Protein AF-A0AB36J1W7-F1 (afdb_monomer)

Structure (mmCIF, N/CA/C/O backbone):
data_AF-A0AB36J1W7-F1
#
_entry.id   AF-A0AB36J1W7-F1
#
loop_
_atom_site.group_PDB
_atom_site.id
_atom_site.type_symbol
_atom_site.label_atom_id
_atom_site.label_alt_id
_atom_site.label_comp_id
_atom_site.label_asym_id
_atom_site.label_entity_id
_atom_site.label_seq_id
_atom_site.pdbx_PDB_ins_code
_atom_site.Cartn_x
_atom_site.Cartn_y
_atom_site.Cartn_z
_atom_site.occupancy
_atom_site.B_iso_or_equiv
_atom_site.auth_seq_id
_atom_site.auth_comp_id
_atom_site.auth_asym_id
_atom_site.auth_atom_id
_atom_site.pdbx_PDB_model_num
ATOM 1 N N . MET A 1 1 ? 70.257 19.550 -0.490 1.00 36.38 1 MET A N 1
ATOM 2 C CA . MET A 1 1 ? 69.356 19.155 -1.595 1.00 36.38 1 MET A CA 1
ATOM 3 C C . MET A 1 1 ? 68.550 17.971 -1.079 1.00 36.38 1 MET A C 1
ATOM 5 O O . MET A 1 1 ? 69.078 16.876 -1.052 1.00 36.38 1 MET A O 1
ATOM 9 N N . ALA A 1 2 ? 67.547 18.233 -0.241 1.00 32.31 2 ALA A N 1
ATOM 10 C CA . ALA A 1 2 ? 66.142 18.465 -0.606 1.00 32.31 2 ALA A CA 1
ATOM 11 C C . ALA A 1 2 ? 65.453 17.147 -1.013 1.00 32.31 2 ALA A C 1
ATOM 13 O O . ALA A 1 2 ? 65.615 16.681 -2.138 1.00 32.31 2 ALA A O 1
ATOM 14 N N . SER A 1 3 ? 64.760 16.549 -0.038 1.00 28.91 3 SER A N 1
ATOM 15 C CA . SER A 1 3 ? 63.856 15.402 -0.187 1.00 28.91 3 SER A CA 1
ATOM 16 C C . SER A 1 3 ? 62.659 15.765 -1.073 1.00 28.91 3 SER A C 1
ATOM 18 O O . SER A 1 3 ? 62.251 16.926 -1.059 1.00 28.91 3 SER A O 1
ATOM 20 N N . PRO A 1 4 ? 62.078 14.812 -1.821 1.00 37.72 4 PRO A N 1
ATOM 21 C CA . PRO A 1 4 ? 60.901 15.078 -2.628 1.00 37.72 4 PRO A CA 1
ATOM 22 C C . PRO A 1 4 ? 59.656 15.097 -1.737 1.00 37.72 4 PRO A C 1
ATOM 24 O O . PRO A 1 4 ? 59.373 14.135 -1.022 1.00 37.72 4 PRO A O 1
ATOM 27 N N . ASP A 1 5 ? 58.944 16.218 -1.794 1.00 31.81 5 ASP A N 1
ATOM 28 C CA . ASP A 1 5 ? 57.650 16.443 -1.168 1.00 31.81 5 ASP A CA 1
ATOM 29 C C . ASP A 1 5 ? 56.631 15.379 -1.589 1.00 31.81 5 ASP A C 1
ATOM 31 O O . ASP A 1 5 ? 56.315 15.195 -2.768 1.00 31.81 5 ASP A O 1
ATOM 35 N N . SER A 1 6 ? 56.072 14.706 -0.589 1.00 32.47 6 SER A N 1
ATOM 36 C CA . SER A 1 6 ? 54.798 14.014 -0.694 1.00 32.47 6 SER A CA 1
ATOM 37 C C . SER A 1 6 ? 53.694 15.056 -0.883 1.00 32.47 6 SER A C 1
ATOM 39 O O . SER A 1 6 ? 53.359 15.785 0.052 1.00 32.47 6 SER A O 1
ATOM 41 N N . LEU A 1 7 ? 53.110 15.108 -2.079 1.00 32.75 7 LEU A N 1
ATOM 42 C CA . LEU A 1 7 ? 51.819 15.749 -2.330 1.00 32.75 7 LEU A CA 1
ATOM 43 C C . LEU A 1 7 ? 50.734 14.993 -1.549 1.00 32.75 7 LEU A C 1
ATOM 45 O O . LEU A 1 7 ? 50.071 14.098 -2.068 1.00 32.75 7 LEU A O 1
ATOM 49 N N . ALA A 1 8 ? 50.581 15.340 -0.273 1.00 31.64 8 ALA A N 1
ATOM 50 C CA . ALA A 1 8 ? 49.389 15.027 0.488 1.00 31.64 8 ALA A CA 1
ATOM 51 C C . ALA A 1 8 ? 48.248 15.877 -0.085 1.00 31.64 8 ALA A C 1
ATOM 53 O O . ALA A 1 8 ? 48.198 17.091 0.111 1.00 31.64 8 ALA A O 1
ATOM 54 N N . VAL A 1 9 ? 47.349 15.236 -0.831 1.00 30.62 9 VAL A N 1
ATOM 55 C CA . VAL A 1 9 ? 46.024 15.793 -1.109 1.00 30.62 9 VAL A CA 1
ATOM 56 C C . VAL A 1 9 ? 45.358 16.008 0.255 1.00 30.62 9 VAL A C 1
ATOM 58 O O . VAL A 1 9 ? 45.304 15.052 1.035 1.00 30.62 9 VAL A O 1
ATOM 61 N N . PRO A 1 10 ? 44.900 17.222 0.606 1.00 33.28 10 PRO A N 1
ATOM 62 C CA . PRO A 1 10 ? 44.183 17.409 1.853 1.00 33.28 10 PRO A CA 1
ATOM 63 C C . PRO A 1 10 ? 42.898 16.585 1.768 1.00 33.28 10 PRO A C 1
ATOM 65 O O . PRO A 1 10 ? 42.080 16.785 0.872 1.00 33.28 10 PRO A O 1
ATOM 68 N N . ALA A 1 11 ? 42.741 15.627 2.679 1.00 37.41 11 ALA A N 1
ATOM 69 C CA . ALA A 1 11 ? 41.438 15.055 2.955 1.00 37.41 11 ALA A CA 1
ATOM 70 C C . ALA A 1 11 ? 40.584 16.202 3.502 1.00 37.41 11 ALA A C 1
ATOM 72 O O . ALA A 1 11 ? 40.760 16.603 4.654 1.00 37.41 11 ALA A O 1
ATOM 73 N N . ASP A 1 12 ? 39.728 16.775 2.654 1.00 38.09 12 ASP A N 1
ATOM 74 C CA . ASP A 1 12 ? 38.607 17.595 3.101 1.00 38.09 12 ASP A CA 1
ATOM 75 C C . ASP A 1 12 ? 37.864 16.754 4.143 1.00 38.09 12 ASP A C 1
ATOM 77 O O . ASP A 1 12 ? 37.175 15.786 3.816 1.00 38.09 12 ASP A O 1
ATOM 81 N N . ARG A 1 13 ? 38.072 17.066 5.427 1.00 42.62 13 ARG A N 1
ATOM 82 C CA . ARG A 1 13 ? 37.196 16.592 6.492 1.00 42.62 13 ARG A CA 1
ATOM 83 C C . ARG A 1 13 ? 35.834 17.180 6.161 1.00 42.62 13 ARG A C 1
ATOM 85 O O . ARG A 1 13 ? 35.630 18.379 6.326 1.00 42.62 13 ARG A O 1
ATOM 92 N N . TYR A 1 14 ? 34.955 16.344 5.619 1.00 52.25 14 TYR A N 1
ATOM 93 C CA . TYR A 1 14 ? 33.563 16.685 5.383 1.00 52.25 14 TYR A CA 1
ATOM 94 C C . TYR A 1 14 ? 32.984 17.290 6.665 1.00 52.25 14 TYR A C 1
ATOM 96 O O . TYR A 1 14 ? 33.029 16.682 7.732 1.00 52.25 14 TYR A O 1
ATOM 104 N N . ASP A 1 15 ? 32.517 18.530 6.556 1.00 59.38 15 ASP A N 1
ATOM 105 C CA . ASP A 1 15 ? 31.996 19.307 7.675 1.00 59.38 15 ASP A CA 1
ATOM 106 C C . ASP A 1 15 ? 30.582 18.812 8.020 1.00 59.38 15 ASP A C 1
ATOM 108 O O . ASP A 1 15 ? 29.580 19.282 7.470 1.00 59.38 15 ASP A O 1
ATOM 112 N N . ALA A 1 16 ? 30.519 17.789 8.876 1.00 58.38 16 ALA A N 1
ATOM 113 C CA . ALA A 1 16 ? 29.287 17.214 9.413 1.00 58.38 16 ALA A CA 1
ATOM 114 C C . ALA A 1 16 ? 28.374 18.289 10.027 1.00 58.38 16 ALA A C 1
ATOM 116 O O . ALA A 1 16 ? 27.155 18.254 9.829 1.00 58.38 16 ALA A O 1
ATOM 117 N N . ASP A 1 17 ? 28.975 19.293 10.675 1.00 63.50 17 ASP A N 1
ATOM 118 C CA . ASP A 1 17 ? 28.267 20.401 11.315 1.00 63.50 17 ASP A CA 1
ATOM 119 C C . ASP A 1 17 ? 27.517 21.244 10.278 1.00 63.50 17 ASP A C 1
ATOM 121 O O . ASP A 1 17 ? 26.412 21.721 10.534 1.00 63.50 17 ASP A O 1
ATOM 125 N N . ARG A 1 18 ? 28.045 21.366 9.055 1.00 68.94 18 ARG A N 1
ATOM 126 C CA . ARG A 1 18 ? 27.378 22.091 7.966 1.00 68.94 18 ARG A CA 1
ATOM 127 C C . ARG A 1 18 ? 26.159 21.354 7.405 1.00 68.94 18 ARG A C 1
ATOM 129 O O . ARG A 1 18 ? 25.179 22.006 7.036 1.00 68.94 18 ARG A O 1
ATOM 136 N N . LEU A 1 19 ? 26.199 20.021 7.316 1.00 69.56 19 LEU A N 1
ATOM 137 C CA . LEU A 1 19 ? 25.040 19.219 6.892 1.00 69.56 19 LEU A CA 1
ATOM 138 C C . LEU A 1 19 ? 23.938 19.243 7.957 1.00 69.56 19 LEU A C 1
ATOM 140 O O . LEU A 1 19 ? 22.770 19.443 7.620 1.00 69.56 19 LEU A O 1
ATOM 144 N N . LEU A 1 20 ? 24.322 19.133 9.230 1.00 71.94 20 LEU A N 1
ATOM 145 C CA . LEU A 1 20 ? 23.423 19.273 10.376 1.00 71.94 20 LEU A CA 1
ATOM 146 C C . LEU A 1 20 ? 22.812 20.678 10.460 1.00 71.94 20 LEU A C 1
ATOM 148 O O . LEU A 1 20 ? 21.603 20.809 10.643 1.00 71.94 20 LEU A O 1
ATOM 152 N N . ALA A 1 21 ? 23.597 21.732 10.231 1.00 74.19 21 ALA A N 1
ATOM 153 C CA . ALA A 1 21 ? 23.090 23.103 10.182 1.00 74.19 21 ALA A CA 1
ATOM 154 C C . ALA A 1 21 ? 22.079 23.308 9.038 1.00 74.19 21 ALA A C 1
ATOM 156 O O . ALA A 1 21 ? 21.064 23.988 9.211 1.00 74.19 21 ALA A O 1
ATOM 157 N N . GLY A 1 22 ? 22.320 22.694 7.873 1.00 75.19 22 GLY A N 1
ATOM 158 C CA . GLY A 1 22 ? 21.370 22.687 6.756 1.00 75.19 22 GLY A CA 1
ATOM 159 C C . GLY A 1 22 ? 20.049 22.003 7.119 1.00 75.19 22 GLY A C 1
ATOM 160 O O . GLY A 1 22 ? 18.981 22.558 6.861 1.00 75.19 22 GLY A O 1
ATOM 161 N N . TYR A 1 23 ? 20.125 20.851 7.792 1.00 82.75 23 TYR A N 1
ATOM 162 C CA . TYR A 1 23 ? 18.963 20.131 8.314 1.00 82.75 23 TYR A CA 1
ATOM 163 C C . TYR A 1 23 ? 18.161 20.968 9.323 1.00 82.75 23 TYR A C 1
ATOM 165 O O . TYR A 1 23 ? 16.955 21.151 9.160 1.00 82.75 23 TYR A O 1
ATOM 173 N N . GLN A 1 24 ? 18.835 21.541 10.324 1.00 78.88 24 GLN A N 1
ATOM 174 C CA . GLN A 1 24 ? 18.211 22.389 11.344 1.00 78.88 24 GLN A CA 1
ATOM 175 C C . GLN A 1 24 ? 17.538 23.626 10.728 1.00 78.88 24 GLN A C 1
ATOM 177 O O . GLN A 1 24 ? 16.441 24.007 11.138 1.00 78.88 24 GLN A O 1
ATOM 182 N N . THR A 1 25 ? 18.154 24.221 9.701 1.00 78.75 25 THR A N 1
ATOM 183 C CA . THR A 1 25 ? 17.571 25.352 8.964 1.00 78.75 25 THR A CA 1
ATOM 184 C C . THR A 1 25 ? 16.303 24.939 8.213 1.00 78.75 25 THR A C 1
ATOM 186 O O . THR A 1 25 ? 15.304 25.655 8.271 1.00 78.75 25 THR A O 1
ATOM 189 N N . ALA A 1 26 ? 16.317 23.786 7.534 1.00 75.81 26 ALA A N 1
ATOM 190 C CA . ALA A 1 26 ? 15.146 23.266 6.827 1.00 75.81 26 ALA A CA 1
ATOM 191 C C . ALA A 1 26 ? 13.980 22.986 7.791 1.00 75.81 26 ALA A C 1
ATOM 193 O O . ALA A 1 26 ? 12.853 23.403 7.530 1.00 75.81 26 ALA A O 1
ATOM 194 N N . ARG A 1 27 ? 14.266 22.383 8.952 1.00 76.88 27 ARG A N 1
ATOM 195 C CA . ARG A 1 27 ? 13.277 22.135 10.014 1.00 76.88 27 ARG A CA 1
ATOM 196 C C . ARG A 1 27 ? 12.637 23.431 10.521 1.00 76.88 27 ARG A C 1
ATOM 198 O O . ARG A 1 27 ? 11.420 23.509 10.672 1.00 76.88 27 ARG A O 1
ATOM 205 N N . ALA A 1 28 ? 13.442 24.469 10.757 1.00 73.44 28 ALA A N 1
ATOM 206 C CA . ALA A 1 28 ? 12.931 25.766 11.198 1.00 73.44 28 ALA A CA 1
ATOM 207 C C . ALA A 1 28 ? 12.001 26.419 10.157 1.00 73.44 28 ALA A C 1
ATOM 209 O O . ALA A 1 28 ? 11.064 27.122 10.530 1.00 73.44 28 ALA A O 1
ATOM 210 N N . GLN A 1 29 ? 12.238 26.181 8.862 1.00 70.88 29 GLN A N 1
ATOM 211 C CA . GLN A 1 29 ? 11.373 26.670 7.786 1.00 70.88 29 GLN A CA 1
ATOM 212 C C . GLN A 1 29 ? 10.057 25.894 7.694 1.00 70.88 29 GLN A C 1
ATOM 214 O O . GLN A 1 29 ? 9.020 26.512 7.476 1.00 70.88 29 GLN A O 1
ATOM 219 N N . GLU A 1 30 ? 10.073 24.572 7.880 1.00 67.62 30 GLU A N 1
ATOM 220 C CA . GLU A 1 30 ? 8.866 23.735 7.817 1.00 67.62 30 GLU A CA 1
ATOM 221 C C . GLU A 1 30 ? 7.828 24.151 8.875 1.00 67.62 30 GLU A C 1
ATOM 223 O O . GLU A 1 30 ? 6.643 24.282 8.566 1.00 67.62 30 GLU A O 1
ATOM 228 N N . ALA A 1 31 ? 8.282 24.502 10.084 1.00 64.56 31 ALA A N 1
ATOM 229 C CA . ALA A 1 31 ? 7.428 25.004 11.164 1.00 64.56 31 ALA A CA 1
ATOM 230 C C . ALA A 1 31 ? 6.684 26.318 10.830 1.00 64.56 31 ALA A C 1
ATOM 232 O O . ALA A 1 31 ? 5.692 26.640 11.480 1.00 64.56 31 ALA A O 1
ATOM 233 N N . LEU A 1 32 ? 7.131 27.085 9.825 1.00 58.25 32 LEU A N 1
ATOM 234 C CA . LEU A 1 32 ? 6.464 28.324 9.395 1.00 58.25 32 LEU A CA 1
ATOM 235 C C . LEU A 1 32 ? 5.222 28.072 8.527 1.00 58.25 32 LEU A C 1
ATOM 237 O O . LEU A 1 32 ? 4.407 28.979 8.364 1.00 58.25 32 LEU A O 1
ATOM 241 N N . PHE A 1 33 ? 5.092 26.874 7.952 1.00 61.25 33 PHE A N 1
ATOM 242 C CA . PHE A 1 33 ? 4.000 26.506 7.045 1.00 61.25 33 PHE A CA 1
ATOM 243 C C . PHE A 1 33 ? 2.950 25.599 7.698 1.00 61.25 33 PHE A C 1
ATOM 245 O O . PHE A 1 33 ? 2.018 25.158 7.021 1.00 61.25 33 PHE A O 1
ATOM 252 N N . ASP A 1 34 ? 3.084 25.321 8.997 1.00 65.38 34 ASP A N 1
ATOM 253 C CA . ASP A 1 34 ? 2.084 24.584 9.759 1.00 65.38 34 ASP A CA 1
ATOM 254 C C . ASP A 1 34 ? 0.825 25.442 9.942 1.00 65.38 34 ASP A C 1
ATOM 256 O O . ASP A 1 34 ? 0.883 26.586 10.394 1.00 65.38 34 ASP A O 1
ATOM 260 N N . LEU A 1 35 ? -0.326 24.887 9.564 1.00 65.50 35 LEU A N 1
ATOM 261 C CA . LEU A 1 35 ? -1.618 25.569 9.651 1.00 65.50 35 LEU A CA 1
ATOM 262 C C . LEU A 1 35 ? -2.227 25.501 11.059 1.00 65.50 35 LEU A C 1
ATOM 264 O O . LEU A 1 35 ? -3.278 26.096 11.303 1.00 65.50 35 LEU A O 1
ATOM 268 N N . ARG A 1 36 ? -1.590 24.781 11.989 1.00 68.88 36 ARG A N 1
ATOM 269 C CA . ARG A 1 36 ? -1.968 24.759 13.405 1.00 68.88 36 ARG A CA 1
ATOM 270 C C . ARG A 1 36 ? -1.560 26.075 14.083 1.00 68.88 36 ARG A C 1
ATOM 272 O O . ARG A 1 36 ? -0.632 26.756 13.664 1.00 68.88 36 ARG A O 1
ATOM 279 N N . HIS A 1 37 ? -2.286 26.462 15.130 1.00 45.62 37 HIS A N 1
ATOM 280 C CA . HIS A 1 37 ? -2.135 27.757 15.800 1.00 45.62 37 HIS A CA 1
ATOM 281 C C . HIS A 1 37 ? -0.723 27.978 16.397 1.00 45.62 37 HIS A C 1
ATOM 283 O O . HIS A 1 37 ? -0.468 27.622 17.545 1.00 45.62 37 HIS A O 1
ATOM 289 N N . GLY A 1 38 ? 0.154 28.649 15.640 1.00 43.50 38 GLY A N 1
ATOM 290 C CA . GLY A 1 38 ? 1.441 29.201 16.086 1.00 43.50 38 GLY A CA 1
ATOM 291 C C . GLY A 1 38 ? 2.675 28.347 15.736 1.00 43.50 38 GLY A C 1
ATOM 292 O O . GLY A 1 38 ? 2.556 27.135 15.580 1.00 43.50 38 GLY A O 1
ATOM 293 N N . PRO A 1 39 ? 3.875 28.957 15.627 1.00 36.91 39 PRO A N 1
ATOM 294 C CA . PRO A 1 39 ? 5.115 28.255 15.293 1.00 36.91 39 PRO A CA 1
ATOM 295 C C . PRO A 1 39 ? 5.602 27.420 16.489 1.00 36.91 39 PRO A C 1
ATOM 297 O O . PRO A 1 39 ? 6.422 27.866 17.289 1.00 36.91 39 PRO A O 1
ATOM 300 N N . GLY A 1 40 ? 5.064 26.212 16.642 1.00 50.44 40 GLY A N 1
ATOM 301 C CA . GLY A 1 40 ? 5.606 25.186 17.528 1.00 50.44 40 GLY A CA 1
ATOM 302 C C . GLY A 1 40 ? 6.510 24.250 16.734 1.00 50.44 40 GLY A C 1
ATOM 303 O O . GLY A 1 40 ? 6.076 23.675 15.740 1.00 50.44 40 GLY A O 1
ATOM 304 N N . ILE A 1 41 ? 7.763 24.079 17.158 1.00 59.56 41 ILE A N 1
ATOM 305 C CA . ILE A 1 41 ? 8.640 23.074 16.551 1.00 59.56 41 ILE A CA 1
ATOM 306 C C . ILE A 1 41 ? 8.165 21.702 17.053 1.00 59.56 41 ILE A C 1
ATOM 308 O O . ILE A 1 41 ? 8.252 21.419 18.247 1.00 59.56 41 ILE A O 1
ATOM 312 N N . GLY A 1 42 ? 7.616 20.879 16.156 1.00 77.88 42 GLY A N 1
ATOM 313 C CA . GLY A 1 42 ? 7.183 19.514 16.467 1.00 77.88 42 GLY A CA 1
ATOM 314 C C . GLY A 1 42 ? 8.334 18.595 16.899 1.00 77.88 42 GLY A C 1
ATOM 315 O O . GLY A 1 42 ? 9.513 18.972 16.851 1.00 77.88 42 GLY A O 1
ATOM 316 N N . TYR A 1 43 ? 7.989 17.372 17.318 1.00 89.56 43 TYR A N 1
ATOM 317 C CA . TYR A 1 43 ? 8.983 16.354 17.664 1.00 89.56 43 TYR A CA 1
ATOM 318 C C . TYR A 1 43 ? 9.847 16.031 16.447 1.00 89.56 43 TYR A C 1
ATOM 320 O O . TYR A 1 43 ? 9.329 15.824 15.355 1.00 89.56 43 TYR A O 1
ATOM 328 N N . ASP A 1 44 ? 11.156 15.949 16.651 1.00 91.94 44 ASP A N 1
ATOM 329 C CA . ASP A 1 44 ? 12.096 15.520 15.624 1.00 91.94 44 ASP A CA 1
ATOM 330 C C . ASP A 1 44 ? 12.725 14.193 16.022 1.00 91.94 44 ASP A C 1
ATOM 332 O O . ASP A 1 44 ? 13.219 14.044 17.145 1.00 91.94 44 ASP A O 1
ATOM 336 N N . GLU A 1 45 ? 12.665 13.228 15.108 1.00 94.12 45 GLU A N 1
ATOM 337 C CA . GLU A 1 45 ? 13.189 11.881 15.323 1.00 94.12 45 GLU A CA 1
ATOM 338 C C . GLU A 1 45 ? 14.718 11.884 15.419 1.00 94.12 45 GLU A C 1
ATOM 340 O O . GLU A 1 45 ? 15.282 11.029 16.092 1.00 94.12 45 GLU A O 1
ATOM 345 N N . PHE A 1 46 ? 15.399 12.848 14.796 1.00 92.31 46 PHE A N 1
ATOM 346 C CA . PHE A 1 46 ? 16.849 12.839 14.634 1.00 92.31 46 PHE A CA 1
ATOM 347 C C . PHE A 1 46 ? 17.587 13.687 15.668 1.00 92.31 46 PHE A C 1
ATOM 349 O O . PHE A 1 46 ? 18.588 13.229 16.222 1.00 92.31 46 PHE A O 1
ATOM 356 N N . VAL A 1 47 ? 17.093 14.890 15.965 1.00 89.88 47 VAL A N 1
ATOM 357 C CA . VAL A 1 47 ? 17.680 15.816 16.942 1.00 89.88 47 VAL A CA 1
ATOM 358 C C . VAL A 1 47 ? 16.747 16.079 18.123 1.00 89.88 47 VAL A C 1
ATOM 360 O O . VAL A 1 47 ? 15.521 16.082 17.999 1.00 89.88 47 VAL A O 1
ATOM 363 N N . ASP A 1 48 ? 17.327 16.302 19.297 1.00 88.38 48 ASP A N 1
ATOM 364 C CA . ASP A 1 48 ? 16.592 16.728 20.485 1.00 88.38 48 ASP A CA 1
ATOM 365 C C . ASP A 1 48 ? 16.309 18.245 20.491 1.00 88.38 48 ASP A C 1
ATOM 367 O O . ASP A 1 48 ? 16.568 18.968 19.523 1.00 88.38 48 ASP A O 1
ATOM 371 N N . ASN A 1 49 ? 15.712 18.732 21.583 1.00 83.81 49 ASN A N 1
ATOM 372 C CA . ASN A 1 49 ? 15.370 20.148 21.745 1.00 83.81 49 ASN A CA 1
ATOM 373 C C . ASN A 1 49 ? 16.607 21.042 21.931 1.00 83.81 49 ASN A C 1
ATOM 375 O O . ASN A 1 49 ? 16.520 22.241 21.674 1.00 83.81 49 ASN A O 1
ATOM 379 N N . ASP A 1 50 ? 17.738 20.462 22.339 1.00 83.50 50 ASP A N 1
ATOM 380 C CA . ASP A 1 50 ? 19.020 21.152 22.492 1.00 83.50 50 ASP A CA 1
ATOM 381 C C . ASP A 1 50 ? 19.822 21.157 21.174 1.00 83.50 50 ASP A C 1
ATOM 383 O O . ASP A 1 50 ? 20.880 21.780 21.083 1.00 83.50 50 ASP A O 1
ATOM 387 N N . GLY A 1 51 ? 19.305 20.494 20.130 1.00 82.00 51 GLY A N 1
ATOM 388 C CA . GLY A 1 51 ? 19.917 20.395 18.807 1.00 82.00 51 GLY A CA 1
ATOM 389 C C . GLY A 1 51 ? 20.940 19.267 18.671 1.00 82.00 51 GLY A C 1
ATOM 390 O O . GLY A 1 51 ? 21.582 19.173 17.622 1.00 82.00 51 GLY A O 1
ATOM 391 N N . ASN A 1 52 ? 21.082 18.404 19.681 1.00 87.19 52 ASN A N 1
ATOM 392 C CA . ASN A 1 52 ? 21.987 17.259 19.638 1.00 87.19 52 ASN A CA 1
ATOM 393 C C . ASN A 1 52 ? 21.332 16.077 18.921 1.00 87.19 52 ASN A C 1
ATOM 395 O O . ASN A 1 52 ? 20.123 15.865 19.019 1.00 87.19 52 ASN A O 1
ATOM 399 N N . VAL A 1 53 ? 22.137 15.264 18.233 1.00 90.38 53 VAL A N 1
ATOM 400 C CA . VAL A 1 53 ? 21.664 14.009 17.635 1.00 90.38 53 VAL A CA 1
ATOM 401 C C . VAL A 1 53 ? 21.201 13.061 18.740 1.00 90.38 53 VAL A C 1
ATOM 403 O O . VAL A 1 53 ? 21.923 12.805 19.707 1.00 90.38 53 VAL A O 1
ATOM 406 N N . ARG A 1 54 ? 20.000 12.503 18.588 1.00 91.88 54 ARG A N 1
ATOM 407 C CA . ARG A 1 54 ? 19.452 11.544 19.548 1.00 91.88 54 ARG A CA 1
ATOM 408 C C . ARG A 1 54 ? 20.278 10.252 19.559 1.00 91.88 54 ARG A C 1
ATOM 410 O O . ARG A 1 54 ? 20.653 9.767 18.492 1.00 91.88 54 ARG A O 1
ATOM 417 N N . PRO A 1 55 ? 20.467 9.597 20.721 1.00 90.94 55 PRO A N 1
ATOM 418 C CA . PRO A 1 55 ? 21.291 8.387 20.821 1.00 90.94 55 PRO A CA 1
ATOM 419 C C . PRO A 1 55 ? 20.882 7.253 19.872 1.00 90.94 55 PRO A C 1
ATOM 421 O O . PRO A 1 55 ? 21.734 6.541 19.355 1.00 90.94 55 PRO A O 1
ATOM 424 N N . ALA A 1 56 ? 19.580 7.096 19.605 1.00 90.69 56 ALA A N 1
ATOM 425 C CA . ALA A 1 56 ? 19.076 6.074 18.688 1.00 90.69 56 ALA A CA 1
ATOM 426 C C . ALA A 1 56 ? 19.486 6.304 17.221 1.00 90.69 56 ALA A C 1
ATOM 428 O O . ALA A 1 56 ? 19.407 5.365 16.432 1.00 90.69 56 ALA A O 1
ATOM 429 N N . TRP A 1 57 ? 19.932 7.509 16.867 1.00 93.25 57 TRP A N 1
ATOM 430 C CA . TRP A 1 57 ? 20.284 7.916 15.508 1.00 93.25 57 TRP A CA 1
ATOM 431 C C . TRP A 1 57 ? 21.784 8.170 15.311 1.00 93.25 57 TRP A C 1
ATOM 433 O O . TRP A 1 57 ? 22.191 8.483 14.194 1.00 93.25 57 TRP A O 1
ATOM 443 N N . ALA A 1 58 ? 22.604 8.018 16.356 1.00 91.81 58 ALA A N 1
ATOM 444 C CA . ALA A 1 58 ? 24.027 8.359 16.333 1.00 91.81 58 ALA A CA 1
ATOM 445 C C . ALA A 1 58 ? 24.784 7.670 15.185 1.00 91.81 58 ALA A C 1
ATOM 447 O O . ALA A 1 58 ? 25.424 8.340 14.383 1.00 91.81 58 ALA A O 1
ATOM 448 N N . GLU A 1 59 ? 24.624 6.354 15.017 1.00 92.94 59 GLU A N 1
ATOM 449 C CA . GLU A 1 59 ? 25.338 5.611 13.972 1.00 92.94 59 GLU A CA 1
ATOM 450 C C . GLU A 1 59 ? 24.918 6.031 12.551 1.00 92.94 59 GLU A C 1
ATOM 452 O O . GLU A 1 59 ? 25.729 6.007 11.620 1.00 92.94 59 GLU A O 1
ATOM 457 N N . LEU A 1 60 ? 23.653 6.427 12.367 1.00 91.00 60 LEU A N 1
ATOM 458 C CA . LEU A 1 60 ? 23.169 6.958 11.093 1.00 91.00 60 LEU A CA 1
ATOM 459 C C . LEU A 1 60 ? 23.702 8.380 10.861 1.00 91.00 60 LEU A C 1
ATOM 461 O O . LEU A 1 60 ? 24.107 8.685 9.742 1.00 91.00 60 LEU A O 1
ATOM 465 N N . ALA A 1 61 ? 23.772 9.221 11.898 1.00 90.00 61 ALA A N 1
ATOM 466 C CA . ALA A 1 61 ? 24.376 10.550 11.810 1.00 90.00 61 ALA A CA 1
ATOM 467 C C . ALA A 1 61 ? 25.851 10.482 11.404 1.00 90.00 61 ALA A C 1
ATOM 469 O O . ALA A 1 61 ? 26.251 11.181 10.474 1.00 90.00 61 ALA A O 1
ATOM 470 N N . ASP A 1 62 ? 26.623 9.593 12.034 1.00 89.25 62 ASP A N 1
ATOM 471 C CA . ASP A 1 62 ? 28.031 9.356 11.702 1.00 89.25 62 ASP A CA 1
ATOM 472 C C . ASP A 1 62 ? 28.174 8.923 10.238 1.00 89.25 62 ASP A C 1
ATOM 474 O O . ASP A 1 62 ? 28.981 9.470 9.492 1.00 89.25 62 ASP A O 1
ATOM 478 N N . THR A 1 63 ? 27.308 8.016 9.778 1.00 88.62 63 THR A N 1
ATOM 479 C CA . THR A 1 63 ? 27.313 7.546 8.382 1.00 88.62 63 THR A CA 1
ATOM 480 C C . THR A 1 63 ? 26.995 8.672 7.398 1.00 88.62 63 THR A C 1
ATOM 482 O O . THR A 1 63 ? 27.646 8.800 6.362 1.00 88.62 63 THR A O 1
ATOM 485 N N . VAL A 1 64 ? 26.000 9.507 7.705 1.00 86.88 64 VAL A N 1
ATOM 486 C CA . VAL A 1 64 ? 25.625 10.663 6.877 1.00 86.88 64 VAL A CA 1
ATOM 487 C C . VAL A 1 64 ? 26.764 11.688 6.826 1.00 86.88 64 VAL A C 1
ATOM 489 O O . VAL A 1 64 ? 27.055 12.229 5.755 1.00 86.88 64 VAL A O 1
ATOM 492 N N . ALA A 1 65 ? 27.431 11.922 7.957 1.00 85.75 65 ALA A N 1
ATOM 493 C CA . ALA A 1 65 ? 28.591 12.796 8.068 1.00 85.75 65 ALA A CA 1
ATOM 494 C C . ALA A 1 65 ? 29.785 12.284 7.245 1.00 85.75 65 ALA A C 1
ATOM 496 O O . ALA A 1 65 ? 30.367 13.048 6.474 1.00 85.75 65 ALA A O 1
ATOM 497 N N . GLU A 1 66 ? 30.106 10.993 7.354 1.00 86.25 66 GLU A N 1
ATOM 498 C CA . GLU A 1 66 ? 31.179 10.330 6.603 1.00 86.25 66 GLU A CA 1
ATOM 499 C C . GLU A 1 66 ? 30.915 10.315 5.091 1.00 86.25 66 GLU A C 1
ATOM 501 O O . GLU A 1 66 ? 31.817 10.593 4.299 1.00 86.25 66 GLU A O 1
ATOM 506 N N . CYS A 1 67 ? 29.679 10.022 4.671 1.00 84.38 67 CYS A N 1
ATOM 507 C CA . CYS A 1 67 ? 29.300 9.999 3.256 1.00 84.38 67 CYS A CA 1
ATOM 508 C C . CYS A 1 67 ? 29.379 11.389 2.614 1.00 84.38 67 CYS A C 1
ATOM 510 O O . CYS A 1 67 ? 29.725 11.534 1.433 1.00 84.38 67 CYS A O 1
ATOM 512 N N . GLY A 1 68 ? 28.984 12.415 3.368 1.00 84.88 68 GLY A N 1
ATOM 513 C CA . GLY A 1 68 ? 28.819 13.759 2.849 1.00 84.88 68 GLY A CA 1
ATOM 514 C C . GLY A 1 68 ? 27.802 13.845 1.701 1.00 84.88 68 GLY A C 1
ATOM 515 O O . GLY A 1 68 ? 27.097 12.897 1.352 1.00 84.88 68 GLY A O 1
ATOM 516 N N . ARG A 1 69 ? 27.727 15.008 1.042 1.00 85.25 69 ARG A N 1
ATOM 517 C C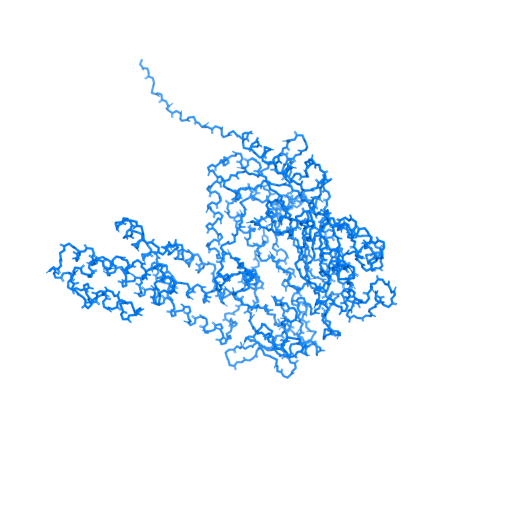A . ARG A 1 69 ? 26.749 15.235 -0.043 1.00 85.25 69 ARG A CA 1
ATOM 518 C C . ARG A 1 69 ? 26.970 14.326 -1.258 1.00 85.25 69 ARG A C 1
ATOM 520 O O . ARG A 1 69 ? 26.004 13.862 -1.858 1.00 85.25 69 ARG A O 1
ATOM 527 N N . ALA A 1 70 ? 28.226 14.100 -1.645 1.00 87.31 70 ALA A N 1
ATOM 528 C CA . ALA A 1 70 ? 28.549 13.251 -2.789 1.00 87.31 70 ALA A CA 1
ATOM 529 C C . ALA A 1 70 ? 28.190 11.781 -2.513 1.00 87.31 70 ALA A C 1
ATOM 531 O O . ALA A 1 70 ? 27.573 11.145 -3.368 1.00 87.31 70 ALA A O 1
ATOM 532 N N . GLY A 1 71 ? 28.491 11.281 -1.308 1.00 88.94 71 GLY A N 1
ATOM 533 C CA . GLY A 1 71 ? 28.115 9.934 -0.884 1.00 88.94 71 GLY A CA 1
ATOM 534 C C . GLY A 1 71 ? 26.602 9.746 -0.815 1.00 88.94 71 GLY A C 1
ATOM 535 O O . GLY A 1 71 ? 26.101 8.767 -1.356 1.00 88.94 71 GLY A O 1
ATOM 536 N N . LEU A 1 72 ? 25.847 10.715 -0.282 1.00 89.31 72 LEU A N 1
ATOM 537 C CA . LEU A 1 72 ? 24.375 10.663 -0.289 1.00 89.31 72 LEU A CA 1
ATOM 538 C C . LEU A 1 72 ? 23.789 10.621 -1.711 1.00 89.31 72 LEU A C 1
ATOM 540 O O . LEU A 1 72 ? 22.839 9.890 -1.977 1.00 89.31 72 LEU A O 1
ATOM 544 N N . ASN A 1 73 ? 24.368 11.361 -2.661 1.00 91.12 73 ASN A N 1
ATOM 545 C CA . ASN A 1 73 ? 23.940 11.290 -4.062 1.00 91.12 73 ASN A CA 1
ATOM 546 C C . ASN A 1 73 ? 24.222 9.916 -4.686 1.00 91.12 73 ASN A C 1
ATOM 548 O O . ASN A 1 73 ? 23.399 9.399 -5.449 1.00 91.12 73 ASN A O 1
ATOM 552 N N . GLN A 1 74 ? 25.374 9.321 -4.369 1.00 92.06 74 GLN A N 1
ATOM 553 C CA . GLN A 1 74 ? 25.729 7.980 -4.823 1.00 92.06 74 GLN A CA 1
ATOM 554 C C . GLN A 1 74 ? 24.809 6.921 -4.209 1.00 92.06 74 GLN A C 1
ATOM 556 O O . GLN A 1 74 ? 24.340 6.043 -4.934 1.00 92.06 74 GLN A O 1
ATOM 561 N N . LEU A 1 75 ? 24.517 7.040 -2.914 1.00 93.06 75 LEU A N 1
ATOM 562 C CA . LEU A 1 75 ? 23.606 6.177 -2.175 1.00 93.06 75 LEU A CA 1
ATOM 563 C C . LEU A 1 75 ? 22.196 6.220 -2.771 1.00 93.06 75 LEU A C 1
ATOM 565 O O . LEU A 1 75 ? 21.670 5.184 -3.162 1.00 93.06 75 LEU A O 1
ATOM 569 N N . ARG A 1 76 ? 21.628 7.410 -2.964 1.00 93.38 76 ARG A N 1
ATOM 570 C CA . ARG A 1 76 ? 20.328 7.579 -3.625 1.00 93.38 76 ARG A CA 1
ATOM 571 C C . ARG A 1 76 ? 20.298 6.959 -5.018 1.00 93.38 76 ARG A C 1
ATOM 573 O O . ARG A 1 76 ? 19.347 6.279 -5.389 1.00 93.38 76 ARG A O 1
ATOM 580 N N . SER A 1 77 ? 21.361 7.165 -5.798 1.00 93.38 77 SER A N 1
ATOM 581 C CA . SER A 1 77 ? 21.475 6.567 -7.133 1.00 93.38 77 SER A CA 1
ATOM 582 C C . SER A 1 77 ? 21.551 5.039 -7.071 1.00 93.38 77 SER A C 1
ATOM 584 O O . SER A 1 77 ? 21.092 4.366 -7.989 1.00 93.38 77 SER A O 1
ATOM 586 N N . LEU A 1 78 ? 22.153 4.478 -6.017 1.00 94.81 78 LEU A N 1
ATOM 587 C CA . LEU A 1 78 ? 22.190 3.039 -5.775 1.00 94.81 78 LEU A CA 1
ATOM 588 C C . LEU A 1 78 ? 20.810 2.507 -5.377 1.00 94.81 78 LEU A C 1
ATOM 590 O O . LEU A 1 78 ? 20.364 1.547 -5.995 1.00 94.81 78 LEU A O 1
ATOM 594 N N . VAL A 1 79 ? 20.122 3.155 -4.433 1.00 95.69 79 VAL A N 1
ATOM 595 C CA . VAL A 1 79 ? 18.751 2.804 -4.026 1.00 95.69 79 VAL A CA 1
ATOM 596 C C . VAL A 1 79 ? 17.817 2.816 -5.233 1.00 95.69 79 VAL A C 1
ATOM 598 O O . VAL A 1 79 ? 17.168 1.809 -5.493 1.00 95.69 79 VAL A O 1
ATOM 601 N N . GLN A 1 80 ? 17.832 3.880 -6.044 1.00 93.00 80 GLN A N 1
ATOM 602 C CA . GLN A 1 80 ? 17.013 3.950 -7.259 1.00 93.00 80 GLN A CA 1
ATOM 603 C C . GLN A 1 80 ? 17.311 2.794 -8.222 1.00 93.00 80 GLN A C 1
ATOM 605 O O . GLN A 1 80 ? 16.394 2.164 -8.738 1.00 93.00 80 GLN A O 1
ATOM 610 N N . ARG A 1 81 ? 18.592 2.463 -8.441 1.00 91.31 81 ARG A N 1
ATOM 611 C CA . ARG A 1 81 ? 18.954 1.323 -9.296 1.00 91.31 81 ARG A CA 1
ATOM 612 C C . ARG A 1 81 ? 18.454 -0.006 -8.738 1.00 91.31 81 ARG A C 1
ATOM 614 O O . ARG A 1 81 ? 18.063 -0.852 -9.532 1.00 91.31 81 ARG A O 1
ATOM 621 N N . LEU A 1 82 ? 18.491 -0.208 -7.421 1.00 92.94 82 LEU A N 1
ATOM 622 C CA . LEU A 1 82 ? 18.000 -1.432 -6.781 1.00 92.94 82 LEU A CA 1
ATOM 623 C C . LEU A 1 82 ? 16.478 -1.549 -6.883 1.00 92.94 82 LEU A C 1
ATOM 625 O O . LEU A 1 82 ? 15.997 -2.613 -7.254 1.00 92.94 82 LEU A O 1
ATOM 629 N N . ILE A 1 83 ? 15.744 -0.458 -6.635 1.00 93.81 83 ILE A N 1
ATOM 630 C CA . ILE A 1 83 ? 14.292 -0.368 -6.859 1.00 93.81 83 ILE A CA 1
ATOM 631 C C . ILE A 1 83 ? 13.948 -0.787 -8.288 1.00 93.81 83 ILE A C 1
ATOM 633 O O . ILE A 1 83 ? 13.113 -1.669 -8.493 1.00 93.81 83 ILE A O 1
ATOM 637 N N . ASP A 1 84 ? 14.622 -0.183 -9.268 1.00 89.25 84 ASP A N 1
ATOM 638 C CA . ASP A 1 84 ? 14.392 -0.479 -10.677 1.00 89.25 84 ASP A CA 1
ATOM 639 C C . ASP A 1 84 ? 14.725 -1.944 -10.995 1.00 89.25 84 ASP A C 1
ATOM 641 O O . ASP A 1 84 ? 13.939 -2.630 -11.638 1.00 89.25 84 ASP A O 1
ATOM 645 N N . ASN A 1 85 ? 15.884 -2.440 -10.543 1.00 87.94 85 ASN A N 1
ATOM 646 C CA . ASN A 1 85 ? 16.341 -3.804 -10.825 1.00 87.94 85 ASN A CA 1
ATOM 647 C C . ASN A 1 85 ? 15.417 -4.863 -10.212 1.00 87.94 85 ASN A C 1
ATOM 649 O O . ASN A 1 85 ? 15.210 -5.914 -10.811 1.00 87.94 85 ASN A O 1
ATOM 653 N N . ASP A 1 86 ? 14.839 -4.581 -9.046 1.00 87.38 86 ASP A N 1
ATOM 654 C CA . ASP A 1 86 ? 13.848 -5.447 -8.414 1.00 87.38 86 ASP A CA 1
ATOM 655 C C . ASP A 1 86 ? 12.441 -5.252 -9.018 1.00 87.38 86 ASP A C 1
ATOM 657 O O . ASP A 1 86 ? 11.524 -6.017 -8.704 1.00 87.38 86 ASP A O 1
ATOM 661 N N . GLY A 1 87 ? 12.242 -4.261 -9.896 1.00 87.69 87 GLY A N 1
ATOM 662 C CA . GLY A 1 87 ? 10.948 -3.915 -10.487 1.00 87.69 87 GLY A CA 1
ATOM 663 C C . GLY A 1 87 ? 9.911 -3.532 -9.430 1.00 87.69 87 GLY A C 1
ATOM 664 O O . GLY A 1 87 ? 8.780 -4.026 -9.475 1.00 87.69 87 GLY A O 1
ATOM 665 N N . ILE A 1 88 ? 10.324 -2.743 -8.432 1.00 91.69 88 ILE A N 1
ATOM 666 C CA . ILE A 1 88 ? 9.458 -2.260 -7.352 1.00 91.69 88 ILE A CA 1
ATOM 667 C C . ILE A 1 88 ? 8.717 -1.020 -7.846 1.00 91.69 88 ILE A C 1
ATOM 669 O O . ILE A 1 88 ? 9.315 0.036 -8.052 1.00 91.69 88 ILE A O 1
ATOM 673 N N . ASN A 1 89 ? 7.404 -1.156 -8.036 1.00 89.94 89 ASN A N 1
ATOM 674 C CA . ASN A 1 89 ? 6.591 -0.164 -8.736 1.00 89.94 89 ASN A CA 1
ATOM 675 C C . ASN A 1 89 ? 5.352 0.219 -7.920 1.00 89.94 89 ASN A C 1
ATOM 677 O O . ASN A 1 89 ? 4.881 -0.564 -7.094 1.00 89.94 89 ASN A O 1
ATOM 681 N N . TYR A 1 90 ? 4.778 1.379 -8.223 1.00 87.50 90 TYR A N 1
ATOM 682 C CA . TYR A 1 90 ? 3.467 1.824 -7.755 1.00 87.50 90 TYR A CA 1
ATOM 683 C C . TYR A 1 90 ? 2.711 2.499 -8.905 1.00 87.50 90 TYR A C 1
ATOM 685 O O . TYR A 1 90 ? 3.293 3.276 -9.664 1.00 87.50 90 TYR A O 1
ATOM 693 N N . THR A 1 91 ? 1.427 2.183 -9.054 1.00 82.38 91 THR A N 1
ATOM 694 C CA . THR A 1 91 ? 0.580 2.753 -10.112 1.00 82.38 91 THR A CA 1
ATOM 695 C C . THR A 1 91 ? -0.302 3.829 -9.491 1.00 82.38 91 THR A C 1
ATOM 697 O O . THR A 1 91 ? -1.164 3.515 -8.683 1.00 82.38 91 THR A O 1
ATOM 700 N N . GLU A 1 92 ? -0.099 5.100 -9.836 1.00 72.25 92 GLU A N 1
ATOM 701 C CA . GLU A 1 92 ? -0.996 6.172 -9.383 1.00 72.25 92 GLU A CA 1
ATOM 702 C C . GLU A 1 92 ? -2.315 6.089 -10.156 1.00 72.25 92 GLU A C 1
ATOM 704 O O . GLU A 1 92 ? -2.318 6.334 -11.357 1.00 72.25 92 GLU A O 1
ATOM 709 N N . VAL A 1 93 ? -3.438 5.797 -9.496 1.00 60.09 93 VAL A N 1
ATOM 710 C CA . VAL A 1 93 ? -4.756 5.863 -10.143 1.00 60.09 93 VAL A CA 1
ATOM 711 C C . VAL A 1 93 ? -5.259 7.306 -10.060 1.00 60.09 93 VAL A C 1
ATOM 713 O O . VAL A 1 93 ? -5.951 7.705 -9.123 1.00 60.09 93 VAL A O 1
ATOM 716 N N . ASP A 1 94 ? -4.885 8.139 -11.036 1.00 51.22 94 ASP A N 1
ATOM 717 C CA . ASP A 1 94 ? -5.430 9.497 -11.125 1.00 51.22 94 ASP A CA 1
ATOM 718 C C . ASP A 1 94 ? -6.868 9.453 -11.666 1.00 51.22 94 ASP A C 1
ATOM 720 O O . ASP A 1 94 ? -7.118 9.171 -12.837 1.00 51.22 94 ASP A O 1
ATOM 724 N N . SER A 1 95 ? -7.834 9.777 -10.807 1.00 41.72 95 SER A N 1
ATOM 725 C CA . SER A 1 95 ? -9.259 9.901 -11.156 1.00 41.72 95 SER A CA 1
ATOM 726 C C . SER A 1 95 ? -9.594 11.045 -12.141 1.00 41.72 95 SER A C 1
ATOM 728 O O . SER A 1 95 ? -10.768 11.240 -12.457 1.00 41.72 95 SER A O 1
ATOM 730 N N . GLY A 1 96 ? -8.603 11.818 -12.614 1.00 38.56 96 GLY A N 1
ATOM 731 C CA . GLY A 1 96 ? -8.821 13.096 -13.300 1.00 38.56 96 GLY A CA 1
ATOM 732 C C . GLY A 1 96 ? -8.199 13.318 -14.686 1.00 38.56 96 GLY A C 1
ATOM 733 O O . GLY A 1 96 ? -8.328 14.439 -15.181 1.00 38.56 96 GLY A O 1
ATOM 734 N N . ARG A 1 97 ? -7.537 12.350 -15.342 1.00 33.91 97 ARG A N 1
ATOM 735 C CA . ARG A 1 97 ? -6.962 12.575 -16.690 1.00 33.91 97 ARG A CA 1
ATOM 736 C C . ARG A 1 97 ? -7.196 11.435 -17.675 1.00 33.91 97 ARG A C 1
ATOM 738 O O . ARG A 1 97 ? -7.084 10.263 -17.335 1.00 33.91 97 ARG A O 1
ATOM 745 N N . ASP A 1 98 ? -7.485 11.838 -18.911 1.00 35.06 98 ASP A N 1
ATOM 746 C CA . ASP A 1 98 ? -7.685 11.015 -20.103 1.00 35.06 98 ASP A CA 1
ATOM 747 C C . ASP A 1 98 ? -6.666 9.870 -20.200 1.00 35.06 98 ASP A C 1
ATOM 749 O O . ASP A 1 98 ? -5.510 10.115 -20.525 1.00 35.06 98 ASP A O 1
ATOM 753 N N . GLY A 1 99 ? -7.089 8.633 -19.910 1.00 36.06 99 GLY A N 1
ATOM 754 C CA . GLY A 1 99 ? -6.530 7.360 -20.405 1.00 36.06 99 GLY A CA 1
ATOM 755 C C . GLY A 1 99 ? -5.055 6.997 -20.145 1.00 36.06 99 GLY A C 1
ATOM 756 O O . GLY A 1 99 ? -4.704 5.837 -20.331 1.00 36.06 99 GLY A O 1
ATOM 757 N N . HIS A 1 100 ? -4.206 7.926 -19.705 1.00 36.78 100 HIS A N 1
ATOM 758 C CA . HIS A 1 100 ? -2.750 7.775 -19.564 1.00 36.78 100 HIS A CA 1
ATOM 759 C C . HIS A 1 100 ? -2.296 7.612 -18.097 1.00 36.78 100 HIS A C 1
ATOM 761 O O . HIS A 1 100 ? -1.108 7.508 -17.815 1.00 36.78 100 HIS A O 1
ATOM 767 N N . GLY A 1 101 ? -3.233 7.599 -17.144 1.00 41.88 101 GLY A N 1
ATOM 768 C CA . GLY A 1 101 ? -2.975 7.540 -15.698 1.00 41.88 101 GLY A CA 1
ATOM 769 C C . GLY A 1 101 ? -2.896 6.131 -15.101 1.00 41.88 101 GLY A C 1
ATOM 770 O O . GLY A 1 101 ? -3.301 5.955 -13.964 1.00 41.88 101 GLY A O 1
ATOM 771 N N . LEU A 1 102 ? -2.460 5.118 -15.856 1.00 57.06 102 LEU A N 1
ATOM 772 C CA . LEU A 1 102 ? -2.321 3.731 -15.366 1.00 57.06 102 LEU A CA 1
ATOM 773 C C . LEU A 1 102 ? -0.893 3.183 -15.525 1.00 57.06 102 LEU A C 1
ATOM 775 O O . LEU A 1 102 ? -0.673 1.978 -15.402 1.00 57.06 102 LEU A O 1
ATOM 779 N N . GLU A 1 103 ? 0.077 4.048 -15.823 1.00 66.19 103 GLU A N 1
ATOM 780 C CA . GLU A 1 103 ? 1.470 3.640 -15.997 1.00 66.19 103 GLU A CA 1
ATOM 781 C C . GLU A 1 103 ? 2.145 3.384 -14.637 1.00 66.19 103 GLU A C 1
ATOM 783 O O . GLU A 1 103 ? 2.173 4.281 -13.785 1.00 66.19 103 GLU A O 1
ATOM 788 N N . PRO A 1 104 ? 2.719 2.185 -14.416 1.00 73.75 104 PRO A N 1
ATOM 789 C CA . PRO A 1 104 ? 3.499 1.903 -13.220 1.00 73.75 104 PRO A CA 1
ATOM 790 C C . PRO A 1 104 ? 4.721 2.821 -13.147 1.00 73.75 104 PRO A C 1
ATOM 792 O O . PRO A 1 104 ? 5.524 2.870 -14.079 1.00 73.75 104 PRO A O 1
ATOM 795 N N . ARG A 1 105 ? 4.907 3.507 -12.019 1.00 82.88 105 ARG A N 1
ATOM 796 C CA . ARG A 1 105 ? 6.115 4.292 -11.736 1.00 82.88 105 ARG A CA 1
ATOM 797 C C . ARG A 1 105 ? 7.039 3.537 -10.786 1.00 82.88 105 ARG A C 1
ATOM 799 O O . ARG A 1 105 ? 6.540 2.781 -9.950 1.00 82.88 105 ARG A O 1
ATOM 806 N N . PRO A 1 106 ? 8.366 3.743 -10.868 1.00 87.69 106 PRO A N 1
ATOM 807 C CA . PRO A 1 106 ? 9.285 3.230 -9.860 1.00 87.69 106 PRO A CA 1
ATOM 808 C C . PRO A 1 106 ? 8.887 3.710 -8.464 1.00 87.69 106 PRO A C 1
ATOM 810 O O . PRO A 1 106 ? 8.521 4.873 -8.274 1.00 87.69 106 PRO A O 1
ATOM 813 N N . TRP A 1 107 ? 8.964 2.812 -7.490 1.00 93.50 107 TRP A N 1
ATOM 814 C CA . TRP A 1 107 ? 8.697 3.125 -6.094 1.00 93.50 107 TRP A CA 1
ATOM 815 C C . TRP A 1 107 ? 9.696 4.160 -5.576 1.00 93.50 107 TRP A C 1
ATOM 817 O O . TRP A 1 107 ? 10.908 3.983 -5.691 1.00 93.50 107 TRP A O 1
ATOM 827 N N . SER A 1 108 ? 9.202 5.261 -5.011 1.00 94.06 108 SER A N 1
ATOM 828 C CA . SER A 1 108 ? 10.090 6.269 -4.437 1.00 94.06 108 SER A CA 1
ATOM 829 C C . SER A 1 108 ? 10.448 5.881 -3.010 1.00 94.06 108 SER A C 1
ATOM 831 O O . SER A 1 108 ? 9.626 6.017 -2.108 1.00 94.06 108 SER A O 1
ATOM 833 N N . LEU A 1 109 ? 11.675 5.405 -2.814 1.00 96.19 109 LEU A N 1
ATOM 834 C CA . LEU A 1 109 ? 12.225 5.045 -1.511 1.00 96.19 109 LEU A CA 1
ATOM 835 C C . LEU A 1 109 ? 13.333 6.031 -1.133 1.00 96.19 109 LEU A C 1
ATOM 837 O O . LEU A 1 109 ? 14.289 6.226 -1.883 1.00 96.19 109 LEU A O 1
ATOM 841 N N . ASP A 1 110 ? 13.194 6.664 0.026 1.00 96.00 110 ASP A N 1
ATOM 842 C CA . ASP A 1 110 ? 14.231 7.501 0.615 1.00 96.00 110 ASP A CA 1
ATOM 843 C C . ASP A 1 110 ? 15.368 6.634 1.161 1.00 96.00 110 ASP A C 1
ATOM 845 O O . ASP A 1 110 ? 15.140 5.567 1.738 1.00 96.00 110 ASP A O 1
ATOM 849 N N . SER A 1 111 ? 16.604 7.097 0.986 1.00 94.94 111 SER A N 1
ATOM 850 C CA . SER A 1 111 ? 17.777 6.295 1.332 1.00 94.94 111 SER A CA 1
ATOM 851 C C . SER A 1 111 ? 18.016 6.187 2.841 1.00 94.94 111 SER A C 1
ATOM 853 O O . SER A 1 111 ? 18.800 5.345 3.277 1.00 94.94 111 SER A O 1
ATOM 855 N N . LEU A 1 112 ? 17.401 7.066 3.638 1.00 94.94 112 LEU A N 1
ATOM 856 C CA . LEU A 1 112 ? 17.609 7.161 5.079 1.00 94.94 112 LEU A CA 1
ATOM 857 C C . LEU A 1 112 ? 16.432 6.507 5.826 1.00 94.94 112 LEU A C 1
ATOM 859 O O . LEU A 1 112 ? 15.295 6.984 5.710 1.00 94.94 112 LEU A O 1
ATOM 863 N N . PRO A 1 113 ? 16.664 5.448 6.623 1.00 96.00 113 PRO A N 1
ATOM 864 C CA . PRO A 1 113 ? 15.597 4.794 7.372 1.00 96.00 113 PRO A CA 1
ATOM 865 C C . PRO A 1 113 ? 15.112 5.663 8.541 1.00 96.00 113 PRO A C 1
ATOM 867 O O . PRO A 1 113 ? 15.831 6.531 9.038 1.00 96.00 113 PRO A O 1
ATOM 870 N N . ILE A 1 114 ? 13.901 5.390 9.025 1.00 96.38 114 ILE A N 1
ATOM 871 C CA . ILE A 1 114 ? 13.431 5.849 10.336 1.00 96.38 114 ILE A CA 1
ATOM 872 C C . ILE A 1 114 ? 13.966 4.885 11.390 1.00 96.38 114 ILE A C 1
ATOM 874 O O . ILE A 1 114 ? 13.732 3.684 11.283 1.00 96.38 114 ILE A O 1
ATOM 878 N N . VAL A 1 115 ? 14.646 5.384 12.424 1.00 96.44 115 VAL A N 1
ATOM 879 C CA . VAL A 1 115 ? 15.149 4.546 13.521 1.00 96.44 115 VAL A CA 1
ATOM 880 C C . VAL A 1 115 ? 14.269 4.689 14.762 1.00 96.44 115 VAL A C 1
ATOM 882 O O . VAL A 1 115 ? 14.134 5.773 15.322 1.00 96.44 115 VAL A O 1
ATOM 885 N N . ILE A 1 116 ? 13.699 3.572 15.214 1.00 96.44 116 ILE A N 1
ATOM 886 C CA . ILE A 1 116 ? 12.832 3.471 16.391 1.00 96.44 116 ILE A CA 1
ATOM 887 C C . ILE A 1 116 ? 13.586 2.764 17.516 1.00 96.44 116 ILE A C 1
ATOM 889 O O . ILE A 1 116 ? 14.207 1.713 17.316 1.00 96.44 116 ILE A O 1
ATOM 893 N N . SER A 1 117 ? 13.552 3.345 18.716 1.00 95.25 117 SER A N 1
ATOM 894 C CA . SER A 1 117 ? 14.161 2.736 19.898 1.00 95.25 117 SER A CA 1
ATOM 895 C C . SER A 1 117 ? 13.415 1.460 20.313 1.00 95.25 117 SER A C 1
ATOM 897 O O . SER A 1 117 ? 12.240 1.287 19.999 1.00 95.25 117 SER A O 1
ATOM 899 N N . ALA A 1 118 ? 14.077 0.560 21.045 1.00 94.44 118 ALA A N 1
ATOM 900 C CA . ALA A 1 118 ? 13.412 -0.646 21.542 1.00 94.44 118 ALA A CA 1
ATOM 901 C C . ALA A 1 118 ? 12.226 -0.309 22.470 1.00 94.44 118 ALA A C 1
ATOM 903 O O . ALA A 1 118 ? 11.170 -0.910 22.341 1.00 94.44 118 ALA A O 1
ATOM 904 N N . ALA A 1 119 ? 12.371 0.702 23.335 1.00 94.50 119 ALA A N 1
ATOM 905 C CA . ALA A 1 119 ? 11.317 1.120 24.261 1.00 94.50 119 ALA A CA 1
ATOM 906 C C . ALA A 1 119 ? 10.105 1.745 23.547 1.00 94.50 119 ALA A C 1
ATOM 908 O O . ALA A 1 119 ? 8.966 1.435 23.888 1.00 94.50 119 ALA A O 1
ATOM 909 N N . ASP A 1 120 ? 10.341 2.591 22.536 1.00 96.44 120 ASP A N 1
ATOM 910 C CA . ASP A 1 120 ? 9.258 3.123 21.698 1.00 96.44 120 ASP A CA 1
ATOM 911 C C . ASP A 1 120 ? 8.529 1.998 20.964 1.00 96.44 120 ASP A C 1
ATOM 913 O O . ASP A 1 120 ? 7.303 1.999 20.865 1.00 96.44 120 ASP A O 1
ATOM 917 N N . TRP A 1 121 ? 9.290 1.026 20.453 1.00 97.00 121 TRP A N 1
ATOM 918 C CA . TRP A 1 121 ? 8.716 -0.121 19.773 1.00 97.00 121 TRP A CA 1
ATOM 919 C C . TRP A 1 121 ? 7.875 -0.987 20.707 1.00 97.00 121 TRP A C 1
ATOM 921 O O . TRP A 1 121 ? 6.794 -1.389 20.306 1.00 97.00 121 TRP A O 1
ATOM 931 N N . ASP A 1 122 ? 8.313 -1.240 21.941 1.00 96.25 122 ASP A N 1
ATOM 932 C CA . ASP A 1 122 ? 7.537 -2.029 22.904 1.00 96.25 122 ASP A CA 1
ATOM 933 C C . ASP A 1 122 ? 6.171 -1.374 23.199 1.00 96.25 122 ASP A C 1
ATOM 935 O O . ASP A 1 122 ? 5.153 -2.064 23.296 1.00 96.25 122 ASP A O 1
ATOM 939 N N . ALA A 1 123 ? 6.121 -0.036 23.265 1.00 96.81 123 ALA A N 1
ATOM 940 C CA . ALA A 1 123 ? 4.872 0.714 23.404 1.00 96.81 123 ALA A CA 1
ATOM 941 C C . ALA A 1 123 ? 3.980 0.607 22.151 1.00 96.81 123 ALA A C 1
ATOM 943 O O . ALA A 1 123 ? 2.777 0.354 22.267 1.00 96.81 123 ALA A O 1
ATOM 944 N N . LEU A 1 124 ? 4.564 0.758 20.955 1.00 97.88 124 LEU A N 1
ATOM 945 C CA . LEU A 1 124 ? 3.857 0.577 19.683 1.00 97.88 124 LEU A CA 1
ATOM 946 C C . LEU A 1 124 ? 3.309 -0.848 19.543 1.00 97.88 124 LEU A C 1
ATOM 948 O O . LEU A 1 124 ? 2.140 -1.024 19.222 1.00 97.88 124 LEU A O 1
ATOM 952 N N . GLU A 1 125 ? 4.124 -1.861 19.819 1.00 97.25 125 GLU A N 1
ATOM 953 C CA . GLU A 1 125 ? 3.780 -3.281 19.745 1.00 97.25 125 GLU A CA 1
ATOM 954 C C . GLU A 1 125 ? 2.601 -3.616 20.667 1.00 97.25 125 GLU A C 1
ATOM 956 O O . GLU A 1 125 ? 1.592 -4.148 20.194 1.00 97.25 125 GLU A O 1
ATOM 961 N N . ALA A 1 126 ? 2.666 -3.233 21.947 1.00 97.44 126 ALA A N 1
ATOM 962 C CA . ALA A 1 126 ? 1.565 -3.447 22.889 1.00 97.44 126 ALA A CA 1
ATOM 963 C C . ALA A 1 126 ? 0.267 -2.767 22.420 1.00 97.44 126 ALA A C 1
ATOM 965 O O . ALA A 1 126 ? -0.815 -3.365 22.445 1.00 97.44 126 ALA A O 1
ATOM 966 N N . GLY A 1 127 ? 0.386 -1.531 21.935 1.00 97.56 127 GLY A N 1
ATOM 967 C CA . GLY A 1 127 ? -0.729 -0.750 21.427 1.00 97.56 127 GLY A CA 1
ATOM 968 C C . GLY A 1 127 ? -1.377 -1.320 20.168 1.00 97.56 127 GLY A C 1
ATOM 969 O O . GLY A 1 127 ? -2.602 -1.408 20.089 1.00 97.56 127 GLY A O 1
ATOM 970 N N . LEU A 1 128 ? -0.575 -1.756 19.197 1.00 97.38 128 LEU A N 1
ATOM 971 C CA . LEU A 1 128 ? -1.050 -2.377 17.960 1.00 97.38 128 LEU A CA 1
ATOM 972 C C . LEU A 1 128 ? -1.772 -3.694 18.231 1.00 97.38 128 LEU A C 1
ATOM 974 O O . LEU A 1 128 ? -2.830 -3.950 17.651 1.00 97.38 128 LEU A O 1
ATOM 978 N N . VAL A 1 129 ? -1.228 -4.524 19.124 1.00 97.62 129 VAL A N 1
ATOM 979 C CA . VAL A 1 129 ? -1.852 -5.796 19.506 1.00 97.62 129 VAL A CA 1
ATOM 980 C C . VAL A 1 129 ? -3.185 -5.545 20.205 1.00 97.62 129 VAL A C 1
ATOM 982 O O . VAL A 1 129 ? -4.179 -6.192 19.877 1.00 97.62 129 VAL A O 1
ATOM 985 N N . GLN A 1 130 ? -3.259 -4.583 21.130 1.00 97.88 130 GLN A N 1
ATOM 986 C CA . GLN A 1 130 ? -4.531 -4.206 21.746 1.00 97.88 130 GLN A CA 1
ATOM 987 C C . GLN A 1 130 ? -5.535 -3.682 20.721 1.00 97.88 130 GLN A C 1
ATOM 989 O O . GLN A 1 130 ? -6.667 -4.159 20.684 1.00 97.88 130 GLN A O 1
ATOM 994 N N . ARG A 1 131 ? -5.127 -2.740 19.871 1.00 97.81 131 ARG A N 1
ATOM 995 C CA . ARG A 1 131 ? -6.016 -2.136 18.878 1.00 97.81 131 ARG A CA 1
ATOM 996 C C . ARG A 1 131 ? -6.578 -3.172 17.908 1.00 97.81 131 ARG A C 1
ATOM 998 O O . ARG A 1 131 ? -7.756 -3.119 17.578 1.00 97.81 131 ARG A O 1
ATOM 1005 N N . SER A 1 132 ? -5.770 -4.155 17.520 1.00 98.12 132 SER A N 1
ATOM 1006 C CA . SER A 1 132 ? -6.214 -5.256 16.657 1.00 98.12 132 SER A CA 1
ATOM 1007 C C . SER A 1 132 ? -7.241 -6.147 17.359 1.00 98.12 132 SER A C 1
ATOM 1009 O O . SER A 1 132 ? -8.276 -6.432 16.770 1.00 98.12 132 SER A O 1
ATOM 1011 N N . ARG A 1 133 ? -7.029 -6.491 18.642 1.00 97.75 133 ARG A N 1
ATOM 1012 C CA . ARG A 1 133 ? -8.024 -7.210 19.467 1.00 97.75 133 ARG A CA 1
ATOM 1013 C C . ARG A 1 133 ? -9.333 -6.429 19.616 1.00 97.75 133 ARG A C 1
ATOM 1015 O O . ARG A 1 133 ? -10.404 -7.023 19.578 1.00 97.75 133 ARG A O 1
ATOM 1022 N N . LEU A 1 134 ? -9.253 -5.107 19.780 1.00 97.94 134 LEU A N 1
ATOM 1023 C CA . LEU A 1 134 ? -10.431 -4.245 19.877 1.00 97.94 134 LEU A CA 1
ATOM 1024 C C . LEU A 1 134 ? -11.241 -4.270 18.578 1.00 97.94 134 LEU A C 1
ATOM 1026 O O . LEU A 1 134 ? -12.438 -4.541 18.604 1.00 97.94 134 LEU A O 1
ATOM 1030 N N . LEU A 1 135 ? -10.591 -4.010 17.443 1.00 98.06 135 LEU A N 1
ATOM 1031 C CA . LEU A 1 135 ? -11.253 -3.990 16.140 1.00 98.06 135 LEU A CA 1
ATOM 1032 C C . LEU A 1 135 ? -11.801 -5.371 15.746 1.00 98.06 135 LEU A C 1
ATOM 1034 O O . LEU A 1 135 ? -12.878 -5.454 15.161 1.00 98.06 135 LEU A O 1
ATOM 1038 N N . ASP A 1 136 ? -11.106 -6.444 16.119 1.00 97.94 136 ASP A N 1
ATOM 1039 C CA . ASP A 1 136 ? -11.580 -7.823 15.984 1.00 97.94 136 ASP A CA 1
ATOM 1040 C C . ASP A 1 136 ? -12.873 -8.070 16.772 1.00 97.94 136 ASP A C 1
ATOM 1042 O O . ASP A 1 136 ? -13.859 -8.547 16.212 1.00 97.94 136 ASP A O 1
ATOM 1046 N N . ALA A 1 137 ? -12.912 -7.663 18.045 1.00 97.50 137 ALA A N 1
ATOM 1047 C CA . ALA A 1 137 ? -14.101 -7.790 18.885 1.00 97.50 137 ALA A CA 1
ATOM 1048 C C . ALA A 1 137 ? -15.286 -6.969 18.346 1.00 97.50 137 ALA A C 1
ATOM 1050 O O . ALA A 1 137 ? -16.420 -7.447 18.350 1.00 97.50 137 ALA A O 1
ATOM 1051 N N . VAL A 1 138 ? -15.028 -5.760 17.832 1.00 98.00 138 VAL A N 1
ATOM 1052 C CA . VAL A 1 138 ? -16.053 -4.939 17.168 1.00 98.00 138 VAL A CA 1
ATOM 1053 C C . VAL A 1 138 ? -16.583 -5.647 15.920 1.00 98.00 138 VAL A C 1
ATOM 1055 O O . VAL A 1 138 ? -17.794 -5.719 15.727 1.00 98.00 138 VAL A O 1
ATOM 1058 N N . LEU A 1 139 ? -15.708 -6.209 15.083 1.00 97.62 139 LEU A N 1
ATOM 1059 C CA . LEU A 1 139 ? -16.118 -6.931 13.876 1.00 97.62 139 LEU A CA 1
ATOM 1060 C C . LEU A 1 139 ? -16.971 -8.158 14.201 1.00 97.62 139 LEU A C 1
ATOM 1062 O O . LEU A 1 139 ? -18.023 -8.354 13.589 1.00 97.62 139 LEU A O 1
ATOM 1066 N N . ALA A 1 140 ? -16.525 -8.952 15.175 1.00 96.69 140 ALA A N 1
ATOM 1067 C CA . ALA A 1 140 ? -17.231 -10.134 15.644 1.00 96.69 140 ALA A CA 1
ATOM 1068 C C . ALA A 1 140 ? -18.619 -9.781 16.204 1.00 96.69 140 ALA A C 1
ATOM 1070 O O . ALA A 1 140 ? -19.589 -10.484 15.924 1.00 96.69 140 ALA A O 1
ATOM 1071 N N . ASP A 1 141 ? -18.750 -8.666 16.932 1.00 97.25 141 ASP A N 1
ATOM 1072 C CA . ASP A 1 141 ? -20.052 -8.198 17.407 1.00 97.25 141 ASP A CA 1
ATOM 1073 C C . ASP A 1 141 ? -20.966 -7.776 16.247 1.00 97.25 141 ASP A C 1
ATOM 1075 O O . ASP A 1 141 ? -22.089 -8.272 16.142 1.00 97.25 141 ASP A O 1
ATOM 1079 N N . LEU A 1 142 ? -20.484 -6.921 15.335 1.00 96.69 142 LEU A N 1
ATOM 1080 C CA . LEU A 1 142 ? -21.294 -6.343 14.254 1.00 96.69 142 LEU A CA 1
ATOM 1081 C C . LEU A 1 142 ? -21.855 -7.383 13.267 1.00 96.69 142 LEU A C 1
ATOM 1083 O O . LEU A 1 142 ? -22.940 -7.173 12.710 1.00 96.69 142 LEU A O 1
ATOM 1087 N N . TYR A 1 143 ? -21.141 -8.490 13.043 1.00 96.19 143 TYR A N 1
ATOM 1088 C CA . TYR A 1 143 ? -21.594 -9.594 12.183 1.00 96.19 143 TYR A CA 1
ATOM 1089 C C . TYR A 1 143 ? -22.182 -10.787 12.950 1.00 96.19 143 TYR A C 1
ATOM 1091 O O . TYR A 1 143 ? -22.773 -11.664 12.317 1.00 96.19 143 TYR A O 1
ATOM 1099 N N . GLY A 1 144 ? -22.094 -10.789 14.283 1.00 94.38 144 GLY A N 1
ATOM 1100 C CA . GLY A 1 144 ? -22.671 -11.799 15.168 1.00 94.38 144 GLY A CA 1
ATOM 1101 C C . GLY A 1 144 ? -23.814 -11.241 16.036 1.00 94.38 144 GLY A C 1
ATOM 1102 O O . GLY A 1 144 ? -24.894 -10.935 15.509 1.00 94.38 144 GLY A O 1
ATOM 1103 N N . PRO A 1 145 ? -23.630 -11.142 17.371 1.00 94.75 145 PRO A N 1
ATOM 1104 C CA . PRO A 1 145 ? -24.699 -10.804 18.315 1.00 94.75 145 PRO A CA 1
ATOM 1105 C C . PRO A 1 145 ? -25.232 -9.370 18.187 1.00 94.75 145 PRO A C 1
ATOM 1107 O O . PRO A 1 145 ? -26.392 -9.141 18.525 1.00 94.75 145 PRO A O 1
ATOM 1110 N N . ARG A 1 146 ? -24.433 -8.430 17.661 1.00 95.81 146 ARG A N 1
ATOM 1111 C CA . ARG A 1 146 ? -24.767 -7.006 17.479 1.00 95.81 146 ARG A CA 1
ATOM 1112 C C . ARG A 1 146 ? -25.145 -6.292 18.781 1.00 95.81 146 ARG A C 1
ATOM 1114 O O . ARG A 1 146 ? -25.996 -5.401 18.772 1.00 95.81 146 ARG A O 1
ATOM 1121 N N . SER A 1 147 ? -24.496 -6.657 19.887 1.00 97.06 147 SER A N 1
ATOM 1122 C CA . SER A 1 147 ? -24.730 -6.050 21.201 1.00 97.06 147 SER A CA 1
ATOM 1123 C C . SER A 1 147 ? -24.382 -4.562 21.227 1.00 97.06 147 SER A C 1
ATOM 1125 O O . SER A 1 147 ? -25.068 -3.777 21.875 1.00 97.06 147 SER A O 1
ATOM 1127 N N . LEU A 1 148 ? -23.386 -4.132 20.443 1.00 97.25 148 LEU A N 1
ATOM 1128 C CA . LEU A 1 148 ? -23.027 -2.718 20.324 1.00 97.25 148 LEU A CA 1
ATOM 1129 C C . LEU A 1 148 ? -24.166 -1.876 19.736 1.00 97.25 148 LEU A C 1
ATOM 1131 O O . LEU A 1 148 ? -24.279 -0.697 20.062 1.00 97.25 148 LEU A O 1
ATOM 1135 N N . LEU A 1 149 ? -25.014 -2.472 18.894 1.00 96.38 149 LEU A N 1
ATOM 1136 C CA . LEU A 1 149 ? -26.191 -1.813 18.331 1.00 96.38 149 LEU A CA 1
ATOM 1137 C C . LEU A 1 149 ? -27.407 -1.932 19.254 1.00 96.38 149 LEU A C 1
ATOM 1139 O O . LEU A 1 149 ? -28.122 -0.956 19.439 1.00 96.38 149 LEU A O 1
ATOM 1143 N N . THR A 1 150 ? -27.667 -3.116 19.822 1.00 96.25 150 THR A N 1
ATOM 1144 C CA . THR A 1 150 ? -28.858 -3.333 20.667 1.00 96.25 150 THR A CA 1
ATOM 1145 C C . THR A 1 150 ? -28.774 -2.638 22.017 1.00 96.25 150 THR A C 1
ATOM 1147 O O . THR A 1 150 ? -29.810 -2.345 22.606 1.00 96.25 150 THR A O 1
ATOM 1150 N N . ASP A 1 151 ? -27.558 -2.382 22.496 1.00 95.50 151 ASP A N 1
ATOM 1151 C CA . ASP A 1 151 ? -27.303 -1.725 23.775 1.00 95.50 151 ASP A CA 1
ATOM 1152 C C . ASP A 1 151 ? -26.995 -0.223 23.605 1.00 95.50 151 ASP A C 1
ATOM 1154 O O . ASP A 1 151 ? -26.427 0.392 24.511 1.00 95.50 151 ASP A O 1
ATOM 1158 N N . ASP A 1 152 ? -27.332 0.343 22.438 1.00 94.00 152 ASP A N 1
ATOM 1159 C CA . ASP A 1 152 ? -27.207 1.763 22.077 1.00 94.00 152 ASP A CA 1
ATOM 1160 C C . ASP A 1 152 ? -25.782 2.349 22.226 1.00 94.00 152 ASP A C 1
ATOM 1162 O O . ASP A 1 152 ? -25.610 3.538 22.502 1.00 94.00 152 ASP A O 1
ATOM 1166 N N . VAL A 1 153 ? -24.731 1.537 22.032 1.00 95.44 153 VAL A N 1
ATOM 1167 C CA . VAL A 1 153 ? -23.330 2.019 22.024 1.00 95.44 153 VAL A CA 1
ATOM 1168 C C . VAL A 1 153 ? -22.986 2.661 20.693 1.00 95.44 153 VAL A C 1
ATOM 1170 O O . VAL A 1 153 ? -22.385 3.732 20.645 1.00 95.44 153 VAL A O 1
ATOM 1173 N N . LEU A 1 154 ? -23.347 1.976 19.609 1.00 96.69 154 LEU A N 1
ATOM 1174 C CA . LEU A 1 154 ? -23.143 2.423 18.245 1.00 96.69 154 LEU A CA 1
ATOM 1175 C C . LEU A 1 154 ? -24.495 2.762 17.609 1.00 96.69 154 LEU A C 1
ATOM 1177 O O . LEU A 1 154 ? -25.392 1.919 17.579 1.00 96.69 154 LEU A O 1
ATOM 1181 N N . PRO A 1 155 ? -24.638 3.965 17.041 1.00 95.75 155 PRO A N 1
ATOM 1182 C CA . PRO A 1 155 ? -25.831 4.343 16.296 1.00 95.75 155 PRO A CA 1
ATOM 1183 C C . PRO A 1 155 ? -26.002 3.484 15.031 1.00 95.75 155 PRO A C 1
ATOM 1185 O O . PRO A 1 155 ? -25.047 3.350 14.254 1.00 95.75 155 PRO A O 1
ATOM 1188 N N . PRO A 1 156 ? -27.196 2.925 14.762 1.00 95.19 156 PRO A N 1
ATOM 1189 C CA . PRO A 1 156 ? -27.433 2.076 13.594 1.00 95.19 156 PRO A CA 1
ATOM 1190 C C . PRO A 1 156 ? -27.094 2.735 12.252 1.00 95.19 156 PRO A C 1
ATOM 1192 O O . PRO A 1 156 ? -26.587 2.069 11.349 1.00 95.19 156 PRO A O 1
ATOM 1195 N N . GLU A 1 157 ? -27.346 4.037 12.109 1.00 92.94 157 GLU A N 1
ATOM 1196 C CA . GLU A 1 157 ? -27.039 4.811 10.904 1.00 92.94 157 GLU A CA 1
ATOM 1197 C C . GLU A 1 157 ? -25.541 4.840 10.581 1.00 92.94 157 GLU A C 1
ATOM 1199 O O . GLU A 1 157 ? -25.175 4.798 9.408 1.00 92.94 157 GLU A O 1
ATOM 1204 N N . LEU A 1 158 ? -24.668 4.829 11.594 1.00 93.94 158 LEU A N 1
ATOM 1205 C CA . LEU A 1 158 ? -23.218 4.814 11.403 1.00 93.94 158 LEU A CA 1
ATOM 1206 C C . LEU A 1 158 ? -22.736 3.485 10.806 1.00 93.94 158 LEU A C 1
ATOM 1208 O O . LEU A 1 158 ? -21.764 3.461 10.051 1.00 93.94 158 LEU A O 1
ATOM 1212 N N . VAL A 1 159 ? -23.417 2.385 11.135 1.00 95.31 159 VAL A N 1
ATOM 1213 C CA . VAL A 1 159 ? -23.054 1.044 10.670 1.00 95.31 159 VAL A CA 1
ATOM 1214 C C . VAL A 1 159 ? -23.734 0.724 9.342 1.00 95.31 159 VAL A C 1
ATOM 1216 O O . VAL A 1 159 ? -23.066 0.435 8.353 1.00 95.31 159 VAL A O 1
ATOM 1219 N N . PHE A 1 160 ? -25.064 0.799 9.283 1.00 94.06 160 PHE A N 1
ATOM 1220 C CA . PHE A 1 160 ? -25.835 0.281 8.150 1.00 94.06 160 PHE A CA 1
ATOM 1221 C C . PHE A 1 160 ? -25.779 1.136 6.883 1.00 94.06 160 PHE A C 1
ATOM 1223 O O . PHE A 1 160 ? -26.169 0.635 5.822 1.00 94.06 160 PHE A O 1
ATOM 1230 N N . ALA A 1 161 ? -25.349 2.395 6.986 1.00 92.12 161 ALA A N 1
ATOM 1231 C CA . ALA A 1 161 ? -25.153 3.275 5.837 1.00 92.12 161 ALA A CA 1
ATOM 1232 C C . ALA A 1 161 ? -23.714 3.258 5.301 1.00 92.12 161 ALA A C 1
ATOM 1234 O O . ALA A 1 161 ? -23.478 3.709 4.180 1.00 92.12 161 ALA A O 1
ATOM 1235 N N . HIS A 1 162 ? -22.751 2.755 6.075 1.00 93.38 162 HIS A N 1
ATOM 1236 C CA . HIS A 1 162 ? -21.355 2.739 5.661 1.00 93.38 162 HIS A CA 1
ATOM 1237 C C . HIS A 1 162 ? -21.126 1.644 4.599 1.00 93.38 162 HIS A C 1
ATOM 1239 O O . HIS A 1 162 ? -21.486 0.486 4.823 1.00 93.38 162 HIS A O 1
ATOM 1245 N N . PRO A 1 163 ? -20.481 1.952 3.457 1.00 91.50 163 PRO A N 1
ATOM 1246 C CA . PRO A 1 163 ? -20.317 1.005 2.344 1.00 91.50 163 PRO A CA 1
ATOM 1247 C C . PRO A 1 163 ? -19.448 -0.214 2.687 1.00 91.50 163 PRO A C 1
ATOM 1249 O O . PRO A 1 163 ? -19.577 -1.268 2.072 1.00 91.50 163 PRO A O 1
ATOM 1252 N N . GLY A 1 164 ? -18.575 -0.082 3.686 1.00 93.75 164 GLY A N 1
ATOM 1253 C CA . GLY A 1 164 ? -17.801 -1.186 4.254 1.00 93.75 164 GLY A CA 1
ATOM 1254 C C . GLY A 1 164 ? -18.621 -2.194 5.072 1.00 93.75 164 GLY A C 1
ATOM 1255 O O . GLY A 1 164 ? -18.095 -3.261 5.366 1.00 93.75 164 GLY A O 1
ATOM 1256 N N . TYR A 1 165 ? -19.883 -1.906 5.429 1.00 95.62 165 TYR A N 1
ATOM 1257 C CA . TYR A 1 165 ? -20.777 -2.895 6.042 1.00 95.62 165 TYR A CA 1
ATOM 1258 C C . TYR A 1 165 ? -21.483 -3.722 4.959 1.00 95.62 165 TYR A C 1
ATOM 1260 O O . TYR A 1 165 ? -22.402 -3.257 4.282 1.00 95.62 165 TYR A O 1
ATOM 1268 N N . VAL A 1 166 ? -21.065 -4.976 4.794 1.00 95.81 166 VAL A N 1
ATOM 1269 C CA . VAL A 1 166 ?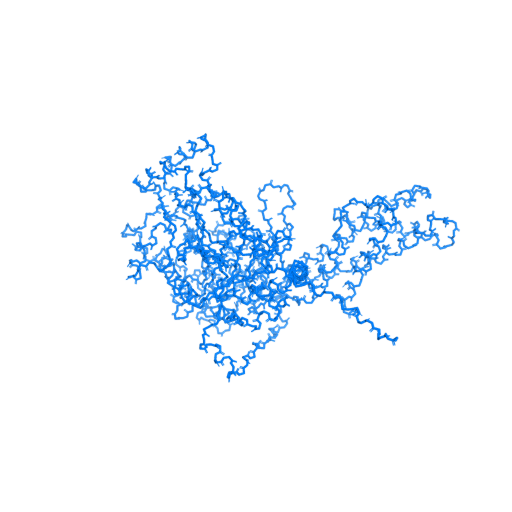 -21.563 -5.870 3.743 1.00 95.81 166 VAL A CA 1
ATOM 1270 C C . VAL A 1 166 ? -22.627 -6.789 4.327 1.00 95.81 166 VAL A C 1
ATOM 1272 O O . VAL A 1 166 ? -22.317 -7.819 4.910 1.00 95.81 166 VAL A O 1
ATOM 1275 N N . ARG A 1 167 ? -23.906 -6.447 4.141 1.00 94.31 167 ARG A N 1
ATOM 1276 C CA . ARG A 1 167 ? -25.041 -7.224 4.689 1.00 94.31 167 ARG A CA 1
ATOM 1277 C C . ARG A 1 167 ? -25.000 -8.705 4.311 1.00 94.31 167 ARG A C 1
ATOM 1279 O O . ARG A 1 167 ? -25.293 -9.554 5.143 1.00 94.31 167 ARG A O 1
ATOM 1286 N N . SER A 1 168 ? -24.601 -9.014 3.079 1.00 94.75 168 SER A N 1
ATOM 1287 C CA . SER A 1 168 ? -24.492 -10.394 2.597 1.00 94.75 168 SER A CA 1
ATOM 1288 C C . SER A 1 168 ? -23.397 -11.199 3.305 1.00 94.75 168 SER A C 1
ATOM 1290 O O . SER A 1 168 ? -23.346 -12.405 3.117 1.00 94.75 168 SER A O 1
ATOM 1292 N N . ALA A 1 169 ? -22.535 -10.570 4.113 1.00 94.75 169 ALA A N 1
ATOM 1293 C CA . ALA A 1 169 ? -21.502 -11.247 4.892 1.00 94.75 169 ALA A CA 1
ATOM 1294 C C . ALA A 1 169 ? -21.971 -11.703 6.288 1.00 94.75 169 ALA A C 1
ATOM 1296 O O . ALA A 1 169 ? -21.227 -12.380 6.989 1.00 94.75 169 ALA A O 1
ATOM 1297 N N . THR A 1 170 ? -23.194 -11.365 6.717 1.00 94.38 170 THR A N 1
ATOM 1298 C CA . THR A 1 170 ? -23.733 -11.830 8.007 1.00 94.38 170 THR A CA 1
ATOM 1299 C C . THR A 1 170 ? -23.803 -13.355 8.065 1.00 94.38 170 THR A C 1
ATOM 1301 O O . THR A 1 170 ? -24.481 -13.964 7.245 1.00 9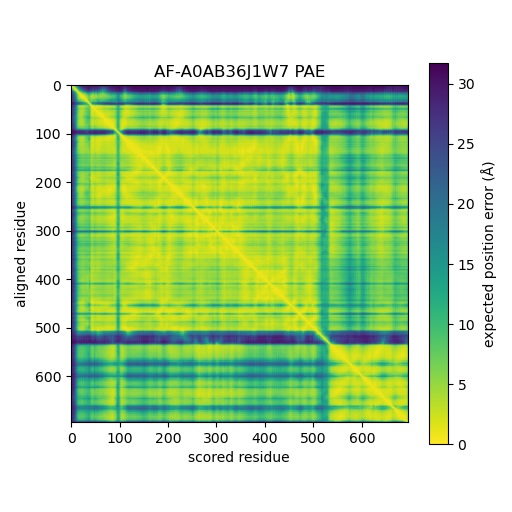4.38 170 THR A O 1
ATOM 1304 N N . GLY A 1 171 ? -23.160 -13.958 9.067 1.00 90.38 171 GLY A N 1
ATOM 1305 C CA . GLY A 1 171 ? -23.069 -15.415 9.224 1.00 90.38 171 GLY A CA 1
ATOM 1306 C C . GLY A 1 171 ? -21.843 -16.053 8.562 1.00 90.38 171 GLY A C 1
ATOM 1307 O O . GLY A 1 171 ? -21.648 -17.255 8.709 1.00 90.38 171 GLY A O 1
ATOM 1308 N N . ILE A 1 172 ? -21.005 -15.271 7.871 1.00 94.25 172 ILE A N 1
ATOM 1309 C CA . ILE A 1 172 ? -19.680 -15.719 7.433 1.00 94.25 172 ILE A CA 1
ATOM 1310 C C . ILE A 1 172 ? -18.706 -15.562 8.601 1.00 94.25 172 ILE A C 1
ATOM 1312 O O . ILE A 1 172 ? -18.498 -14.451 9.085 1.00 94.25 172 ILE A O 1
ATOM 1316 N N . GLU A 1 173 ? -18.061 -16.657 8.993 1.00 91.88 173 GLU A N 1
ATOM 1317 C CA . GLU A 1 173 ? -17.050 -16.675 10.051 1.00 91.88 173 GLU A CA 1
ATOM 1318 C C . GLU A 1 173 ? -15.706 -17.166 9.505 1.00 91.88 173 GLU A C 1
ATOM 1320 O O . GLU A 1 173 ? -15.636 -18.105 8.709 1.00 91.88 173 GLU A O 1
ATOM 1325 N N . VAL A 1 174 ? -14.623 -16.522 9.939 1.00 92.56 174 VAL A N 1
ATOM 1326 C CA . VAL A 1 174 ? -13.262 -17.027 9.737 1.00 92.56 174 VAL A CA 1
ATOM 1327 C C . VAL A 1 174 ? -13.015 -18.126 10.775 1.00 92.56 174 VAL A C 1
ATOM 1329 O O . VAL A 1 174 ? -13.227 -17.869 11.965 1.00 92.56 174 VAL A O 1
ATOM 1332 N N . PRO A 1 175 ? -12.564 -19.330 10.371 1.00 89.81 175 PRO A N 1
ATOM 1333 C CA . PRO A 1 175 ? -12.191 -20.375 11.316 1.00 89.81 175 PRO A CA 1
ATOM 1334 C C . PRO A 1 175 ? -11.144 -19.888 12.327 1.00 89.81 175 PRO A C 1
ATOM 1336 O O . PRO A 1 175 ? -10.157 -19.247 11.963 1.00 89.81 175 PRO A O 1
ATOM 1339 N N . GLY A 1 176 ? -11.346 -20.219 13.603 1.00 85.69 176 GLY A N 1
ATOM 1340 C CA . GLY A 1 176 ? -10.443 -19.857 14.696 1.00 85.69 176 GLY A CA 1
ATOM 1341 C C . GLY A 1 176 ? -10.984 -18.756 15.611 1.00 85.69 176 GLY A C 1
ATOM 1342 O O . GLY A 1 176 ? -12.188 -18.560 15.742 1.00 85.69 176 GLY A O 1
ATOM 1343 N N . HIS A 1 177 ? -10.073 -18.080 16.317 1.00 85.50 177 HIS A N 1
ATOM 1344 C CA . HIS A 1 177 ? -10.421 -17.129 17.381 1.00 85.50 177 HIS A CA 1
ATOM 1345 C C . HIS A 1 177 ? -10.631 -15.689 16.904 1.00 85.50 177 HIS A C 1
ATOM 1347 O O . HIS A 1 177 ? -11.208 -14.901 17.647 1.00 85.50 177 HIS A O 1
ATOM 1353 N N . HIS A 1 178 ? -10.162 -15.349 15.702 1.00 94.38 178 HIS A N 1
ATOM 1354 C CA . HIS A 1 178 ? -10.096 -13.974 15.213 1.00 94.38 178 HIS A CA 1
ATOM 1355 C C . HIS A 1 178 ? -10.813 -13.844 13.873 1.00 94.38 178 HIS A C 1
ATOM 1357 O O . HIS A 1 178 ? -10.510 -14.569 12.926 1.00 94.38 178 HIS A O 1
ATOM 1363 N N . GLN A 1 179 ? -11.742 -12.896 13.793 1.00 95.62 179 GLN A N 1
ATOM 1364 C CA . GLN A 1 179 ? -12.480 -12.555 12.578 1.00 95.62 179 GLN A CA 1
ATOM 1365 C C . GLN A 1 179 ? -11.714 -11.525 11.730 1.00 95.62 179 GLN A C 1
ATOM 1367 O O . GLN A 1 179 ? -11.754 -11.561 10.496 1.00 95.62 179 GLN A O 1
ATOM 1372 N N . LEU A 1 180 ? -10.968 -10.621 12.371 1.00 97.50 180 LEU A N 1
ATOM 1373 C CA . LEU A 1 180 ? -10.060 -9.685 11.717 1.00 97.50 180 LEU A CA 1
ATOM 1374 C C . LEU A 1 180 ? -8.690 -10.342 11.508 1.00 97.50 180 LEU A C 1
ATOM 1376 O O . LEU A 1 180 ? -7.864 -10.408 12.414 1.00 97.50 180 LEU A O 1
ATOM 1380 N N . PHE A 1 181 ? -8.431 -10.811 10.292 1.00 97.38 181 PHE A N 1
ATOM 1381 C CA . PHE A 1 181 ? -7.221 -11.579 9.991 1.00 97.38 181 PHE A CA 1
ATOM 1382 C C . PHE A 1 181 ? -5.935 -10.733 9.931 1.00 97.38 181 PHE A C 1
ATOM 1384 O O . PHE A 1 181 ? -4.925 -11.090 10.531 1.00 97.38 181 PHE A O 1
ATOM 1391 N N . MET A 1 182 ? -5.949 -9.612 9.214 1.00 97.38 182 MET A N 1
ATOM 1392 C CA . MET A 1 182 ? -4.805 -8.711 9.055 1.00 97.38 182 MET A CA 1
ATOM 1393 C C . MET A 1 182 ? -5.227 -7.277 9.343 1.00 97.38 182 MET A C 1
ATOM 1395 O O . MET A 1 182 ? -6.291 -6.838 8.922 1.00 97.38 182 MET A O 1
ATOM 1399 N N . HIS A 1 183 ? -4.384 -6.513 10.017 1.00 98.25 183 HIS A N 1
ATOM 1400 C CA . HIS A 1 183 ? -4.674 -5.121 10.328 1.00 98.25 183 HIS A CA 1
ATOM 1401 C C . HIS A 1 183 ? -3.437 -4.275 10.056 1.00 98.25 183 HIS A C 1
ATOM 1403 O O . HIS A 1 183 ? -2.328 -4.664 10.427 1.00 98.25 183 HIS A O 1
ATOM 1409 N N . ALA A 1 184 ? -3.617 -3.135 9.390 1.00 98.19 184 ALA A N 1
ATOM 1410 C CA . ALA A 1 184 ? -2.584 -2.116 9.300 1.00 98.19 184 ALA A CA 1
ATOM 1411 C C . ALA A 1 184 ? -3.051 -0.805 9.918 1.00 98.19 184 ALA A C 1
ATOM 1413 O O . ALA A 1 184 ? -4.214 -0.441 9.803 1.00 98.19 184 ALA A O 1
ATOM 1414 N N . CYS A 1 185 ? -2.126 -0.097 10.546 1.00 96.25 185 CYS A N 1
ATOM 1415 C CA . CYS A 1 185 ? -2.400 1.105 11.312 1.00 96.25 185 CYS A CA 1
ATOM 1416 C C . CYS A 1 185 ? -1.370 2.174 10.943 1.00 96.25 185 CYS A C 1
ATOM 1418 O O . CYS A 1 185 ? -0.165 1.937 11.060 1.00 96.25 185 CYS A O 1
ATOM 1420 N N . ASP A 1 186 ? -1.845 3.328 10.475 1.00 97.38 186 ASP A N 1
ATOM 1421 C CA . ASP A 1 186 ? -1.007 4.494 10.201 1.00 97.38 186 ASP A CA 1
ATOM 1422 C C . ASP A 1 186 ? -0.826 5.279 11.493 1.00 97.38 186 ASP A C 1
ATOM 1424 O O . ASP A 1 186 ? -1.790 5.816 12.040 1.00 97.38 186 ASP A O 1
ATOM 1428 N N . VAL A 1 187 ? 0.408 5.373 11.974 1.00 96.81 187 VAL A N 1
ATOM 1429 C CA . VAL A 1 187 ? 0.757 6.059 13.216 1.00 96.81 187 VAL A CA 1
ATOM 1430 C C . VAL A 1 187 ? 1.746 7.188 12.964 1.00 96.81 187 VAL A C 1
ATOM 1432 O O . VAL A 1 187 ? 2.596 7.133 12.072 1.00 96.81 187 VAL A O 1
ATOM 1435 N N . SER A 1 188 ? 1.637 8.233 13.771 1.00 94.38 188 SER A N 1
ATOM 1436 C CA . SER A 1 188 ? 2.595 9.332 13.826 1.00 94.38 188 SER A CA 1
ATOM 1437 C C . SER A 1 188 ? 2.986 9.617 15.268 1.00 94.38 188 SER A C 1
ATOM 1439 O O . SER A 1 188 ? 2.303 9.209 16.212 1.00 94.38 188 SER A O 1
ATOM 1441 N N . ARG A 1 189 ? 4.117 10.300 15.443 1.00 93.88 189 ARG A N 1
ATOM 1442 C CA . ARG A 1 189 ? 4.585 10.730 16.755 1.00 93.88 189 ARG A CA 1
ATOM 1443 C C . ARG A 1 189 ? 4.187 12.184 17.008 1.00 93.88 189 ARG A C 1
ATOM 1445 O O . ARG A 1 189 ? 4.324 13.042 16.135 1.00 93.88 189 ARG A O 1
ATOM 1452 N N . LEU A 1 190 ? 3.673 12.444 18.203 1.00 92.25 190 LEU A N 1
ATOM 1453 C CA . LEU A 1 190 ? 3.261 13.759 18.679 1.00 92.25 190 LEU A CA 1
ATOM 1454 C C . LEU A 1 190 ? 4.452 14.546 19.242 1.00 92.25 190 LEU A C 1
ATOM 1456 O O . LEU A 1 190 ? 5.528 14.001 19.487 1.00 92.25 190 LEU A O 1
ATOM 1460 N N . ALA A 1 191 ? 4.246 15.844 19.483 1.00 89.12 191 ALA A N 1
ATOM 1461 C CA . ALA A 1 191 ? 5.273 16.749 20.007 1.00 89.12 191 ALA A CA 1
ATOM 1462 C C . ALA A 1 191 ? 5.857 16.318 21.369 1.00 89.12 191 ALA A C 1
ATOM 1464 O O . ALA A 1 191 ? 7.018 16.602 21.657 1.00 89.12 191 ALA A O 1
ATOM 1465 N N . ASP A 1 192 ? 5.075 15.618 22.192 1.00 90.06 192 ASP A N 1
ATOM 1466 C CA . ASP A 1 192 ? 5.497 15.088 23.495 1.00 90.06 192 ASP A CA 1
ATOM 1467 C C . ASP A 1 192 ? 6.250 13.745 23.402 1.00 90.06 192 ASP A C 1
ATOM 1469 O O . ASP A 1 192 ? 6.706 13.216 24.414 1.00 90.06 192 ASP A O 1
ATOM 1473 N N . GLY A 1 193 ? 6.407 13.203 22.191 1.00 91.06 193 GLY A N 1
ATOM 1474 C CA . GLY A 1 193 ? 7.058 11.926 21.924 1.00 91.06 193 GLY A CA 1
ATOM 1475 C C . GLY A 1 193 ? 6.130 10.711 21.978 1.00 91.06 193 GLY A C 1
ATOM 1476 O O . GLY A 1 193 ? 6.573 9.623 21.611 1.00 91.06 193 GLY A O 1
ATOM 1477 N N . SER A 1 194 ? 4.867 10.875 22.383 1.00 93.56 194 SER A N 1
ATOM 1478 C CA . SER A 1 194 ? 3.863 9.806 22.347 1.00 93.56 194 SER A CA 1
ATOM 1479 C C . SER A 1 194 ? 3.398 9.508 20.916 1.00 93.56 194 SER A C 1
ATOM 1481 O O . SER A 1 194 ? 3.632 10.290 19.993 1.00 93.56 194 SER A O 1
ATOM 1483 N N . PHE A 1 195 ? 2.747 8.363 20.715 1.00 96.00 195 PHE A N 1
ATOM 1484 C CA . PHE A 1 195 ? 2.242 7.944 19.408 1.00 96.00 195 PHE A CA 1
ATOM 1485 C C . PHE A 1 195 ? 0.728 8.103 19.304 1.00 96.00 195 PHE A C 1
ATOM 1487 O O . PHE A 1 195 ? -0.008 7.874 20.264 1.00 96.00 195 PHE A O 1
ATOM 1494 N N . GLN A 1 196 ? 0.268 8.437 18.103 1.00 94.56 196 GLN A N 1
ATOM 1495 C CA . GLN A 1 196 ? -1.141 8.579 17.766 1.00 94.56 196 GLN A CA 1
ATOM 1496 C C . GLN A 1 196 ? -1.462 7.835 16.469 1.00 94.56 196 GLN A C 1
ATOM 1498 O O . GLN A 1 196 ? -0.680 7.845 15.520 1.00 94.56 196 GLN A O 1
ATOM 1503 N N . VAL A 1 197 ? -2.641 7.215 16.426 1.00 96.19 197 VAL A N 1
ATOM 1504 C CA . VAL A 1 197 ? -3.200 6.573 15.232 1.00 96.19 197 VAL A CA 1
ATOM 1505 C C . VAL A 1 197 ? -3.922 7.601 14.368 1.00 96.19 197 VAL A C 1
ATOM 1507 O O . VAL A 1 197 ? -4.791 8.329 14.852 1.00 96.19 197 VAL A O 1
ATOM 1510 N N . ASN A 1 198 ? -3.600 7.611 13.078 1.00 93.56 198 ASN A N 1
ATOM 1511 C CA . ASN A 1 198 ? -4.195 8.467 12.054 1.00 93.56 198 ASN A CA 1
ATOM 1512 C C . ASN A 1 198 ? -5.263 7.745 11.220 1.00 93.56 198 ASN A C 1
ATOM 1514 O O . ASN A 1 198 ? -6.231 8.384 10.794 1.00 93.56 198 ASN A O 1
ATOM 1518 N N . ALA A 1 199 ? -5.077 6.446 10.963 1.00 94.06 199 ALA A N 1
ATOM 1519 C CA . ALA A 1 199 ? -5.997 5.613 10.192 1.00 94.06 199 ALA A CA 1
ATOM 1520 C C . ALA A 1 199 ? -5.791 4.118 10.482 1.00 94.06 199 ALA A C 1
ATOM 1522 O O . ALA A 1 199 ? -4.668 3.685 10.739 1.00 94.06 199 ALA A O 1
ATOM 1523 N N . ASP A 1 200 ? -6.868 3.343 10.365 1.00 96.50 200 ASP A N 1
ATOM 1524 C CA . ASP A 1 200 ? -6.862 1.880 10.398 1.00 96.50 200 ASP A CA 1
ATOM 1525 C C . ASP A 1 200 ? -7.259 1.328 9.031 1.00 96.50 200 ASP A C 1
ATOM 1527 O O . ASP A 1 200 ? -8.138 1.870 8.362 1.00 96.50 200 ASP A O 1
ATOM 1531 N N . TRP A 1 201 ? -6.635 0.219 8.646 1.00 97.31 201 TRP A N 1
ATOM 1532 C CA . TRP A 1 201 ? -6.851 -0.470 7.381 1.00 97.31 201 TRP A CA 1
ATOM 1533 C C . TRP A 1 201 ? -7.113 -1.948 7.650 1.00 97.31 201 TRP A C 1
ATOM 1535 O O . TRP A 1 201 ? -6.258 -2.691 8.141 1.00 97.31 201 TRP A O 1
ATOM 1545 N N . THR A 1 202 ? -8.321 -2.378 7.323 1.00 97.06 202 THR A N 1
ATOM 1546 C CA . THR A 1 202 ? -8.893 -3.678 7.681 1.00 97.06 202 THR A CA 1
ATOM 1547 C C . THR A 1 202 ? -9.637 -4.324 6.513 1.00 97.06 202 THR A C 1
ATOM 1549 O O . THR A 1 202 ? -10.006 -5.491 6.604 1.00 97.06 202 THR A O 1
ATOM 1552 N N . GLN A 1 203 ? -9.846 -3.641 5.388 1.00 93.75 203 GLN A N 1
ATOM 1553 C CA . GLN A 1 203 ? -10.492 -4.218 4.213 1.00 93.75 203 GLN A CA 1
ATOM 1554 C C . GLN A 1 203 ? -9.532 -5.099 3.410 1.00 93.75 203 GLN A C 1
ATOM 1556 O O . GLN A 1 203 ? -9.814 -6.278 3.195 1.00 93.75 203 GLN A O 1
ATOM 1561 N N . ALA A 1 204 ? -8.423 -4.517 2.957 1.00 93.50 204 ALA A N 1
ATOM 1562 C CA . ALA A 1 204 ? -7.352 -5.179 2.213 1.00 93.50 204 ALA A CA 1
ATOM 1563 C C . ALA A 1 204 ? -6.025 -4.411 2.416 1.00 93.50 204 ALA A C 1
ATOM 1565 O O . ALA A 1 204 ? -5.479 -3.857 1.461 1.00 93.50 204 ALA A O 1
ATOM 1566 N N . PRO A 1 205 ? -5.503 -4.332 3.659 1.00 95.12 205 PRO A N 1
ATOM 1567 C CA . PRO A 1 205 ? -4.376 -3.459 3.999 1.00 95.12 205 PRO A CA 1
ATOM 1568 C C . PRO A 1 205 ? -3.137 -3.753 3.149 1.00 95.12 205 PRO A C 1
ATOM 1570 O O . PRO A 1 205 ? -2.691 -4.898 3.075 1.00 95.12 205 PRO A O 1
ATOM 1573 N N . SER A 1 206 ? -2.573 -2.735 2.501 1.00 93.19 206 SER A N 1
ATOM 1574 C CA . SER A 1 206 ? -1.379 -2.813 1.646 1.00 93.19 206 SER A CA 1
ATOM 1575 C C . SER A 1 206 ? -0.162 -2.148 2.276 1.00 93.19 206 SER A C 1
ATOM 1577 O O . SER A 1 206 ? -0.290 -1.296 3.160 1.00 93.19 206 SER A O 1
ATOM 1579 N N . GLY A 1 207 ? 1.024 -2.563 1.825 1.00 95.06 207 GLY A N 1
ATOM 1580 C CA . GLY A 1 207 ? 2.304 -2.018 2.274 1.00 95.06 207 GLY A CA 1
ATOM 1581 C C . GLY A 1 207 ? 3.237 -3.053 2.893 1.00 95.06 207 GLY A C 1
ATOM 1582 O O . GLY A 1 207 ? 4.440 -2.834 2.908 1.00 95.06 207 GLY A O 1
ATOM 1583 N N . ALA A 1 208 ? 2.736 -4.196 3.367 1.00 95.94 208 ALA A N 1
ATOM 1584 C CA . ALA A 1 208 ? 3.587 -5.204 4.002 1.00 95.94 208 ALA A CA 1
ATOM 1585 C C . ALA A 1 208 ? 4.636 -5.782 3.031 1.00 95.94 208 ALA A C 1
ATOM 1587 O O . ALA A 1 208 ? 5.769 -6.043 3.432 1.00 95.94 208 ALA A O 1
ATOM 1588 N N . GLY A 1 209 ? 4.285 -5.949 1.752 1.00 95.12 209 GLY A N 1
ATOM 1589 C CA . GLY A 1 209 ? 5.218 -6.345 0.701 1.00 95.12 209 GLY A CA 1
ATOM 1590 C C . GLY A 1 209 ? 6.253 -5.258 0.413 1.00 95.12 209 GLY A C 1
ATOM 1591 O O . GLY A 1 209 ? 7.438 -5.574 0.318 1.00 95.12 209 GLY A O 1
ATOM 1592 N N . TYR A 1 210 ? 5.830 -3.987 0.363 1.00 96.69 210 TYR A N 1
ATOM 1593 C CA . TYR A 1 210 ? 6.750 -2.849 0.238 1.00 96.69 210 TYR A CA 1
ATOM 1594 C C . TYR A 1 210 ? 7.714 -2.768 1.426 1.00 96.69 210 TYR A C 1
ATOM 1596 O O . TYR A 1 210 ? 8.911 -2.756 1.198 1.00 96.69 210 TYR A O 1
ATOM 1604 N N . ALA A 1 211 ? 7.249 -2.858 2.677 1.00 97.12 211 ALA A N 1
ATOM 1605 C CA . ALA A 1 211 ? 8.113 -2.823 3.865 1.00 97.12 211 ALA A CA 1
ATOM 1606 C C . ALA A 1 211 ? 9.223 -3.889 3.823 1.00 97.12 211 ALA A C 1
ATOM 1608 O O . ALA A 1 211 ? 10.382 -3.633 4.150 1.00 97.12 211 ALA A O 1
ATOM 1609 N N . LEU A 1 212 ? 8.872 -5.107 3.401 1.00 95.12 212 LEU A N 1
ATOM 1610 C CA . LEU A 1 212 ? 9.818 -6.216 3.277 1.00 95.12 212 LEU A CA 1
ATOM 1611 C C . LEU A 1 212 ? 10.809 -6.009 2.120 1.00 95.12 212 LEU A C 1
ATOM 1613 O O . LEU A 1 212 ? 11.966 -6.421 2.230 1.00 95.12 212 LEU A O 1
ATOM 1617 N N . ALA A 1 213 ? 10.368 -5.398 1.019 1.00 94.25 213 ALA A N 1
ATOM 1618 C CA . ALA A 1 213 ? 11.222 -5.059 -0.115 1.00 94.25 213 ALA A CA 1
ATOM 1619 C C . ALA A 1 213 ? 12.148 -3.871 0.205 1.00 94.25 213 ALA A C 1
ATOM 1621 O O . ALA A 1 213 ? 13.356 -3.976 -0.002 1.00 94.25 213 ALA A O 1
ATOM 1622 N N . ASP A 1 214 ? 11.615 -2.805 0.801 1.00 96.19 214 ASP A N 1
ATOM 1623 C CA . ASP A 1 214 ? 12.339 -1.613 1.248 1.00 96.19 214 ASP A CA 1
ATOM 1624 C C . ASP A 1 214 ? 13.466 -2.004 2.207 1.00 96.19 214 ASP A C 1
ATOM 1626 O O . ASP A 1 214 ? 14.619 -1.621 2.000 1.00 96.19 214 ASP A O 1
ATOM 1630 N N . ARG A 1 215 ? 13.175 -2.885 3.179 1.00 95.25 215 ARG A N 1
ATOM 1631 C CA . ARG A 1 215 ? 14.189 -3.440 4.085 1.00 95.25 215 ARG A CA 1
ATOM 1632 C C . ARG A 1 215 ? 15.341 -4.111 3.353 1.00 95.25 215 ARG A C 1
ATOM 1634 O O . ARG A 1 215 ? 16.500 -3.918 3.717 1.00 95.25 215 ARG A O 1
ATOM 1641 N N . ARG A 1 216 ? 15.041 -4.908 2.326 1.00 93.94 216 ARG A N 1
ATOM 1642 C CA . ARG A 1 216 ? 16.068 -5.577 1.518 1.00 93.94 216 ARG A CA 1
ATOM 1643 C C . ARG A 1 216 ? 16.905 -4.564 0.739 1.00 93.94 216 ARG A C 1
ATOM 1645 O O . ARG A 1 216 ? 18.125 -4.707 0.691 1.00 93.94 216 ARG A O 1
ATOM 1652 N N . VAL A 1 217 ? 16.262 -3.556 0.152 1.00 95.62 217 VAL A N 1
ATOM 1653 C CA . VAL A 1 217 ? 16.922 -2.525 -0.656 1.00 95.62 217 VAL A CA 1
ATOM 1654 C C . VAL A 1 217 ? 17.864 -1.680 0.197 1.00 95.62 217 VAL A C 1
ATOM 1656 O O . VAL A 1 217 ? 19.038 -1.563 -0.150 1.00 95.62 217 VAL A O 1
ATOM 1659 N N . ILE A 1 218 ? 17.404 -1.151 1.336 1.00 96.38 218 ILE A N 1
ATOM 1660 C CA . ILE A 1 218 ? 18.247 -0.318 2.208 1.00 96.38 218 ILE A CA 1
ATOM 1661 C C . ILE A 1 218 ? 19.376 -1.142 2.840 1.00 96.38 218 ILE A C 1
ATOM 1663 O O . ILE A 1 218 ? 20.518 -0.680 2.865 1.00 96.38 218 ILE A O 1
ATOM 1667 N N . ALA A 1 219 ? 19.111 -2.381 3.274 1.00 94.75 219 ALA A N 1
ATOM 1668 C CA . ALA A 1 219 ? 20.157 -3.263 3.801 1.00 94.75 219 ALA A CA 1
ATOM 1669 C C . ALA A 1 219 ? 21.252 -3.570 2.762 1.00 94.75 219 ALA A C 1
ATOM 1671 O O . ALA A 1 219 ? 22.422 -3.678 3.120 1.00 94.75 219 ALA A O 1
ATOM 1672 N N . HIS A 1 220 ? 20.896 -3.677 1.476 1.00 94.06 220 HIS A N 1
ATOM 1673 C CA . HIS A 1 220 ? 21.870 -3.851 0.396 1.00 94.06 220 HIS A CA 1
ATOM 1674 C C . HIS A 1 220 ? 22.597 -2.547 0.033 1.00 94.06 220 HIS A C 1
ATOM 1676 O O . HIS A 1 220 ? 23.762 -2.579 -0.357 1.00 94.06 220 HIS A O 1
ATOM 1682 N N . ALA A 1 221 ? 21.923 -1.400 0.149 1.00 94.75 221 ALA A N 1
ATOM 1683 C CA . ALA A 1 221 ? 22.490 -0.103 -0.200 1.00 94.75 221 ALA A CA 1
ATOM 1684 C C . ALA A 1 221 ? 23.486 0.428 0.848 1.00 94.75 221 ALA A C 1
ATOM 1686 O O . ALA A 1 221 ? 24.442 1.107 0.475 1.00 94.75 221 ALA A O 1
ATOM 1687 N N . ILE A 1 222 ? 23.278 0.125 2.138 1.00 93.50 222 ILE A N 1
ATOM 1688 C CA . ILE A 1 222 ? 24.134 0.581 3.251 1.00 93.50 222 ILE A CA 1
ATOM 1689 C C . ILE A 1 222 ? 24.456 -0.582 4.215 1.00 93.50 222 ILE A C 1
ATOM 1691 O O . ILE A 1 222 ? 24.055 -0.553 5.385 1.00 93.50 222 ILE A O 1
ATOM 1695 N N . PRO A 1 223 ? 25.178 -1.622 3.757 1.00 93.44 223 PRO A N 1
ATOM 1696 C CA . PRO A 1 223 ? 25.394 -2.842 4.537 1.00 93.44 223 PRO A CA 1
ATOM 1697 C C . PRO A 1 223 ? 26.138 -2.583 5.854 1.00 93.44 223 PRO A C 1
ATOM 1699 O O . PRO A 1 223 ? 25.724 -3.093 6.892 1.00 93.44 223 PRO A O 1
ATOM 1702 N N . ASP A 1 224 ? 27.160 -1.721 5.845 1.00 91.56 224 ASP A N 1
ATOM 1703 C CA . ASP A 1 224 ? 27.959 -1.421 7.040 1.00 91.56 224 ASP A CA 1
ATOM 1704 C C . ASP A 1 224 ? 27.116 -0.782 8.155 1.00 91.56 224 ASP A C 1
ATOM 1706 O O . ASP A 1 224 ? 27.280 -1.090 9.336 1.00 91.56 224 ASP A O 1
ATOM 1710 N N . LEU A 1 225 ? 26.186 0.112 7.797 1.00 92.81 225 LEU A N 1
ATOM 1711 C CA . LEU A 1 225 ? 25.278 0.728 8.764 1.00 92.81 225 LEU A CA 1
ATOM 1712 C C . LEU A 1 225 ? 24.248 -0.287 9.276 1.00 92.81 225 LEU A C 1
ATOM 1714 O O . LEU A 1 225 ? 23.946 -0.304 10.472 1.00 92.81 225 LEU A O 1
ATOM 1718 N N . TYR A 1 226 ? 23.727 -1.136 8.386 1.00 93.31 226 TYR A N 1
ATOM 1719 C CA . TYR A 1 226 ? 22.797 -2.200 8.754 1.00 93.31 226 TYR A CA 1
ATOM 1720 C C . TYR A 1 226 ? 23.430 -3.174 9.756 1.00 93.31 226 TYR A C 1
ATOM 1722 O O . TYR A 1 226 ? 22.795 -3.524 10.749 1.00 93.31 226 TYR A O 1
ATOM 1730 N N . GLU A 1 227 ? 24.694 -3.554 9.552 1.00 91.50 227 GLU A N 1
ATOM 1731 C CA . GLU A 1 227 ? 25.448 -4.416 10.466 1.00 91.50 227 GLU A CA 1
ATOM 1732 C C . GLU A 1 227 ? 25.703 -3.737 11.822 1.00 91.50 227 GLU A C 1
ATOM 1734 O O . GLU A 1 227 ? 25.473 -4.347 12.867 1.00 91.50 227 GLU A O 1
ATOM 1739 N N . ARG A 1 228 ? 26.098 -2.454 11.831 1.00 91.31 228 ARG A N 1
ATOM 1740 C CA . ARG A 1 228 ? 26.336 -1.697 13.077 1.00 91.31 228 ARG A CA 1
ATOM 1741 C C . ARG A 1 228 ? 25.078 -1.523 13.925 1.00 91.31 228 ARG A C 1
ATOM 1743 O O . ARG A 1 228 ? 25.123 -1.692 15.146 1.00 91.31 228 ARG A O 1
ATOM 1750 N N . ILE A 1 229 ? 23.954 -1.154 13.306 1.00 92.19 229 ILE A N 1
ATOM 1751 C CA . ILE A 1 229 ? 22.693 -0.979 14.038 1.00 92.19 229 ILE A CA 1
ATOM 1752 C C . ILE A 1 229 ? 22.114 -2.346 14.424 1.00 92.19 229 ILE A C 1
ATOM 1754 O O . ILE A 1 229 ? 21.636 -2.501 15.554 1.00 92.19 229 ILE A O 1
ATOM 1758 N N . ALA A 1 230 ? 22.218 -3.330 13.526 1.00 92.75 230 ALA A N 1
ATOM 1759 C CA . ALA A 1 230 ? 21.588 -4.645 13.595 1.00 92.75 230 ALA A CA 1
ATOM 1760 C C . ALA A 1 230 ? 20.073 -4.565 13.887 1.00 92.75 230 ALA A C 1
ATOM 1762 O O . ALA A 1 230 ? 19.628 -5.046 14.935 1.00 92.75 230 ALA A O 1
ATOM 1763 N N . PRO A 1 231 ? 19.263 -3.931 13.006 1.00 94.25 231 PRO A N 1
ATOM 1764 C CA . PRO A 1 231 ? 17.822 -3.805 13.216 1.00 94.25 231 PRO A CA 1
ATOM 1765 C C . PRO A 1 231 ? 17.146 -5.165 13.422 1.00 94.25 231 PRO A C 1
ATOM 1767 O O . PRO A 1 231 ? 17.525 -6.163 12.805 1.00 94.25 231 PRO A O 1
ATOM 1770 N N . ARG A 1 232 ? 16.091 -5.204 14.243 1.00 94.25 232 ARG A N 1
ATOM 1771 C CA . ARG A 1 232 ? 15.283 -6.419 14.428 1.00 94.25 232 ARG A CA 1
ATOM 1772 C C . ARG A 1 232 ? 14.731 -6.907 13.070 1.00 94.25 232 ARG A C 1
ATOM 1774 O O . ARG A 1 232 ? 14.282 -6.086 12.256 1.00 94.25 232 ARG A O 1
ATOM 1781 N N . PRO A 1 233 ? 14.752 -8.227 12.805 1.00 91.31 233 PRO A N 1
ATOM 1782 C CA . PRO A 1 233 ? 14.348 -8.774 11.515 1.00 91.31 233 PRO A CA 1
ATOM 1783 C C . PRO A 1 233 ? 12.829 -8.718 11.320 1.00 91.31 233 PRO A C 1
ATOM 1785 O O . PRO A 1 233 ? 12.060 -8.976 12.243 1.00 91.31 233 PRO A O 1
ATOM 1788 N N . THR A 1 234 ? 12.406 -8.462 10.083 1.00 89.88 234 THR A N 1
ATOM 1789 C CA . THR A 1 234 ? 10.997 -8.493 9.652 1.00 89.88 234 THR A CA 1
ATOM 1790 C C . THR A 1 234 ? 10.535 -9.894 9.230 1.00 89.88 234 THR A C 1
ATOM 1792 O O . THR A 1 234 ? 9.338 -10.169 9.214 1.00 89.88 234 THR A O 1
ATOM 1795 N N . THR A 1 235 ? 11.463 -10.815 8.938 1.00 85.38 235 THR A N 1
ATOM 1796 C CA . THR A 1 235 ? 11.190 -12.193 8.478 1.00 85.38 235 THR A CA 1
ATOM 1797 C C . THR A 1 235 ? 10.178 -12.980 9.327 1.00 85.38 235 THR A C 1
ATOM 1799 O O . THR A 1 235 ? 9.339 -13.659 8.728 1.00 85.38 235 THR A O 1
ATOM 1802 N N . PRO A 1 236 ? 10.177 -12.897 10.679 1.00 91.56 236 PRO A N 1
ATOM 1803 C CA . PRO A 1 236 ? 9.186 -13.602 11.496 1.00 91.56 236 PRO A CA 1
ATOM 1804 C C . PRO A 1 236 ? 7.735 -13.246 11.150 1.00 91.56 236 PRO A C 1
ATOM 1806 O O . PRO A 1 236 ? 6.861 -14.103 11.245 1.00 91.56 236 PRO A O 1
ATOM 1809 N N . PHE A 1 237 ? 7.471 -12.023 10.678 1.00 93.44 237 PHE A N 1
ATOM 1810 C CA . PHE A 1 237 ? 6.133 -11.627 10.242 1.00 93.44 237 PHE A CA 1
ATOM 1811 C C . PHE A 1 237 ? 5.676 -12.385 8.994 1.00 93.44 237 PHE A C 1
ATOM 1813 O O . PHE A 1 237 ? 4.544 -12.852 8.945 1.00 93.44 237 PHE A O 1
ATOM 1820 N N . ALA A 1 238 ? 6.547 -12.556 7.994 1.00 91.62 238 ALA A N 1
ATOM 1821 C CA . ALA A 1 238 ? 6.201 -13.309 6.787 1.00 91.62 238 ALA A CA 1
ATOM 1822 C C . ALA A 1 238 ? 5.893 -14.781 7.116 1.00 91.62 238 ALA A C 1
ATOM 1824 O O . ALA A 1 238 ? 4.958 -15.364 6.569 1.00 91.62 238 ALA A O 1
ATOM 1825 N N . GLN A 1 239 ? 6.637 -15.364 8.062 1.00 92.06 239 GLN A N 1
ATOM 1826 C CA . GLN A 1 239 ? 6.361 -16.706 8.577 1.00 92.06 239 GLN A CA 1
ATOM 1827 C C . GLN A 1 239 ? 5.027 -16.759 9.332 1.00 92.06 239 GLN A C 1
ATOM 1829 O O . GLN A 1 239 ? 4.227 -17.657 9.077 1.00 92.06 239 GLN A O 1
ATOM 1834 N N . ALA A 1 240 ? 4.761 -15.783 10.207 1.00 94.19 240 ALA A N 1
ATOM 1835 C CA . ALA A 1 240 ? 3.498 -15.668 10.929 1.00 94.19 240 ALA A CA 1
ATOM 1836 C C . ALA A 1 240 ? 2.305 -15.540 9.972 1.00 94.19 240 ALA A C 1
ATOM 1838 O O . ALA A 1 240 ? 1.336 -16.273 10.125 1.00 94.19 240 ALA A O 1
ATOM 1839 N N . LEU A 1 241 ? 2.402 -14.687 8.948 1.00 95.69 241 LEU A N 1
ATOM 1840 C CA . LEU A 1 241 ? 1.367 -14.509 7.930 1.00 95.69 241 LEU A CA 1
ATOM 1841 C C . LEU A 1 241 ? 1.116 -15.797 7.140 1.00 95.69 241 LEU A C 1
ATOM 1843 O O . LEU A 1 241 ? -0.033 -16.179 6.931 1.00 95.69 241 LEU A O 1
ATOM 1847 N N . ARG A 1 242 ? 2.181 -16.500 6.737 1.00 95.00 242 ARG A N 1
ATOM 1848 C CA . ARG A 1 242 ? 2.057 -17.781 6.032 1.00 95.00 242 ARG A CA 1
ATOM 1849 C C . ARG A 1 242 ? 1.345 -18.831 6.883 1.00 95.00 242 ARG A C 1
ATOM 1851 O O . ARG A 1 242 ? 0.472 -19.529 6.377 1.00 95.00 242 ARG A O 1
ATOM 1858 N N . LEU A 1 243 ? 1.732 -18.960 8.152 1.00 93.00 243 LEU A N 1
ATOM 1859 C CA . LEU A 1 243 ? 1.119 -19.914 9.077 1.00 93.00 243 LEU A CA 1
ATOM 1860 C C . LEU A 1 243 ? -0.333 -19.544 9.381 1.00 93.00 243 LEU A C 1
ATOM 1862 O O . LEU A 1 243 ? -1.183 -20.423 9.348 1.00 93.00 243 LEU A O 1
ATOM 1866 N N . ALA A 1 244 ? -0.627 -18.260 9.587 1.00 94.75 244 ALA A N 1
ATOM 1867 C CA . ALA A 1 244 ? -1.983 -17.775 9.809 1.00 94.75 244 ALA A CA 1
ATOM 1868 C C . ALA A 1 244 ? -2.903 -18.082 8.616 1.00 94.75 244 ALA A C 1
ATOM 1870 O O . ALA A 1 244 ? -4.035 -18.507 8.814 1.00 94.75 244 ALA A O 1
ATOM 1871 N N . LEU A 1 245 ? -2.416 -17.929 7.378 1.00 95.12 245 LEU A N 1
ATOM 1872 C CA . LEU A 1 245 ? -3.180 -18.284 6.175 1.00 95.12 245 LEU A CA 1
ATOM 1873 C C . LEU A 1 245 ? -3.501 -19.781 6.096 1.00 95.12 245 LEU A C 1
ATOM 1875 O O . LEU A 1 245 ? -4.586 -20.144 5.661 1.00 95.12 245 LEU A O 1
ATOM 1879 N N . ILE A 1 246 ? -2.569 -20.641 6.509 1.00 93.00 246 ILE A N 1
ATOM 1880 C CA . ILE A 1 246 ? -2.780 -22.095 6.558 1.00 93.00 246 ILE A CA 1
ATOM 1881 C C . ILE A 1 246 ? -3.765 -22.455 7.678 1.00 93.00 246 ILE A C 1
ATOM 1883 O O . ILE A 1 246 ? -4.667 -23.258 7.459 1.00 93.00 246 ILE A O 1
ATOM 1887 N N . ASP A 1 247 ? -3.620 -21.835 8.851 1.00 91.88 247 ASP A N 1
ATOM 1888 C CA . ASP A 1 247 ? -4.490 -22.039 10.015 1.00 91.88 247 ASP A CA 1
ATOM 1889 C C . ASP A 1 247 ? -5.924 -21.516 9.790 1.00 91.88 247 ASP A C 1
ATOM 1891 O O . ASP A 1 247 ? -6.845 -21.988 10.447 1.00 91.88 247 ASP A O 1
ATOM 1895 N N . ALA A 1 248 ? -6.130 -20.572 8.864 1.00 94.00 248 ALA A N 1
ATOM 1896 C CA . ALA A 1 248 ? -7.449 -20.041 8.506 1.00 94.00 248 ALA A CA 1
ATOM 1897 C C . ALA A 1 248 ? -8.263 -20.974 7.586 1.00 94.00 248 ALA A C 1
ATOM 1899 O O . ALA A 1 248 ? -9.385 -20.636 7.193 1.00 94.00 248 ALA A O 1
ATOM 1900 N N . ALA A 1 249 ? -7.707 -22.121 7.190 1.00 93.94 249 ALA A N 1
ATOM 1901 C CA . ALA A 1 249 ? -8.408 -23.081 6.354 1.00 93.94 249 ALA A CA 1
ATOM 1902 C C . ALA A 1 249 ? -9.617 -23.703 7.075 1.00 93.94 249 ALA A C 1
ATOM 1904 O O . ALA A 1 249 ? -9.567 -23.911 8.287 1.00 93.94 249 ALA A O 1
ATOM 1905 N N . PRO A 1 250 ? -10.696 -24.048 6.349 1.00 90.25 250 PRO A N 1
ATOM 1906 C CA . PRO A 1 250 ? -11.797 -24.817 6.918 1.00 90.25 250 PRO A CA 1
ATOM 1907 C C . PRO A 1 250 ? -11.315 -26.156 7.501 1.00 90.25 250 PRO A C 1
ATOM 1909 O O . PRO A 1 250 ? -10.498 -26.835 6.881 1.00 90.25 250 PRO A O 1
ATOM 1912 N N . ASP A 1 251 ? -11.890 -26.595 8.627 1.00 84.31 251 ASP A N 1
ATOM 1913 C CA . ASP A 1 251 ? -11.475 -27.804 9.375 1.00 84.31 251 ASP A CA 1
ATOM 1914 C C . ASP A 1 251 ? -11.415 -29.097 8.538 1.00 84.31 251 ASP A C 1
ATOM 1916 O O . ASP A 1 251 ? -10.725 -30.059 8.876 1.00 84.31 251 ASP A O 1
ATOM 1920 N N . VAL A 1 252 ? -12.169 -29.146 7.438 1.00 82.62 252 VAL A N 1
ATOM 1921 C CA . VAL A 1 252 ? -12.221 -30.295 6.524 1.00 82.62 252 VAL A CA 1
ATOM 1922 C C . VAL A 1 252 ? -10.988 -30.411 5.616 1.00 82.62 252 VAL A C 1
ATOM 1924 O O . VAL A 1 252 ? -10.815 -31.447 4.968 1.00 82.62 252 VAL A O 1
ATOM 1927 N N . ALA A 1 253 ? -10.140 -29.381 5.540 1.00 83.69 253 ALA A N 1
ATOM 1928 C CA . ALA A 1 253 ? -8.964 -29.341 4.677 1.00 83.69 253 ALA A CA 1
ATOM 1929 C C . ALA A 1 253 ? -7.739 -29.978 5.362 1.00 83.69 253 ALA A C 1
ATOM 1931 O O . ALA A 1 253 ? -7.247 -29.490 6.373 1.00 83.69 253 ALA A O 1
ATOM 1932 N N . GLN A 1 254 ? -7.218 -31.073 4.795 1.00 77.44 254 GLN A N 1
ATOM 1933 C CA . GLN A 1 254 ? -6.015 -31.750 5.315 1.00 77.44 254 GLN A CA 1
ATOM 1934 C C . GLN A 1 254 ? -4.698 -31.166 4.774 1.00 77.44 254 GLN A C 1
ATOM 1936 O O . GLN A 1 254 ? -3.686 -31.210 5.467 1.00 77.44 254 GLN A O 1
ATOM 1941 N N . ASP A 1 255 ? -4.711 -30.636 3.549 1.00 85.56 255 ASP A N 1
ATOM 1942 C CA . ASP A 1 255 ? -3.584 -29.955 2.893 1.00 85.56 255 ASP A CA 1
ATOM 1943 C C . ASP A 1 255 ? -4.131 -28.692 2.208 1.00 85.56 255 ASP A C 1
ATOM 1945 O O . ASP A 1 255 ? -4.545 -28.752 1.044 1.00 85.56 255 ASP A O 1
ATOM 1949 N N . PRO A 1 256 ? -4.278 -27.585 2.960 1.00 91.44 256 PRO A N 1
ATOM 1950 C CA . PRO A 1 256 ? -5.067 -26.450 2.516 1.00 91.44 256 PRO A CA 1
ATOM 1951 C C . PRO A 1 256 ? -4.403 -25.701 1.366 1.00 91.44 256 PRO A C 1
ATOM 1953 O O . PRO A 1 256 ? -3.224 -25.337 1.403 1.00 91.44 256 PRO A O 1
ATOM 1956 N N . VAL A 1 257 ? -5.199 -25.413 0.342 1.00 93.81 257 VAL A N 1
ATOM 1957 C CA . VAL A 1 257 ? -4.768 -24.645 -0.821 1.00 93.81 257 VAL A CA 1
ATOM 1958 C C . VAL A 1 257 ? -5.085 -23.173 -0.598 1.00 93.81 257 VAL A C 1
ATOM 1960 O O . VAL A 1 257 ? -6.245 -22.760 -0.619 1.00 93.81 257 VAL A O 1
ATOM 1963 N N . VAL A 1 258 ? -4.030 -22.378 -0.427 1.00 95.75 258 VAL A N 1
ATOM 1964 C CA . VAL A 1 258 ? -4.108 -20.924 -0.253 1.00 95.75 258 VAL A CA 1
ATOM 1965 C C . VAL A 1 258 ? -3.781 -20.217 -1.570 1.00 95.75 258 VAL A C 1
ATOM 1967 O O . VAL A 1 258 ? -2.832 -20.597 -2.259 1.00 95.75 258 VAL A O 1
ATOM 1970 N N . VAL A 1 259 ? -4.532 -19.167 -1.904 1.00 96.25 259 VAL A N 1
ATOM 1971 C CA . VAL A 1 259 ? -4.266 -18.287 -3.056 1.00 96.25 259 VAL A CA 1
ATOM 1972 C C . VAL A 1 259 ? -4.324 -16.809 -2.658 1.00 96.25 259 VAL A C 1
ATOM 1974 O O . VAL A 1 259 ? -5.017 -16.441 -1.710 1.00 96.25 259 VAL A O 1
ATOM 1977 N N . VAL A 1 260 ? -3.627 -15.947 -3.398 1.00 96.81 260 VAL A N 1
ATOM 1978 C CA . VAL A 1 260 ? -3.700 -14.483 -3.278 1.00 96.81 260 VAL A CA 1
ATOM 1979 C C . VAL A 1 260 ? -4.527 -13.935 -4.438 1.00 96.81 260 VAL A C 1
ATOM 1981 O O . VAL A 1 260 ? -4.082 -13.977 -5.582 1.00 96.81 260 VAL A O 1
ATOM 1984 N N . LEU A 1 261 ? -5.728 -13.424 -4.155 1.00 96.50 261 LEU A N 1
ATOM 1985 C CA . LEU A 1 261 ? -6.621 -12.851 -5.166 1.00 96.50 261 LEU A CA 1
ATOM 1986 C C . LEU A 1 261 ? -6.272 -11.381 -5.419 1.00 96.50 261 LEU A C 1
ATOM 1988 O O . LEU A 1 261 ? -6.489 -10.537 -4.547 1.00 96.50 261 LEU A O 1
ATOM 1992 N N . SER A 1 262 ? -5.779 -11.089 -6.620 1.00 94.75 262 SER A N 1
ATOM 1993 C CA . SER A 1 262 ? -5.389 -9.759 -7.091 1.00 94.75 262 SER A CA 1
ATOM 1994 C C . SER A 1 262 ? -6.450 -9.135 -8.012 1.00 94.75 262 SER A C 1
ATOM 1996 O O . SER A 1 262 ? -7.113 -9.866 -8.752 1.00 94.75 262 SER A O 1
ATOM 1998 N N . PRO A 1 263 ? -6.595 -7.792 -8.037 1.00 92.25 263 PRO A N 1
ATOM 1999 C CA . PRO A 1 263 ? -7.346 -7.098 -9.080 1.00 92.25 263 PRO A CA 1
ATOM 2000 C C . PRO A 1 263 ? -6.587 -6.998 -10.419 1.00 92.25 263 PRO A C 1
ATOM 2002 O O . PRO A 1 263 ? -7.144 -6.474 -11.382 1.00 92.25 263 PRO A O 1
ATOM 2005 N N . GLY A 1 264 ? -5.333 -7.460 -10.480 1.00 90.31 264 GLY A N 1
ATOM 2006 C CA . GLY A 1 264 ? -4.481 -7.439 -11.669 1.00 90.31 264 GLY A CA 1
ATOM 2007 C C . GLY A 1 264 ? -3.459 -6.297 -11.688 1.00 90.31 264 GLY A C 1
ATOM 2008 O O . GLY A 1 264 ? -3.345 -5.500 -10.753 1.00 90.31 264 GLY A O 1
ATOM 2009 N N . ILE A 1 265 ? -2.701 -6.214 -12.785 1.00 87.31 265 ILE A N 1
ATOM 2010 C CA . ILE A 1 265 ? -1.506 -5.354 -12.924 1.00 87.31 265 ILE A CA 1
ATOM 2011 C C . ILE A 1 265 ? -1.765 -3.844 -12.860 1.00 87.31 265 ILE A C 1
ATOM 2013 O O . ILE A 1 265 ? -0.838 -3.075 -12.626 1.00 87.31 265 ILE A O 1
ATOM 2017 N N . TYR A 1 266 ? -3.011 -3.421 -13.069 1.00 85.44 266 TYR A N 1
ATOM 2018 C CA . TYR A 1 266 ? -3.411 -2.011 -13.028 1.00 85.44 266 TYR A CA 1
ATOM 2019 C C . TYR A 1 266 ? -3.801 -1.540 -11.620 1.00 85.44 266 TYR A C 1
ATOM 2021 O O . TYR A 1 266 ? -4.124 -0.372 -11.429 1.00 85.44 266 TYR A O 1
ATOM 2029 N N . SER A 1 267 ? -3.778 -2.441 -10.633 1.00 88.00 267 SER A N 1
ATOM 2030 C CA . SER A 1 267 ? -3.922 -2.088 -9.222 1.00 88.00 267 SER A CA 1
ATOM 2031 C C . SER A 1 267 ? -2.763 -1.202 -8.767 1.00 88.00 267 SER A C 1
ATOM 2033 O O . SER A 1 267 ? -1.605 -1.509 -9.057 1.00 88.00 267 SER A O 1
ATOM 2035 N N . GLU A 1 268 ? -3.055 -0.178 -7.959 1.00 87.44 268 GLU A N 1
ATOM 2036 C CA . GLU A 1 268 ? -2.034 0.678 -7.331 1.00 87.44 268 GLU A CA 1
ATOM 2037 C C . GLU A 1 268 ? -0.949 -0.134 -6.615 1.00 87.44 268 GLU A C 1
ATOM 2039 O O . GLU A 1 268 ? 0.231 0.202 -6.638 1.00 87.44 268 GLU A O 1
ATOM 2044 N N . THR A 1 269 ? -1.365 -1.246 -6.007 1.00 90.50 269 THR A N 1
ATOM 2045 C CA . THR A 1 269 ? -0.545 -2.083 -5.128 1.00 90.50 269 THR A CA 1
ATOM 2046 C C . THR A 1 269 ? -0.200 -3.431 -5.761 1.00 90.50 269 THR A C 1
ATOM 2048 O O . THR A 1 269 ? 0.110 -4.380 -5.047 1.00 90.50 269 THR A O 1
ATOM 2051 N N . ALA A 1 270 ? -0.245 -3.556 -7.094 1.00 91.81 270 ALA A N 1
ATOM 2052 C CA . ALA A 1 270 ? 0.026 -4.822 -7.788 1.00 91.81 270 ALA A CA 1
ATOM 2053 C C . ALA A 1 270 ? 1.369 -5.460 -7.372 1.00 91.81 270 ALA A C 1
ATOM 2055 O O . ALA A 1 270 ? 1.438 -6.672 -7.152 1.00 91.81 270 ALA A O 1
ATOM 2056 N N . PHE A 1 271 ? 2.416 -4.645 -7.184 1.00 92.50 271 PHE A N 1
ATOM 2057 C CA . PHE A 1 271 ? 3.713 -5.119 -6.695 1.00 92.50 271 PHE A CA 1
ATOM 2058 C C . PHE A 1 271 ? 3.619 -5.742 -5.294 1.00 92.50 271 PHE A C 1
ATOM 2060 O O . PHE A 1 271 ? 4.095 -6.858 -5.109 1.00 92.50 271 PHE A O 1
ATOM 2067 N N . ASP A 1 272 ? 2.997 -5.055 -4.325 1.00 94.44 272 ASP A N 1
ATOM 2068 C CA . ASP A 1 272 ? 2.822 -5.532 -2.939 1.00 94.44 272 ASP A CA 1
ATOM 2069 C C . ASP A 1 272 ? 2.196 -6.930 -2.914 1.00 94.44 272 ASP A C 1
ATOM 2071 O O . ASP A 1 272 ? 2.674 -7.835 -2.233 1.00 94.44 272 ASP A O 1
ATOM 2075 N N . GLN A 1 273 ? 1.161 -7.113 -3.730 1.00 94.44 273 GLN A N 1
ATOM 2076 C CA . GLN A 1 273 ? 0.388 -8.346 -3.822 1.00 94.44 273 GLN A CA 1
ATOM 2077 C C . GLN A 1 273 ? 1.213 -9.492 -4.419 1.00 94.44 273 GLN A C 1
ATOM 2079 O O . GLN A 1 273 ? 1.290 -10.568 -3.826 1.00 94.44 273 GLN A O 1
ATOM 2084 N N . ALA A 1 274 ? 1.863 -9.252 -5.562 1.00 92.06 274 ALA A N 1
ATOM 2085 C CA . ALA A 1 274 ? 2.705 -10.244 -6.221 1.00 92.06 274 ALA A CA 1
ATOM 2086 C C . ALA A 1 274 ? 3.933 -10.608 -5.373 1.00 92.06 274 ALA A C 1
ATOM 2088 O O . ALA A 1 274 ? 4.277 -11.780 -5.245 1.00 92.06 274 ALA A O 1
ATOM 2089 N N . TYR A 1 275 ? 4.565 -9.616 -4.742 1.00 92.06 275 TYR A N 1
ATOM 2090 C CA . TYR A 1 275 ? 5.721 -9.827 -3.877 1.00 92.06 275 TYR A CA 1
ATOM 2091 C C . TYR A 1 275 ? 5.370 -10.680 -2.654 1.00 92.06 275 TYR A C 1
ATOM 2093 O O . TYR A 1 275 ? 6.098 -11.622 -2.332 1.00 92.06 275 TYR A O 1
ATOM 2101 N N . LEU A 1 276 ? 4.240 -10.396 -1.994 1.00 92.44 276 LEU A N 1
ATOM 2102 C CA . LEU A 1 276 ? 3.750 -11.218 -0.887 1.00 92.44 276 LEU A CA 1
ATOM 2103 C C . LEU A 1 276 ? 3.416 -12.642 -1.347 1.00 92.44 276 LEU A C 1
ATOM 2105 O O . LEU A 1 276 ? 3.812 -13.587 -0.671 1.00 92.44 276 LEU A O 1
ATOM 2109 N N . ALA A 1 277 ? 2.758 -12.816 -2.497 1.00 92.88 277 ALA A N 1
ATOM 2110 C CA . ALA A 1 277 ? 2.454 -14.137 -3.053 1.00 92.88 277 ALA A CA 1
ATOM 2111 C C . ALA A 1 277 ? 3.732 -14.980 -3.243 1.00 92.88 277 ALA A C 1
ATOM 2113 O O . ALA A 1 277 ? 3.831 -16.091 -2.712 1.00 92.88 277 ALA A O 1
ATOM 2114 N N . THR A 1 278 ? 4.760 -14.409 -3.884 1.00 90.06 278 THR A N 1
ATOM 2115 C CA . THR A 1 278 ? 6.072 -15.053 -4.063 1.00 90.06 278 THR A CA 1
ATOM 2116 C C . THR A 1 278 ? 6.745 -15.380 -2.734 1.00 90.06 278 THR A C 1
ATOM 2118 O O . THR A 1 278 ? 7.260 -16.483 -2.559 1.00 90.06 278 THR A O 1
ATOM 2121 N N . LEU A 1 279 ? 6.759 -14.434 -1.790 1.00 89.50 279 LEU A N 1
ATOM 2122 C CA . LEU A 1 279 ? 7.436 -14.609 -0.505 1.00 89.50 279 LEU A CA 1
ATOM 2123 C C . LEU A 1 279 ? 6.778 -15.694 0.357 1.00 89.50 279 LEU A C 1
ATOM 2125 O O . LEU A 1 279 ? 7.475 -16.460 1.021 1.00 89.50 279 LEU A O 1
ATOM 2129 N N . LEU A 1 280 ? 5.446 -15.754 0.356 1.00 91.62 280 LEU A N 1
ATOM 2130 C CA . LEU A 1 280 ? 4.671 -16.733 1.119 1.00 91.62 280 LEU A CA 1
ATOM 2131 C C . LEU A 1 280 ? 4.638 -18.110 0.434 1.00 91.62 280 LEU A C 1
ATOM 2133 O O . LEU A 1 280 ? 4.361 -19.120 1.089 1.00 91.62 280 LEU A O 1
ATOM 2137 N N . GLY A 1 281 ? 4.957 -18.157 -0.863 1.00 89.88 281 GLY A N 1
ATOM 2138 C CA . GLY A 1 281 ? 4.906 -19.362 -1.684 1.00 89.88 281 GLY A CA 1
ATOM 2139 C C . GLY A 1 281 ? 3.480 -19.753 -2.069 1.00 89.88 281 GLY A C 1
ATOM 2140 O O . GLY A 1 281 ? 3.183 -20.945 -2.155 1.00 89.88 281 GLY A O 1
ATOM 2141 N N . PHE A 1 282 ? 2.599 -18.766 -2.264 1.00 91.88 282 PHE A N 1
ATOM 2142 C CA . PHE A 1 282 ? 1.215 -18.981 -2.679 1.00 91.88 282 PHE A CA 1
ATOM 2143 C C . PHE A 1 282 ? 0.962 -18.443 -4.096 1.00 91.88 282 PHE A C 1
ATOM 2145 O O . PHE A 1 282 ? 1.462 -17.375 -4.435 1.00 91.88 282 PHE A O 1
ATOM 2152 N N . PRO A 1 283 ? 0.160 -19.153 -4.908 1.00 91.62 283 PRO A N 1
ATOM 2153 C CA . PRO A 1 283 ? -0.439 -18.659 -6.146 1.00 91.62 283 PRO A CA 1
ATOM 2154 C C . PRO A 1 283 ? -0.924 -17.203 -6.131 1.00 91.62 283 PRO A C 1
ATOM 2156 O O . PRO A 1 283 ? -1.791 -16.868 -5.321 1.00 91.62 283 PRO A O 1
ATOM 2159 N N . LEU A 1 284 ? -0.471 -16.375 -7.080 1.00 93.12 284 LEU A N 1
ATOM 2160 C CA . LEU A 1 284 ? -1.162 -15.131 -7.430 1.00 93.12 284 LEU A CA 1
ATOM 2161 C C . LEU A 1 284 ? -2.244 -15.437 -8.475 1.00 93.12 284 LEU A C 1
ATOM 2163 O O . LEU A 1 284 ? -1.953 -15.959 -9.551 1.00 93.12 284 LEU A O 1
ATOM 2167 N N . VAL A 1 285 ? -3.499 -15.127 -8.161 1.00 94.06 285 VAL A N 1
ATOM 2168 C CA . VAL A 1 285 ? -4.648 -15.420 -9.027 1.00 94.06 285 VAL A CA 1
ATOM 2169 C C . VAL A 1 285 ? -5.503 -14.182 -9.249 1.00 94.06 285 VAL A C 1
ATOM 2171 O O . VAL A 1 285 ? -5.612 -13.316 -8.384 1.00 94.06 285 VAL A O 1
ATOM 2174 N N . GLU A 1 286 ? -6.153 -14.127 -10.403 1.00 94.56 286 GLU A N 1
ATOM 2175 C CA . GLU A 1 286 ? -7.202 -13.157 -10.716 1.00 94.56 286 GLU A CA 1
ATOM 2176 C C . GLU A 1 286 ? -8.572 -13.849 -10.782 1.00 94.56 286 GLU A C 1
ATOM 2178 O O . GLU A 1 286 ? -8.674 -15.080 -10.758 1.00 94.56 286 GLU A O 1
ATOM 2183 N N . SER A 1 287 ? -9.649 -13.071 -10.919 1.00 93.88 287 SER A N 1
ATOM 2184 C CA . SER A 1 287 ? -11.016 -13.601 -11.045 1.00 93.88 287 SER A CA 1
ATOM 2185 C C . SER A 1 287 ? -11.156 -14.663 -12.141 1.00 93.88 287 SER A C 1
ATOM 2187 O O . SER A 1 287 ? -11.832 -15.671 -11.944 1.00 93.88 287 SER A O 1
ATOM 2189 N N . ALA A 1 288 ? -10.478 -14.476 -13.279 1.00 91.81 288 ALA A N 1
ATOM 2190 C CA . ALA A 1 288 ? -10.513 -15.389 -14.422 1.00 91.81 288 ALA A CA 1
ATOM 2191 C C . ALA A 1 288 ? -9.889 -16.770 -14.136 1.00 91.81 288 ALA A C 1
ATOM 2193 O O . ALA A 1 288 ? -10.209 -17.754 -14.814 1.00 91.81 288 ALA A O 1
ATOM 2194 N N . ASP A 1 289 ? -9.019 -16.854 -13.129 1.00 93.25 289 ASP A N 1
ATOM 2195 C CA . ASP A 1 289 ? -8.331 -18.085 -12.735 1.00 93.25 289 ASP A CA 1
ATOM 2196 C C . ASP A 1 289 ? -9.195 -18.953 -11.814 1.00 93.25 289 ASP A C 1
ATOM 2198 O O . ASP A 1 289 ? -8.933 -20.149 -11.651 1.00 93.25 289 ASP A O 1
ATOM 2202 N N . LEU A 1 290 ? -10.248 -18.365 -11.244 1.00 95.25 290 LEU A N 1
ATOM 2203 C CA . LEU A 1 290 ? -11.112 -18.974 -10.248 1.00 95.25 290 LEU A CA 1
ATOM 2204 C C . LEU A 1 290 ? -12.514 -19.242 -10.804 1.00 95.25 290 LEU A C 1
ATOM 2206 O O . LEU A 1 290 ? -13.001 -18.606 -11.739 1.00 95.25 290 LEU A O 1
ATOM 2210 N N . VAL A 1 291 ? -13.183 -20.238 -10.236 1.00 95.56 291 VAL A N 1
ATOM 2211 C CA . VAL A 1 291 ? -14.579 -20.548 -10.540 1.00 95.56 291 VAL A CA 1
ATOM 2212 C C . VAL A 1 291 ? -15.231 -21.211 -9.337 1.00 95.56 291 VAL A C 1
ATOM 2214 O O . VAL A 1 291 ? -14.646 -22.098 -8.717 1.00 95.56 291 VAL A O 1
ATOM 2217 N N . VAL A 1 292 ? -16.459 -20.812 -9.018 1.00 97.25 292 VAL A N 1
ATOM 2218 C CA . VAL A 1 292 ? -17.276 -21.526 -8.035 1.00 97.25 292 VAL A CA 1
ATOM 2219 C C . VAL A 1 292 ? -18.061 -22.624 -8.743 1.00 97.25 292 VAL A C 1
ATOM 2221 O O . VAL A 1 292 ? -18.715 -22.391 -9.761 1.00 97.25 292 VAL A O 1
ATOM 2224 N N . ARG A 1 293 ? -17.980 -23.847 -8.218 1.00 95.38 293 ARG A N 1
ATOM 2225 C CA . ARG A 1 293 ? -18.704 -25.017 -8.727 1.00 95.38 293 ARG A CA 1
ATOM 2226 C C . ARG A 1 293 ? -19.079 -25.935 -7.572 1.00 95.38 293 ARG A C 1
ATOM 2228 O O . ARG A 1 293 ? -18.248 -26.212 -6.710 1.00 95.38 293 ARG A O 1
ATOM 2235 N N . ASP A 1 294 ? -20.325 -26.409 -7.578 1.00 94.06 294 ASP A N 1
ATOM 2236 C CA . ASP A 1 294 ? -20.888 -27.281 -6.537 1.00 94.06 294 ASP A CA 1
ATOM 2237 C C . ASP A 1 294 ? -20.737 -26.682 -5.122 1.00 94.06 294 ASP A C 1
ATOM 2239 O O . ASP A 1 294 ? -20.478 -27.381 -4.145 1.00 94.06 294 ASP A O 1
ATOM 2243 N N . GLY A 1 295 ? -20.875 -25.352 -5.031 1.00 92.94 295 GLY A N 1
ATOM 2244 C CA . GLY A 1 295 ? -20.766 -24.590 -3.786 1.00 92.94 295 GLY A CA 1
ATOM 2245 C C . GLY A 1 295 ? -19.350 -24.461 -3.223 1.00 92.94 295 GLY A C 1
ATOM 2246 O O . GLY A 1 295 ? -19.230 -24.057 -2.077 1.00 92.94 295 GLY A O 1
ATOM 2247 N N . LYS A 1 296 ? -18.309 -24.811 -3.994 1.00 96.12 296 LYS A N 1
ATOM 2248 C CA . LYS A 1 296 ? -16.890 -24.735 -3.610 1.00 96.12 296 LYS A CA 1
ATOM 2249 C C . LYS A 1 296 ? -16.096 -23.861 -4.576 1.00 96.12 296 LYS A C 1
ATOM 2251 O O . LYS A 1 296 ? -16.445 -23.784 -5.757 1.00 96.12 296 LYS A O 1
ATOM 2256 N N . LEU A 1 297 ? -15.005 -23.261 -4.102 1.00 97.19 297 LEU A N 1
ATOM 2257 C CA . LEU A 1 297 ? -14.089 -22.483 -4.933 1.00 97.19 297 LEU A CA 1
ATOM 2258 C C . LEU A 1 297 ? -13.016 -23.377 -5.568 1.00 97.19 297 LEU A C 1
ATOM 2260 O O . LEU A 1 297 ? -12.389 -24.199 -4.900 1.00 97.19 297 LEU A O 1
ATOM 2264 N N . TRP A 1 298 ? -12.780 -23.192 -6.864 1.00 95.62 298 TRP A N 1
ATOM 2265 C CA . TRP A 1 298 ? -11.794 -23.944 -7.630 1.00 95.62 298 TRP A CA 1
ATOM 2266 C C . TRP A 1 298 ? -10.876 -23.012 -8.410 1.00 95.62 298 TRP A C 1
ATOM 2268 O O . TRP A 1 298 ? -11.336 -22.075 -9.058 1.00 95.62 298 TRP A O 1
ATOM 2278 N N . MET A 1 299 ? -9.588 -23.331 -8.421 1.00 93.88 299 MET A N 1
ATOM 2279 C CA . MET A 1 299 ? -8.591 -22.741 -9.305 1.00 93.88 299 MET A CA 1
ATOM 2280 C C . MET A 1 299 ? -8.432 -23.601 -10.560 1.00 93.88 299 MET A C 1
ATOM 2282 O O . MET A 1 299 ? -8.294 -24.827 -10.487 1.00 93.88 299 MET A O 1
ATOM 2286 N N . ARG A 1 300 ? -8.431 -22.955 -11.726 1.00 90.69 300 ARG A N 1
ATOM 2287 C CA . ARG A 1 300 ? -8.193 -23.595 -13.025 1.00 90.69 300 ARG A CA 1
ATOM 2288 C C . ARG A 1 300 ? -6.709 -23.927 -13.177 1.00 90.69 300 ARG A C 1
ATOM 2290 O O . ARG A 1 300 ? -5.870 -23.040 -13.065 1.00 90.69 300 ARG A O 1
ATOM 2297 N N . SER A 1 301 ? -6.387 -25.183 -13.487 1.00 83.25 301 SER A N 1
ATOM 2298 C CA . SER A 1 301 ? -5.004 -25.622 -13.720 1.00 83.25 301 SER A CA 1
ATOM 2299 C C . SER A 1 301 ? -4.935 -26.701 -14.804 1.00 83.25 301 SER A C 1
ATOM 2301 O O . SER A 1 301 ? -5.389 -27.819 -14.572 1.00 83.25 301 SER A O 1
ATOM 2303 N N . LEU A 1 302 ? -4.414 -26.369 -15.996 1.00 75.69 302 LEU A N 1
ATOM 2304 C CA . LEU A 1 302 ? -4.150 -27.282 -17.134 1.00 75.69 302 LEU A CA 1
ATOM 2305 C C . LEU A 1 302 ? -5.100 -28.492 -17.256 1.00 75.69 302 LEU A C 1
ATOM 2307 O O . LEU A 1 302 ? -4.708 -29.648 -17.117 1.00 75.69 302 LEU A O 1
ATOM 2311 N N . GLY A 1 303 ? -6.379 -28.220 -17.525 1.00 73.81 303 GLY A N 1
ATOM 2312 C CA . GLY A 1 303 ? -7.394 -29.262 -17.743 1.00 73.81 303 GLY A CA 1
ATOM 2313 C C . GLY A 1 303 ? -7.964 -29.897 -16.469 1.00 73.81 303 GLY A C 1
ATOM 2314 O O . GLY A 1 303 ? -8.864 -30.729 -16.556 1.00 73.81 303 GLY A O 1
ATOM 2315 N N . THR A 1 304 ? -7.500 -29.474 -15.296 1.00 85.62 304 THR A N 1
ATOM 2316 C CA . THR A 1 304 ? -7.998 -29.886 -13.980 1.00 85.62 304 THR A CA 1
ATOM 2317 C C . THR A 1 304 ? -8.468 -28.683 -13.160 1.00 85.62 304 THR A C 1
ATOM 2319 O O . THR A 1 304 ? -8.210 -27.522 -13.494 1.00 85.62 304 THR A O 1
ATOM 2322 N N . LEU A 1 305 ? -9.203 -28.970 -12.089 1.00 90.19 305 LEU A N 1
ATOM 2323 C CA . LEU A 1 305 ? -9.612 -27.996 -11.086 1.00 90.19 305 LEU A CA 1
ATOM 2324 C C . LEU A 1 305 ? -8.973 -28.390 -9.757 1.00 90.19 305 LEU A C 1
ATOM 2326 O O . LEU A 1 305 ? -9.091 -29.541 -9.337 1.00 90.19 305 LEU A O 1
ATOM 2330 N N . LYS A 1 306 ? -8.315 -27.436 -9.098 1.00 91.00 306 LYS A N 1
ATOM 2331 C CA . LYS A 1 306 ? -7.781 -27.605 -7.744 1.00 91.00 306 LYS A CA 1
ATOM 2332 C C . LYS A 1 306 ? -8.664 -26.818 -6.783 1.00 91.00 306 LYS A C 1
ATOM 2334 O O . LYS A 1 306 ? -8.881 -25.632 -7.012 1.00 91.00 306 LYS A O 1
ATOM 2339 N N . GLN A 1 307 ? -9.218 -27.478 -5.769 1.00 93.62 307 GLN A N 1
ATOM 2340 C CA . GLN A 1 307 ? -10.044 -26.797 -4.769 1.00 93.62 307 GLN A CA 1
ATOM 2341 C C . GLN A 1 307 ? -9.181 -25.756 -4.043 1.00 93.62 307 GLN A C 1
ATOM 2343 O O . GLN A 1 307 ? -8.008 -26.017 -3.788 1.00 93.62 307 GLN A O 1
ATOM 2348 N N . VAL A 1 308 ? -9.748 -24.581 -3.786 1.00 95.88 308 VAL A N 1
ATOM 2349 C CA . VAL A 1 308 ? -9.127 -23.505 -3.010 1.00 95.88 308 VAL A CA 1
ATOM 2350 C C . VAL A 1 308 ? -9.840 -23.425 -1.671 1.00 95.88 308 VAL A C 1
ATOM 2352 O O . VAL A 1 308 ? -11.065 -23.326 -1.641 1.00 95.88 308 VAL A O 1
ATOM 2355 N N . ASP A 1 309 ? -9.068 -23.441 -0.591 1.00 97.12 309 ASP A N 1
ATOM 2356 C CA . ASP A 1 309 ? -9.588 -23.468 0.775 1.00 97.12 309 ASP A CA 1
ATOM 2357 C C . ASP A 1 309 ? -9.453 -22.102 1.456 1.00 97.12 309 ASP A C 1
ATOM 2359 O O . ASP A 1 309 ? -10.306 -21.735 2.261 1.00 97.12 309 ASP A O 1
ATOM 2363 N N . VAL A 1 310 ? -8.425 -21.316 1.102 1.00 97.81 310 VAL A N 1
ATOM 2364 C CA . VAL A 1 310 ? -8.201 -19.969 1.653 1.00 97.81 310 VAL A CA 1
ATOM 2365 C C . VAL A 1 310 ? -7.839 -18.971 0.558 1.00 97.81 310 VAL A C 1
ATOM 2367 O O . VAL A 1 310 ? -6.997 -19.236 -0.301 1.00 97.81 310 VAL A O 1
ATOM 2370 N N . VAL A 1 311 ? -8.439 -17.785 0.617 1.00 98.19 311 VAL A N 1
ATOM 2371 C CA . VAL A 1 311 ? -8.163 -16.665 -0.286 1.00 98.19 311 VAL A CA 1
ATOM 2372 C C . VAL A 1 311 ? -7.675 -15.466 0.519 1.00 98.19 311 VAL A C 1
ATOM 2374 O O . VAL A 1 311 ? -8.458 -14.845 1.236 1.00 98.19 311 VAL A O 1
ATOM 2377 N N . LEU A 1 312 ? -6.408 -15.079 0.349 1.00 97.69 312 LEU A N 1
ATOM 2378 C CA . LEU A 1 312 ? -5.942 -13.748 0.738 1.00 97.69 312 LEU A CA 1
ATOM 2379 C C . LEU A 1 312 ? -6.470 -12.736 -0.286 1.00 97.69 312 LEU A C 1
ATOM 2381 O O . LEU A 1 312 ? -5.945 -12.613 -1.394 1.00 97.69 312 LEU A O 1
ATOM 2385 N N . ARG A 1 313 ? -7.534 -12.022 0.071 1.00 96.75 313 ARG A N 1
ATOM 2386 C CA . ARG A 1 313 ? -8.229 -11.072 -0.800 1.00 96.75 313 ARG A CA 1
ATOM 2387 C C . ARG A 1 313 ? -7.507 -9.725 -0.831 1.00 96.75 313 ARG A C 1
ATOM 2389 O O . ARG A 1 313 ? -7.330 -9.079 0.199 1.00 96.75 313 ARG A O 1
ATOM 2396 N N . ARG A 1 314 ? -7.160 -9.265 -2.037 1.00 95.62 314 ARG A N 1
ATOM 2397 C CA . ARG A 1 314 ? -6.603 -7.925 -2.320 1.00 95.62 314 ARG A CA 1
ATOM 2398 C C . ARG A 1 314 ? -7.536 -7.059 -3.175 1.00 95.62 314 ARG A C 1
ATOM 2400 O O . ARG A 1 314 ? -7.121 -6.044 -3.722 1.00 95.62 314 ARG A O 1
ATOM 2407 N N . VAL A 1 315 ? -8.790 -7.489 -3.295 1.00 93.56 315 VAL A N 1
ATOM 2408 C CA . VAL A 1 315 ? -9.883 -6.822 -4.010 1.00 93.56 315 VAL A CA 1
ATOM 2409 C C . VAL A 1 315 ? -10.886 -6.327 -2.982 1.00 93.56 315 VAL A C 1
ATOM 2411 O O . VAL A 1 315 ? -11.266 -7.102 -2.114 1.00 93.56 315 VAL A O 1
ATOM 2414 N N . ASP A 1 316 ? -11.346 -5.086 -3.074 1.00 92.81 316 ASP A N 1
ATOM 2415 C CA . ASP A 1 316 ? -12.362 -4.520 -2.178 1.00 92.81 316 ASP A CA 1
ATOM 2416 C C . ASP A 1 316 ? -13.634 -5.375 -2.081 1.00 92.81 316 ASP A C 1
ATOM 2418 O O . ASP A 1 316 ? -14.071 -5.980 -3.060 1.00 92.81 316 ASP A O 1
ATOM 2422 N N . ALA A 1 317 ? -14.248 -5.413 -0.893 1.00 94.62 317 ALA A N 1
ATOM 2423 C CA . ALA A 1 317 ? -15.291 -6.389 -0.573 1.00 94.62 317 ALA A CA 1
ATOM 2424 C C . ALA A 1 317 ? -16.472 -6.316 -1.551 1.00 94.62 317 ALA A C 1
ATOM 2426 O O . ALA A 1 317 ? -16.884 -7.339 -2.083 1.00 94.62 317 ALA A O 1
ATOM 2427 N N . VAL A 1 318 ? -16.947 -5.108 -1.872 1.00 93.25 318 VAL A N 1
ATOM 2428 C CA . VAL A 1 318 ? -18.071 -4.899 -2.803 1.00 93.25 318 VAL A CA 1
ATOM 2429 C C . VAL A 1 318 ? -17.805 -5.426 -4.215 1.00 93.25 318 VAL A C 1
ATOM 2431 O O . VAL A 1 318 ? -18.751 -5.723 -4.933 1.00 93.25 318 VAL A O 1
ATOM 2434 N N . TYR A 1 319 ? -16.542 -5.571 -4.624 1.00 95.12 319 TYR A N 1
ATOM 2435 C CA . TYR A 1 319 ? -16.170 -6.094 -5.939 1.00 95.12 319 TYR A CA 1
ATOM 2436 C C . TYR A 1 319 ? -15.919 -7.604 -5.936 1.00 95.12 319 TYR A C 1
ATOM 2438 O O . TYR A 1 319 ? -15.703 -8.156 -7.013 1.00 95.12 319 TYR A O 1
ATOM 2446 N N . ALA A 1 320 ? -15.934 -8.267 -4.774 1.00 95.81 320 ALA A N 1
ATOM 2447 C CA . ALA A 1 320 ? -15.501 -9.654 -4.617 1.00 95.81 320 ALA A CA 1
ATOM 2448 C C . ALA A 1 320 ? -16.462 -10.688 -5.229 1.00 95.81 320 ALA A C 1
ATOM 2450 O O . ALA A 1 320 ? -16.006 -11.759 -5.624 1.00 95.81 320 ALA A O 1
ATOM 2451 N N . ASP A 1 321 ? -17.752 -10.365 -5.357 1.00 97.12 321 ASP A N 1
ATOM 2452 C CA . ASP A 1 321 ? -18.757 -11.245 -5.962 1.00 97.12 321 ASP A CA 1
ATOM 2453 C C . ASP A 1 321 ? -19.759 -10.449 -6.818 1.00 97.12 321 ASP A C 1
ATOM 2455 O O . ASP A 1 321 ? -20.556 -9.673 -6.278 1.00 97.12 321 ASP A O 1
ATOM 2459 N N . PRO A 1 322 ? -19.746 -10.621 -8.152 1.00 95.81 322 PRO A N 1
ATOM 2460 C CA . PRO A 1 322 ? -20.704 -9.956 -9.024 1.00 95.81 322 PRO A CA 1
ATOM 2461 C C . PRO A 1 322 ? -22.157 -10.416 -8.857 1.00 95.81 322 PRO A C 1
ATOM 2463 O O . PRO A 1 322 ? -23.061 -9.693 -9.264 1.00 95.81 322 PRO A O 1
ATOM 2466 N N . LEU A 1 323 ? -22.404 -11.601 -8.292 1.00 95.06 323 LEU A N 1
ATOM 2467 C CA . LEU A 1 323 ? -23.761 -12.118 -8.124 1.00 95.06 323 LEU A CA 1
ATOM 2468 C C . LEU A 1 323 ? -24.483 -11.437 -6.959 1.00 95.06 323 LEU A C 1
ATOM 2470 O O . LEU A 1 323 ? -25.599 -10.953 -7.132 1.00 95.06 323 LEU A O 1
ATOM 2474 N N . ASP A 1 324 ? -23.827 -11.389 -5.799 1.00 94.12 324 ASP A N 1
ATOM 2475 C CA . ASP A 1 324 ? -24.449 -10.965 -4.539 1.00 94.12 324 ASP A CA 1
ATOM 2476 C C . ASP A 1 324 ? -24.120 -9.522 -4.138 1.00 94.12 324 ASP A C 1
ATOM 2478 O O . ASP A 1 324 ? -24.817 -8.949 -3.297 1.00 94.12 324 ASP A O 1
ATOM 2482 N N . LEU A 1 325 ? -23.061 -8.927 -4.704 1.00 95.00 325 LEU A N 1
ATOM 2483 C CA . LEU A 1 325 ? -22.579 -7.598 -4.317 1.00 95.00 325 LEU A CA 1
ATOM 2484 C C . LEU A 1 325 ? -22.700 -6.601 -5.473 1.00 95.00 325 LEU A C 1
ATOM 2486 O O . LEU A 1 325 ? -23.631 -5.797 -5.502 1.00 95.00 325 LEU A O 1
ATOM 2490 N N . ARG A 1 326 ? -21.774 -6.638 -6.439 1.00 94.94 326 ARG A N 1
ATOM 2491 C CA . ARG A 1 326 ? -21.683 -5.627 -7.506 1.00 94.94 326 ARG A CA 1
ATOM 2492 C C . ARG A 1 326 ? -21.659 -6.251 -8.901 1.00 94.94 326 ARG A C 1
ATOM 2494 O O . ARG A 1 326 ? -20.611 -6.684 -9.372 1.00 94.94 326 ARG A O 1
ATOM 2501 N N . ALA A 1 327 ? -22.797 -6.198 -9.592 1.00 94.75 327 ALA A N 1
ATOM 2502 C CA . ALA A 1 327 ? -23.029 -6.868 -10.878 1.00 94.75 327 ALA A CA 1
ATOM 2503 C C . ALA A 1 327 ? -22.095 -6.470 -12.035 1.00 94.75 327 ALA A C 1
ATOM 2505 O O . ALA A 1 327 ? -21.850 -7.282 -12.924 1.00 94.75 327 ALA A O 1
ATOM 2506 N N . ASP A 1 328 ? -21.566 -5.244 -12.052 1.00 94.25 328 ASP A N 1
ATOM 2507 C CA . ASP A 1 328 ? -20.604 -4.775 -13.061 1.00 94.25 328 ASP A CA 1
ATOM 2508 C C . ASP A 1 328 ? -19.138 -5.068 -12.689 1.00 94.25 328 ASP A C 1
ATOM 2510 O O . ASP A 1 328 ? -18.232 -4.746 -13.463 1.00 94.25 328 ASP A O 1
ATOM 2514 N N . SER A 1 329 ? -18.880 -5.693 -11.532 1.00 93.31 329 SER A N 1
ATOM 2515 C CA . SER A 1 329 ? -17.527 -6.071 -11.122 1.00 93.31 329 SER A CA 1
ATOM 2516 C C . SER A 1 329 ? -16.935 -7.135 -12.049 1.00 93.31 329 SER A C 1
ATOM 2518 O O . SER A 1 329 ? -17.569 -8.133 -12.385 1.00 93.31 329 SER A O 1
ATOM 2520 N N . ARG A 1 330 ? -15.664 -6.938 -12.414 1.00 91.12 330 ARG A N 1
ATOM 2521 C CA . ARG A 1 330 ? -14.831 -7.919 -13.135 1.00 91.12 330 ARG A CA 1
ATOM 2522 C C . ARG A 1 330 ? -13.692 -8.479 -12.280 1.00 91.12 330 ARG A C 1
ATOM 2524 O O . ARG A 1 330 ? -12.945 -9.336 -12.741 1.00 91.12 330 ARG A O 1
ATOM 2531 N N . LEU A 1 331 ? -13.552 -7.980 -11.053 1.00 93.62 331 LEU A N 1
ATOM 2532 C CA . LEU A 1 331 ? -12.436 -8.290 -10.153 1.00 93.62 331 LEU A CA 1
ATOM 2533 C C . LEU A 1 331 ? -12.749 -9.473 -9.225 1.00 93.62 331 LEU A C 1
ATOM 2535 O O . LEU A 1 331 ? -11.840 -10.108 -8.701 1.00 93.62 331 LEU A O 1
ATOM 2539 N N . GLY A 1 332 ? -14.036 -9.750 -9.015 1.00 93.19 332 GLY A N 1
ATOM 2540 C CA . GLY A 1 332 ? -14.529 -10.791 -8.121 1.00 93.19 332 GLY A CA 1
ATOM 2541 C C . GLY A 1 332 ? -14.825 -12.119 -8.802 1.00 93.19 332 GLY A C 1
ATOM 2542 O O . GLY A 1 332 ? -14.804 -12.233 -10.027 1.00 93.19 332 GLY A O 1
ATOM 2543 N N . VAL A 1 333 ? -15.161 -13.119 -7.991 1.00 96.62 333 VAL A N 1
ATOM 2544 C CA . VAL A 1 333 ? -15.558 -14.455 -8.442 1.00 96.62 333 VAL A CA 1
ATOM 2545 C C . VAL A 1 333 ? -17.050 -14.631 -8.186 1.00 96.62 333 VAL A C 1
ATOM 2547 O O . VAL A 1 333 ? -17.522 -14.454 -7.069 1.00 96.62 333 VAL A O 1
ATOM 2550 N N . VAL A 1 334 ? -17.797 -14.981 -9.231 1.00 96.81 334 VAL A N 1
ATOM 2551 C CA . VAL A 1 334 ? -19.250 -15.193 -9.155 1.00 96.81 334 VAL A CA 1
ATOM 2552 C C . VAL A 1 334 ? -19.570 -16.338 -8.188 1.00 96.81 334 VAL A C 1
ATOM 2554 O O . VAL A 1 334 ? -19.093 -17.456 -8.394 1.00 96.81 334 VAL A O 1
ATOM 2557 N N . GLY A 1 335 ? -20.399 -16.069 -7.175 1.00 96.25 335 GLY A N 1
ATOM 2558 C CA . GLY A 1 335 ? -20.838 -17.043 -6.168 1.00 96.25 335 GLY A CA 1
ATOM 2559 C C . GLY A 1 335 ? -19.845 -17.278 -5.023 1.00 96.25 335 GLY A C 1
ATOM 2560 O O . GLY A 1 335 ? -19.965 -18.274 -4.305 1.00 96.25 335 GLY A O 1
ATOM 2561 N N . LEU A 1 336 ? -18.840 -16.411 -4.868 1.00 97.31 336 LEU A N 1
ATOM 2562 C CA . LEU A 1 336 ? -17.870 -16.471 -3.774 1.00 97.31 336 LEU A CA 1
ATOM 2563 C C . LEU A 1 336 ? -18.535 -16.289 -2.403 1.00 97.31 336 LEU A C 1
ATOM 2565 O O . LEU A 1 336 ? -18.184 -17.010 -1.471 1.00 97.31 336 LEU A O 1
ATOM 2569 N N . VAL A 1 337 ? -19.508 -15.380 -2.288 1.00 97.12 337 VAL A N 1
ATOM 2570 C CA . VAL A 1 337 ? -20.233 -15.123 -1.032 1.00 97.12 337 VAL A CA 1
ATOM 2571 C C . VAL A 1 337 ? -20.969 -16.384 -0.576 1.00 97.12 337 VAL A C 1
ATOM 2573 O O . VAL A 1 337 ? -20.830 -16.807 0.570 1.00 97.12 337 VAL A O 1
ATOM 2576 N N . GLU A 1 338 ? -21.677 -17.053 -1.485 1.00 96.06 338 GLU A N 1
ATOM 2577 C CA . GLU A 1 338 ? -22.339 -18.333 -1.206 1.00 96.06 338 GLU A CA 1
ATOM 2578 C C . GLU A 1 338 ? -21.341 -19.444 -0.817 1.00 96.06 338 GLU A C 1
ATOM 2580 O O . GLU A 1 338 ? -21.608 -20.235 0.089 1.00 96.06 338 GLU A O 1
ATOM 2585 N N . ALA A 1 339 ? -20.171 -19.517 -1.463 1.00 96.38 339 ALA A N 1
ATOM 2586 C CA . ALA A 1 339 ? -19.141 -20.500 -1.108 1.00 96.38 339 ALA A CA 1
ATOM 2587 C C . ALA A 1 339 ? -18.590 -20.281 0.316 1.00 96.38 339 ALA A C 1
ATOM 2589 O O . ALA A 1 339 ? -18.314 -21.259 1.026 1.00 96.38 339 ALA A O 1
ATOM 2590 N N . GLN A 1 340 ? -18.475 -19.017 0.740 1.00 96.00 340 GLN A N 1
ATOM 2591 C CA . GLN A 1 340 ? -18.110 -18.637 2.105 1.00 96.00 340 GLN A CA 1
ATOM 2592 C C . GLN A 1 340 ? -19.207 -18.994 3.116 1.00 96.00 340 GLN A C 1
ATOM 2594 O O . GLN A 1 340 ? -18.893 -19.588 4.142 1.00 96.00 340 GLN A O 1
ATOM 2599 N N . HIS A 1 341 ? -20.485 -18.724 2.818 1.00 95.25 341 HIS A N 1
ATOM 2600 C CA . HIS A 1 341 ? -21.615 -19.125 3.680 1.00 95.25 341 HIS A CA 1
ATOM 2601 C C . HIS A 1 341 ? -21.665 -20.628 3.937 1.00 95.25 341 HIS A C 1
ATOM 2603 O O . HIS A 1 341 ? -22.039 -21.080 5.016 1.00 95.25 341 HIS A O 1
ATOM 2609 N N . ARG A 1 342 ? -21.259 -21.429 2.949 1.00 94.69 342 ARG A N 1
ATOM 2610 C CA . ARG A 1 342 ? -21.164 -22.888 3.087 1.00 94.69 342 ARG A CA 1
ATOM 2611 C C . ARG A 1 342 ? -19.963 -23.352 3.913 1.00 94.69 342 ARG A C 1
ATOM 2613 O O . ARG A 1 342 ? -19.829 -24.557 4.122 1.00 94.69 342 ARG A O 1
ATOM 2620 N N . GLY A 1 343 ? -19.067 -22.449 4.313 1.00 94.12 343 GLY A N 1
ATOM 2621 C CA . GLY A 1 343 ? -17.822 -22.779 5.009 1.00 94.12 343 GLY A CA 1
ATOM 2622 C C . GLY A 1 343 ? -16.853 -23.605 4.158 1.00 94.12 343 GLY A C 1
ATOM 2623 O O . GLY A 1 343 ? -16.036 -24.346 4.695 1.00 94.12 343 GLY A O 1
ATOM 2624 N N . THR A 1 344 ? -16.966 -23.541 2.825 1.00 95.00 344 THR A N 1
ATOM 2625 C CA . THR A 1 344 ? -16.105 -24.327 1.916 1.00 95.00 344 THR A CA 1
ATOM 2626 C C . THR A 1 344 ? -14.818 -23.612 1.532 1.00 95.00 344 THR A C 1
ATOM 2628 O O . THR A 1 344 ? -13.897 -24.251 1.031 1.00 95.00 344 THR A O 1
ATOM 2631 N N . VAL A 1 345 ? -14.770 -22.297 1.747 1.00 97.06 345 VAL A N 1
ATOM 2632 C CA . VAL A 1 345 ? -13.614 -21.439 1.509 1.00 97.06 345 VAL A CA 1
ATOM 2633 C C . VAL A 1 345 ? -13.606 -20.322 2.546 1.00 97.06 345 VAL A C 1
ATOM 2635 O O . VAL A 1 345 ? -14.645 -19.723 2.827 1.00 97.06 345 VAL A O 1
ATOM 2638 N N . THR A 1 346 ? -12.429 -20.009 3.074 1.00 97.56 346 THR A N 1
ATOM 2639 C CA . THR A 1 346 ? -12.208 -18.842 3.929 1.00 97.56 346 THR A CA 1
ATOM 2640 C C . THR A 1 346 ? -11.628 -17.707 3.093 1.00 97.56 346 THR A C 1
ATOM 2642 O O . THR A 1 346 ? -10.632 -17.884 2.395 1.00 97.56 346 THR A O 1
ATOM 2645 N N . VAL A 1 347 ? -12.208 -16.510 3.173 1.00 97.62 347 VAL A N 1
ATOM 2646 C CA . VAL A 1 347 ? -11.650 -15.308 2.534 1.00 97.62 347 VAL A CA 1
ATOM 2647 C C . VAL A 1 347 ? -11.137 -14.375 3.620 1.00 97.62 347 VAL A C 1
ATOM 2649 O O . VAL A 1 347 ? -11.894 -13.988 4.506 1.00 97.62 347 VAL A O 1
ATOM 2652 N N . VAL A 1 348 ? -9.860 -14.004 3.544 1.00 97.19 348 VAL A N 1
ATOM 2653 C CA . VAL A 1 348 ? -9.198 -13.142 4.526 1.00 97.19 348 VAL A CA 1
ATOM 2654 C C . VAL A 1 348 ? -8.635 -11.870 3.875 1.00 97.19 348 VAL A C 1
ATOM 2656 O O . VAL A 1 348 ? -7.982 -11.933 2.840 1.00 97.19 348 VAL A O 1
ATOM 2659 N N . ASN A 1 349 ? -8.858 -10.676 4.423 1.00 96.38 349 ASN A N 1
ATOM 2660 C CA . ASN A 1 349 ? -9.820 -10.382 5.488 1.00 96.38 349 ASN A CA 1
ATOM 2661 C C . ASN A 1 349 ? -11.258 -10.660 5.035 1.00 96.38 349 ASN A C 1
ATOM 2663 O O . ASN A 1 349 ? -11.584 -10.494 3.850 1.00 96.38 349 ASN A O 1
ATOM 2667 N N . THR A 1 350 ? -12.103 -11.052 5.992 1.00 94.12 350 THR A N 1
ATOM 2668 C CA . THR A 1 350 ? -13.504 -11.388 5.721 1.00 94.12 350 THR A CA 1
ATOM 2669 C C . THR A 1 350 ? -14.244 -10.229 5.057 1.00 94.12 350 THR A C 1
ATOM 2671 O O . THR A 1 350 ? -13.863 -9.058 5.167 1.00 94.12 350 THR A O 1
ATOM 2674 N N . LEU A 1 351 ? -15.292 -10.555 4.305 1.00 95.94 351 LEU A N 1
ATOM 2675 C CA . LEU A 1 351 ? -16.121 -9.538 3.675 1.00 95.94 351 LEU A CA 1
ATOM 2676 C C . LEU A 1 351 ? -16.783 -8.694 4.760 1.00 95.94 351 LEU A C 1
ATOM 2678 O O . LEU A 1 351 ? -17.285 -9.214 5.750 1.00 95.94 351 LEU A O 1
ATOM 2682 N N . GLY A 1 352 ? -16.771 -7.379 4.562 1.00 95.31 352 GLY A N 1
ATOM 2683 C CA . GLY A 1 352 ? -17.379 -6.462 5.512 1.00 95.31 352 GLY A CA 1
ATOM 2684 C C . GLY A 1 352 ? -16.467 -5.962 6.632 1.00 95.31 352 GLY A C 1
ATOM 2685 O O . GLY A 1 352 ? -16.910 -5.134 7.425 1.00 95.31 352 GLY A O 1
ATOM 2686 N N . SER A 1 353 ? -15.198 -6.387 6.678 1.00 96.81 353 SER A N 1
ATOM 2687 C CA . SER A 1 353 ? -14.206 -5.843 7.615 1.00 96.81 353 SER A CA 1
ATOM 2688 C C . SER A 1 353 ? -13.938 -4.348 7.413 1.00 96.81 353 SER A C 1
ATOM 2690 O O . SER A 1 353 ? -13.631 -3.655 8.376 1.00 96.81 353 SER A O 1
ATOM 2692 N N . GLY A 1 354 ? -14.151 -3.821 6.201 1.00 95.62 354 GLY A N 1
ATOM 2693 C CA . GLY A 1 354 ? -13.965 -2.402 5.875 1.00 95.62 354 GLY A CA 1
ATOM 2694 C C . GLY A 1 354 ? -14.854 -1.428 6.659 1.00 95.62 354 GLY A C 1
ATOM 2695 O O . GLY A 1 354 ? -14.594 -0.230 6.646 1.00 95.62 354 GLY A O 1
ATOM 2696 N N . ILE A 1 355 ? -15.883 -1.901 7.377 1.00 95.94 355 ILE A N 1
ATOM 2697 C CA . ILE A 1 355 ? -16.645 -1.061 8.318 1.00 95.94 355 ILE A CA 1
ATOM 2698 C C . ILE A 1 355 ? -15.768 -0.468 9.428 1.00 95.94 355 ILE A C 1
ATOM 2700 O O . ILE A 1 355 ? -16.028 0.637 9.902 1.00 95.94 355 ILE A O 1
ATOM 2704 N N . LEU A 1 356 ? -14.712 -1.181 9.821 1.00 96.75 356 LEU A N 1
ATOM 2705 C CA . LEU A 1 356 ? -13.808 -0.766 10.890 1.00 96.75 356 LEU A CA 1
ATOM 2706 C C . LEU A 1 356 ? -12.937 0.438 10.498 1.00 96.75 356 LEU A C 1
ATOM 2708 O O . LEU A 1 356 ? -12.383 1.092 11.373 1.00 96.75 356 LEU A O 1
ATOM 2712 N N . GLU A 1 357 ? -12.839 0.753 9.203 1.00 94.88 357 GLU A N 1
ATOM 2713 C CA . GLU A 1 357 ? -12.120 1.930 8.691 1.00 94.88 357 GLU A CA 1
ATOM 2714 C C . GLU A 1 357 ? -12.964 3.220 8.786 1.00 94.88 357 GLU A C 1
ATOM 2716 O O . GLU A 1 357 ? -12.492 4.310 8.456 1.00 94.88 357 GLU A O 1
ATOM 2721 N N . SER A 1 358 ? -14.224 3.120 9.233 1.00 93.88 358 SER A N 1
ATOM 2722 C CA . SER A 1 358 ? -15.139 4.257 9.337 1.00 93.88 358 SER A CA 1
ATOM 2723 C C . SER A 1 358 ? -14.608 5.317 10.310 1.00 93.88 358 SER A C 1
ATOM 2725 O O . SER A 1 358 ? -14.483 5.037 11.507 1.00 93.88 358 SER A O 1
ATOM 2727 N N . PRO A 1 359 ? -14.410 6.579 9.877 1.00 92.50 359 PRO A N 1
ATOM 2728 C CA . PRO A 1 359 ? -13.984 7.645 10.781 1.00 92.50 359 PRO A CA 1
ATOM 2729 C C . PRO A 1 359 ? -15.013 7.923 11.882 1.00 92.50 359 PRO A C 1
ATOM 2731 O O . PRO A 1 359 ? -14.651 8.407 12.950 1.00 92.50 359 PRO A O 1
ATOM 2734 N N . GLY A 1 360 ? -16.292 7.608 11.651 1.00 92.81 360 GLY A N 1
ATOM 2735 C CA . GLY A 1 360 ? -17.311 7.736 12.689 1.00 92.81 360 GLY A CA 1
ATOM 2736 C C . GLY A 1 360 ? -17.207 6.643 13.749 1.00 92.81 360 GLY A C 1
ATOM 2737 O O . GLY A 1 360 ? -17.484 6.924 14.906 1.00 92.81 360 GLY A O 1
ATOM 2738 N N . LEU A 1 361 ? -16.738 5.438 13.403 1.00 93.62 361 LEU A N 1
ATOM 2739 C CA . LEU A 1 361 ? -16.482 4.374 14.382 1.00 93.62 361 LEU A CA 1
ATOM 2740 C C . LEU A 1 361 ? -15.279 4.721 15.265 1.00 93.62 361 LEU A C 1
ATOM 2742 O O . LEU A 1 361 ? -15.327 4.494 16.473 1.00 93.62 361 LEU A O 1
ATOM 2746 N N . LEU A 1 362 ? -14.251 5.362 14.691 1.00 92.19 362 LEU A N 1
ATOM 2747 C CA . LEU A 1 362 ? -13.065 5.815 15.431 1.00 92.19 362 LEU A CA 1
ATOM 2748 C C . LEU A 1 362 ? -13.407 6.729 16.613 1.00 92.19 362 LEU A C 1
ATOM 2750 O O . LEU A 1 362 ? -12.739 6.663 17.644 1.00 92.19 362 LEU A O 1
ATOM 2754 N N . ARG A 1 363 ? -14.465 7.545 16.493 1.00 94.25 363 ARG A N 1
ATOM 2755 C CA . ARG A 1 363 ? -14.954 8.393 17.589 1.00 94.25 363 ARG A CA 1
ATOM 2756 C C . ARG A 1 363 ? -15.330 7.573 18.826 1.00 94.25 363 ARG A C 1
ATOM 2758 O O . ARG A 1 363 ? -15.080 8.046 19.927 1.00 94.25 363 ARG A O 1
ATOM 2765 N N . PHE A 1 364 ? -15.899 6.382 18.660 1.00 95.62 364 PHE A N 1
ATOM 2766 C CA . PHE A 1 364 ? -16.390 5.544 19.760 1.00 95.62 364 PHE A CA 1
ATOM 2767 C C . PHE A 1 364 ? -15.337 4.566 20.302 1.00 95.62 364 PHE A C 1
ATOM 2769 O O . PHE A 1 364 ? -15.633 3.786 21.202 1.00 95.62 364 PHE A O 1
ATOM 2776 N N . LEU A 1 365 ? -14.112 4.550 19.761 1.00 94.75 365 LEU A N 1
ATOM 2777 C CA . LEU A 1 365 ? -13.098 3.568 20.164 1.00 94.75 365 LEU A CA 1
ATOM 2778 C C . LEU A 1 365 ? -12.774 3.554 21.665 1.00 94.75 365 LEU A C 1
ATOM 2780 O O . LEU A 1 365 ? -12.622 2.452 22.189 1.00 94.75 365 LEU A O 1
ATOM 2784 N N . PRO A 1 366 ? -12.673 4.694 22.377 1.00 94.31 366 PRO A N 1
ATOM 2785 C CA . PRO A 1 366 ? -12.473 4.672 23.823 1.00 94.31 366 PRO A CA 1
ATOM 2786 C C . PRO A 1 366 ? -13.601 3.945 24.566 1.00 94.31 366 PRO A C 1
ATOM 2788 O O . PRO A 1 366 ? -13.331 3.086 25.402 1.00 94.31 366 PRO A O 1
ATOM 2791 N N . GLU A 1 367 ? -14.859 4.231 24.223 1.00 95.31 367 GLU A N 1
ATOM 2792 C CA . GLU A 1 367 ? -16.033 3.587 24.815 1.00 95.31 367 GLU A CA 1
ATOM 2793 C C . GLU A 1 367 ? -16.112 2.093 24.453 1.00 95.31 367 GLU A C 1
ATOM 2795 O O . GLU A 1 367 ? -16.463 1.259 25.291 1.00 95.31 367 GLU A O 1
ATOM 2800 N N . LEU A 1 368 ? -15.744 1.739 23.217 1.00 96.88 368 LEU A N 1
ATOM 2801 C CA . LEU A 1 368 ? -15.676 0.355 22.748 1.00 96.88 368 LEU A CA 1
ATOM 2802 C C . LEU A 1 368 ? -14.576 -0.439 23.467 1.00 96.88 368 LEU A C 1
ATOM 2804 O O . LEU A 1 368 ? -14.800 -1.599 23.807 1.00 96.88 368 LEU A O 1
ATOM 2808 N N . ALA A 1 369 ? -13.415 0.166 23.725 1.00 96.69 369 ALA A N 1
ATOM 2809 C CA . ALA A 1 369 ? -12.296 -0.478 24.413 1.00 96.69 369 ALA A CA 1
ATOM 2810 C C . ALA A 1 369 ? -12.656 -0.856 25.853 1.00 96.69 369 ALA A C 1
ATOM 2812 O O . ALA A 1 369 ? -12.504 -2.013 26.245 1.00 96.69 369 ALA A O 1
ATOM 2813 N N . GLU A 1 370 ? -13.238 0.081 26.601 1.00 95.38 370 GLU A N 1
ATOM 2814 C CA . GLU A 1 370 ? -13.709 -0.169 27.965 1.00 95.38 370 GLU A CA 1
ATOM 2815 C C . GLU A 1 370 ? -14.786 -1.261 27.998 1.00 95.38 370 GLU A C 1
ATOM 2817 O O . GLU A 1 370 ? -14.761 -2.146 28.851 1.00 95.38 370 GLU A O 1
ATOM 2822 N N . ARG A 1 371 ? -15.720 -1.254 27.038 1.00 96.06 371 ARG A N 1
ATOM 2823 C CA . ARG A 1 371 ? -16.814 -2.233 27.004 1.00 96.06 371 ARG A CA 1
ATOM 2824 C C . ARG A 1 371 ? -16.367 -3.635 26.588 1.00 96.06 371 ARG A C 1
ATOM 2826 O O . ARG A 1 371 ? -16.864 -4.609 27.148 1.00 96.06 371 ARG A O 1
ATOM 2833 N N . LEU A 1 372 ? -15.498 -3.743 25.584 1.00 96.75 372 LEU A N 1
ATOM 2834 C CA . LEU A 1 372 ? -15.127 -5.024 24.969 1.00 96.75 372 LEU A CA 1
ATOM 2835 C C . LEU A 1 372 ? -13.866 -5.637 25.579 1.00 96.75 372 LEU A C 1
ATOM 2837 O O . LEU A 1 372 ? -13.769 -6.860 25.659 1.00 96.75 372 LEU A O 1
ATOM 2841 N N . LEU A 1 373 ? -12.905 -4.811 25.998 1.00 96.25 373 LEU A N 1
ATOM 2842 C CA . LEU A 1 373 ? -11.627 -5.262 26.556 1.00 96.25 373 LEU A CA 1
ATOM 2843 C C . LEU A 1 373 ? -11.491 -4.979 28.059 1.00 96.25 373 LEU A C 1
ATOM 2845 O O . LEU A 1 373 ? -10.672 -5.623 28.712 1.00 96.25 373 LEU A O 1
ATOM 2849 N N . GLY A 1 374 ? -12.283 -4.058 28.620 1.00 97.31 374 GLY A N 1
ATOM 2850 C CA . GLY A 1 374 ? -12.161 -3.650 30.026 1.00 97.31 374 GLY A CA 1
ATOM 2851 C C . GLY A 1 374 ? -10.913 -2.812 30.318 1.00 97.31 374 GLY A C 1
ATOM 2852 O O . GLY A 1 374 ? -10.475 -2.748 31.466 1.00 97.31 374 GLY A O 1
ATOM 2853 N N . GLU A 1 375 ? -10.309 -2.227 29.282 1.00 96.62 375 GLU A N 1
ATOM 2854 C CA . GLU A 1 375 ? -9.111 -1.395 29.367 1.00 96.62 375 GLU A CA 1
ATOM 2855 C C . GLU A 1 375 ? -9.187 -0.236 28.357 1.00 96.62 375 GLU A C 1
ATOM 2857 O O . GLU A 1 375 ? -9.740 -0.411 27.266 1.00 96.62 375 GLU A O 1
ATOM 2862 N N . PRO A 1 376 ? -8.619 0.943 28.673 1.00 95.94 376 PRO A N 1
ATOM 2863 C CA . PRO A 1 376 ? -8.588 2.064 27.742 1.00 95.94 376 PRO A CA 1
ATOM 2864 C C . PRO A 1 376 ? -7.622 1.797 26.572 1.00 95.94 376 PRO A C 1
ATOM 2866 O O . PRO A 1 376 ? -6.680 1.003 26.708 1.00 95.94 376 PRO A O 1
ATOM 2869 N N . PRO A 1 377 ? -7.785 2.493 25.429 1.00 95.50 377 PRO A N 1
ATOM 2870 C CA . PRO A 1 377 ? -6.848 2.388 24.316 1.00 95.50 377 PRO A CA 1
ATOM 2871 C C . PRO A 1 377 ? -5.429 2.825 24.714 1.00 95.50 377 PRO A C 1
ATOM 2873 O O . PRO A 1 377 ? -5.223 3.940 25.190 1.00 95.50 377 PRO A O 1
ATOM 2876 N N . LEU A 1 378 ? -4.440 1.971 24.455 1.00 96.31 378 LEU A N 1
ATOM 2877 C CA . LEU A 1 378 ? -3.013 2.244 24.645 1.00 96.31 378 LEU A CA 1
ATOM 2878 C C . LEU A 1 378 ? -2.464 3.203 23.581 1.00 96.31 378 LEU A C 1
ATOM 2880 O O . LEU A 1 378 ? -1.552 3.976 23.859 1.00 96.31 378 LEU A O 1
ATOM 2884 N N . LEU A 1 379 ? -3.023 3.159 22.366 1.00 95.38 379 LEU A N 1
ATOM 2885 C CA . LEU A 1 379 ? -2.745 4.121 21.300 1.00 95.38 379 LEU A CA 1
ATOM 2886 C C . LEU A 1 379 ? -3.989 4.963 21.043 1.00 95.38 379 LEU A C 1
ATOM 2888 O O . LEU A 1 379 ? -5.023 4.454 20.599 1.00 95.38 379 LEU A O 1
ATOM 2892 N N . GLY A 1 380 ? -3.868 6.260 21.313 1.00 91.31 380 GLY A N 1
ATOM 2893 C CA . GLY A 1 380 ? -4.932 7.225 21.075 1.00 91.31 380 GLY A CA 1
ATOM 2894 C C . GLY A 1 380 ? -5.118 7.545 19.592 1.00 91.31 380 GLY A C 1
ATOM 2895 O O . GLY A 1 380 ? -4.224 7.355 18.769 1.00 91.31 380 GLY A O 1
ATOM 2896 N N . THR A 1 381 ? -6.281 8.095 19.263 1.00 92.25 381 THR A N 1
ATOM 2897 C CA . THR A 1 381 ? -6.577 8.730 17.971 1.00 92.25 381 THR A CA 1
ATOM 2898 C C . THR A 1 381 ? -6.763 10.232 18.207 1.00 92.25 381 THR A C 1
ATOM 2900 O O . THR A 1 381 ? -7.027 10.656 19.335 1.00 92.25 381 THR A O 1
ATOM 2903 N N . ALA A 1 382 ? -6.586 11.058 17.175 1.00 91.00 382 ALA A N 1
ATOM 2904 C CA . ALA A 1 382 ? -6.898 12.485 17.270 1.00 91.00 382 ALA A CA 1
ATOM 2905 C C . ALA A 1 382 ? -8.367 12.701 17.683 1.00 91.00 382 ALA A C 1
ATOM 2907 O O . ALA A 1 382 ? -9.216 11.904 17.278 1.00 91.00 382 ALA A O 1
ATOM 2908 N N . PRO A 1 383 ? -8.692 13.758 18.455 1.00 93.06 383 PRO A N 1
ATOM 2909 C CA . PRO A 1 383 ? -10.073 14.055 18.817 1.00 93.06 383 PRO A CA 1
ATOM 2910 C C . PRO A 1 383 ? -10.982 14.129 17.586 1.00 93.06 383 PRO A C 1
ATOM 2912 O O . PRO A 1 383 ? -10.633 14.751 16.577 1.00 93.06 383 PRO A O 1
ATOM 2915 N N . LEU A 1 384 ? -12.139 13.473 17.684 1.00 95.50 384 LEU A N 1
ATOM 2916 C CA . LEU A 1 384 ? -13.159 13.418 16.641 1.00 95.50 384 LEU A CA 1
ATOM 2917 C C . LEU A 1 384 ? -14.479 13.986 17.167 1.00 95.50 384 LEU A C 1
ATOM 2919 O O . LEU A 1 384 ? -14.788 13.870 18.351 1.00 95.50 384 LEU A O 1
ATOM 2923 N N . TYR A 1 385 ? -15.268 14.555 16.263 1.00 97.25 385 TYR A N 1
ATOM 2924 C CA . TYR A 1 385 ? -16.574 15.151 16.521 1.00 97.25 385 TYR A CA 1
ATOM 2925 C C . TYR A 1 385 ? -17.548 14.657 15.456 1.00 97.25 385 TYR A C 1
ATOM 2927 O O . TYR A 1 385 ? -17.455 15.052 14.290 1.00 97.25 385 TYR A O 1
ATOM 2935 N N . TRP A 1 386 ? -18.467 13.771 15.826 1.00 97.31 386 TRP A N 1
ATOM 2936 C CA . TRP A 1 386 ? -19.427 13.199 14.892 1.00 97.31 386 TRP A CA 1
ATOM 2937 C C . TRP A 1 386 ? -20.714 14.024 14.855 1.00 97.31 386 TRP A C 1
ATOM 2939 O O . TRP A 1 386 ? -21.347 14.281 15.878 1.00 97.31 386 TRP A O 1
ATOM 2949 N N . GLY A 1 387 ? -21.145 14.420 13.654 1.00 97.00 387 GLY A N 1
ATOM 2950 C CA . GLY A 1 387 ? -22.320 15.276 13.473 1.00 97.00 387 GLY A CA 1
ATOM 2951 C C . GLY A 1 387 ? -23.649 14.636 13.902 1.00 97.00 387 GLY A C 1
ATOM 2952 O O . GLY A 1 387 ? -24.644 15.346 14.071 1.00 97.00 387 GLY A O 1
ATOM 2953 N N . GLY A 1 388 ? -23.677 13.317 14.126 1.00 95.25 388 GLY A N 1
ATOM 2954 C CA . GLY A 1 388 ? -24.829 12.626 14.710 1.00 95.25 388 GLY A CA 1
ATOM 2955 C C . GLY A 1 388 ? -25.098 13.009 16.173 1.00 95.25 388 GLY A C 1
ATOM 2956 O O . GLY A 1 388 ? -26.249 12.995 16.606 1.00 95.25 388 GLY A O 1
ATOM 2957 N N . ILE A 1 389 ? -24.078 13.451 16.920 1.00 96.25 389 ILE A N 1
ATOM 2958 C CA . ILE A 1 389 ? -24.221 13.935 18.301 1.00 96.25 389 ILE A CA 1
ATOM 2959 C C . ILE A 1 389 ? -24.389 15.461 18.287 1.00 96.25 389 ILE A C 1
ATOM 2961 O O . ILE A 1 389 ? -23.534 16.189 17.797 1.00 96.25 389 ILE A O 1
ATOM 2965 N N . ALA A 1 390 ? -25.482 15.985 18.854 1.00 96.69 390 ALA A N 1
ATOM 2966 C CA . ALA A 1 390 ? -25.840 17.408 18.736 1.00 96.69 390 ALA A CA 1
ATOM 2967 C C . ALA A 1 390 ? -24.786 18.392 19.295 1.00 96.69 390 ALA A C 1
ATOM 2969 O O . ALA A 1 390 ? -24.556 19.457 18.712 1.00 96.69 390 ALA A O 1
ATOM 2970 N N . SER A 1 391 ? -24.139 18.052 20.414 1.00 97.19 391 SER A N 1
ATOM 2971 C CA . SER A 1 391 ? -23.056 18.862 20.990 1.00 97.19 391 SER A CA 1
ATOM 2972 C C . SER A 1 391 ? -21.811 18.852 20.099 1.00 97.19 391 SER A C 1
ATOM 2974 O O . SER A 1 391 ? -21.229 19.905 19.841 1.00 97.19 391 SER A O 1
ATOM 2976 N N . GLU A 1 392 ? -21.439 17.686 19.572 1.00 97.56 392 GLU A N 1
ATOM 2977 C CA . GLU A 1 392 ? -20.291 17.520 18.677 1.00 97.56 392 GLU A CA 1
ATOM 2978 C C . GLU A 1 392 ? -20.533 18.158 17.311 1.00 97.56 392 GLU A C 1
ATOM 2980 O O . GLU A 1 392 ? -19.642 18.817 16.790 1.00 97.56 392 GLU A O 1
ATOM 2985 N N . ARG A 1 393 ? -21.753 18.077 16.772 1.00 97.69 393 ARG A N 1
ATOM 2986 C CA . ARG A 1 393 ? -22.172 18.821 15.578 1.00 97.69 393 ARG A CA 1
ATOM 2987 C C . ARG A 1 393 ? -21.993 20.322 15.751 1.00 97.69 393 ARG A C 1
ATOM 2989 O O . ARG A 1 393 ? -21.489 20.988 14.854 1.00 97.69 393 ARG A O 1
ATOM 2996 N N . SER A 1 394 ? -22.399 20.855 16.902 1.00 97.69 394 SER A N 1
ATOM 2997 C CA . SER A 1 394 ? -22.244 22.286 17.187 1.00 97.69 394 SER A CA 1
ATOM 2998 C C . SER A 1 394 ? -20.763 22.681 17.196 1.00 97.69 394 SER A C 1
ATOM 3000 O O . SER A 1 394 ? -20.396 23.712 16.636 1.00 97.69 394 SER A O 1
ATOM 3002 N N . HIS A 1 395 ? -19.902 21.835 17.773 1.00 97.44 395 HIS A N 1
ATOM 3003 C CA . HIS A 1 395 ? -18.453 22.034 17.750 1.00 97.44 395 HIS A CA 1
ATOM 3004 C C . HIS A 1 395 ? -17.871 21.925 16.332 1.00 97.44 395 HIS A C 1
ATOM 3006 O O . HIS A 1 395 ? -17.095 22.786 15.924 1.00 97.44 395 HIS A O 1
ATOM 3012 N N . LEU A 1 396 ? -18.284 20.911 15.569 1.00 97.19 396 LEU A N 1
ATOM 3013 C CA . LEU A 1 396 ? -17.900 20.681 14.178 1.00 97.19 396 LEU A CA 1
ATOM 3014 C C . LEU A 1 396 ? -18.188 21.909 13.309 1.00 97.19 396 LEU A C 1
ATOM 3016 O O . LEU A 1 396 ? -17.292 22.407 12.634 1.00 97.19 396 LEU A O 1
ATOM 3020 N N . LEU A 1 397 ? -19.422 22.417 13.355 1.00 97.69 397 LEU A N 1
ATOM 3021 C CA . LEU A 1 397 ? -19.863 23.571 12.568 1.00 97.69 397 LEU A CA 1
ATOM 3022 C C . LEU A 1 397 ? -19.137 24.860 12.968 1.00 97.69 397 LEU A C 1
ATOM 3024 O O . LEU A 1 397 ? -18.770 25.652 12.101 1.00 97.69 397 LEU A O 1
ATOM 3028 N N . ALA A 1 398 ? -18.896 25.060 14.267 1.00 97.44 398 ALA A N 1
ATOM 3029 C CA . ALA A 1 398 ? -18.187 26.234 14.767 1.00 97.44 398 ALA A CA 1
ATOM 3030 C C . ALA A 1 398 ? -16.701 26.263 14.361 1.00 97.44 398 ALA A C 1
ATOM 3032 O O . ALA A 1 398 ? -16.126 27.345 14.264 1.00 97.44 398 ALA A O 1
ATOM 3033 N N . ASN A 1 399 ? -16.094 25.099 14.104 1.00 96.94 399 ASN A N 1
ATOM 3034 C CA . ASN A 1 399 ? -14.653 24.949 13.877 1.00 96.94 399 ASN A CA 1
ATOM 3035 C C . ASN A 1 399 ? -14.308 24.359 12.495 1.00 96.94 399 ASN A C 1
ATOM 3037 O O . ASN A 1 399 ? -13.213 23.839 12.293 1.00 96.94 399 ASN A O 1
ATOM 3041 N N . LEU A 1 400 ? -15.204 24.455 11.502 1.00 96.88 400 LEU A N 1
ATOM 3042 C CA . LEU A 1 400 ? -14.971 23.882 10.163 1.00 96.88 400 LEU A CA 1
ATOM 3043 C C . LEU A 1 400 ? -13.663 24.346 9.514 1.00 96.88 400 LEU A C 1
ATOM 3045 O O . LEU A 1 400 ? -13.046 23.584 8.779 1.00 96.88 400 LEU A O 1
ATOM 3049 N N . SER A 1 401 ? -13.229 25.580 9.776 1.00 96.19 401 SER A N 1
ATOM 3050 C CA . SER A 1 401 ? -11.997 26.146 9.219 1.00 96.19 401 SER A CA 1
ATOM 3051 C C . SER A 1 401 ? -10.712 25.643 9.885 1.00 96.19 401 SER A C 1
ATOM 3053 O O . SER A 1 401 ? -9.636 25.998 9.418 1.00 96.19 401 SER A O 1
ATOM 3055 N N . SER A 1 402 ? -10.785 24.856 10.962 1.00 95.00 402 SER A N 1
ATOM 3056 C CA . SER A 1 402 ? -9.612 24.306 11.661 1.00 95.00 402 SER A CA 1
ATOM 3057 C C . SER A 1 402 ? -9.570 22.779 11.696 1.00 95.00 402 SER A C 1
ATOM 3059 O O . SER A 1 402 ? -8.575 22.219 12.141 1.00 95.00 402 SER A O 1
ATOM 3061 N N . LEU A 1 403 ? -10.617 22.103 11.219 1.00 96.69 403 LEU A N 1
ATOM 3062 C CA . LEU A 1 403 ? -10.752 20.650 11.296 1.00 96.69 403 LEU A CA 1
ATOM 3063 C C . LEU A 1 403 ? -10.487 19.962 9.949 1.00 96.69 403 LEU A C 1
ATOM 3065 O O . LEU A 1 403 ? -10.669 20.526 8.866 1.00 96.69 403 LEU A O 1
ATOM 3069 N N . LEU A 1 404 ? -10.103 18.693 10.025 1.00 95.94 404 LEU A N 1
ATOM 3070 C CA . LEU A 1 404 ? -10.162 17.749 8.918 1.00 95.94 404 LEU A CA 1
ATOM 3071 C C . LEU A 1 404 ? -11.582 17.177 8.847 1.00 95.94 404 LEU A C 1
ATOM 3073 O O . LEU A 1 404 ? -12.045 16.552 9.797 1.00 95.94 404 LEU A O 1
ATOM 3077 N N . ILE A 1 405 ? -12.280 17.377 7.732 1.00 97.31 405 ILE A N 1
ATOM 3078 C CA . ILE A 1 405 ? -13.674 16.953 7.573 1.00 97.31 405 ILE A CA 1
ATOM 3079 C C . ILE A 1 405 ? -13.725 15.679 6.734 1.00 97.31 405 ILE A C 1
ATOM 3081 O O . ILE A 1 405 ? -13.279 15.654 5.582 1.00 97.31 405 ILE A O 1
ATOM 3085 N N . LYS A 1 406 ? -14.274 14.614 7.318 1.00 95.88 406 LYS A N 1
ATOM 3086 C CA . LYS A 1 406 ? -14.384 13.280 6.721 1.00 95.88 406 LYS A CA 1
ATOM 3087 C C . LYS A 1 406 ? -15.847 12.871 6.599 1.00 95.88 406 LYS A C 1
ATOM 3089 O O . LYS A 1 406 ? -16.673 13.233 7.437 1.00 95.88 406 LYS A O 1
ATOM 3094 N N . SER A 1 407 ? -16.156 12.090 5.566 1.00 94.56 407 SER A N 1
ATOM 3095 C CA . SER A 1 407 ? -17.466 11.455 5.443 1.00 94.56 407 SER A CA 1
ATOM 3096 C C . SER A 1 407 ? -17.458 10.060 6.066 1.00 94.56 407 SER A C 1
ATOM 3098 O O . SER A 1 407 ? -16.506 9.304 5.882 1.00 94.56 407 SER A O 1
ATOM 3100 N N . THR A 1 408 ? -18.533 9.710 6.768 1.00 93.12 408 THR A N 1
ATOM 3101 C CA . THR A 1 408 ? -18.789 8.369 7.322 1.00 93.12 408 THR A CA 1
ATOM 3102 C C . THR A 1 408 ? -19.375 7.400 6.298 1.00 93.12 408 THR A C 1
ATOM 3104 O O . THR A 1 408 ? -19.559 6.235 6.607 1.00 93.12 408 THR A O 1
ATOM 3107 N N . VAL A 1 409 ? -19.675 7.844 5.077 1.00 90.31 409 VAL A N 1
ATOM 3108 C CA . VAL A 1 409 ? -20.224 6.987 4.007 1.00 90.31 409 VAL A CA 1
ATOM 3109 C C . VAL A 1 409 ? -19.283 6.903 2.802 1.00 90.31 409 VAL A C 1
ATOM 3111 O O . VAL A 1 409 ? -19.689 6.544 1.699 1.00 90.31 409 VAL A O 1
ATOM 3114 N N . GLY A 1 410 ? -18.006 7.224 3.021 1.00 82.62 410 GLY A N 1
ATOM 3115 C CA . GLY A 1 410 ? -16.992 7.330 1.978 1.00 82.62 410 GLY A CA 1
ATOM 3116 C C . GLY A 1 410 ? -17.002 8.685 1.264 1.00 82.62 410 GLY A C 1
ATOM 3117 O O . GLY A 1 410 ? -17.950 9.464 1.337 1.00 82.62 410 GLY A O 1
ATOM 3118 N N . GLY A 1 411 ? -15.903 8.991 0.578 1.00 84.50 411 GLY A N 1
ATOM 3119 C CA . GLY A 1 411 ? -15.726 10.243 -0.154 1.00 84.50 411 GLY A CA 1
ATOM 3120 C C . GLY A 1 411 ? -14.406 10.936 0.163 1.00 84.50 411 GLY A C 1
ATOM 3121 O O . GLY A 1 411 ? -13.573 10.440 0.917 1.00 84.50 411 GLY A O 1
ATOM 3122 N N . LYS A 1 412 ? -14.207 12.105 -0.450 1.00 87.94 412 LYS A N 1
ATOM 3123 C CA . LYS A 1 412 ? -12.964 12.866 -0.318 1.00 87.94 412 LYS A CA 1
ATOM 3124 C C . LYS A 1 412 ? -12.876 13.547 1.049 1.00 87.94 412 LYS A C 1
ATOM 3126 O O . LYS A 1 412 ? -13.766 14.311 1.417 1.00 87.94 412 LYS A O 1
ATOM 3131 N N . THR A 1 413 ? -11.758 13.343 1.738 1.00 93.38 413 THR A N 1
ATOM 3132 C CA . THR A 1 413 ? -11.383 14.106 2.934 1.00 93.38 413 THR A CA 1
ATOM 3133 C C . THR A 1 413 ? -11.100 15.566 2.577 1.00 93.38 413 THR A C 1
ATOM 3135 O O . THR A 1 413 ? -10.356 15.851 1.634 1.00 93.38 413 THR A O 1
ATOM 3138 N N . LEU A 1 414 ? -11.679 16.499 3.332 1.00 95.19 414 LEU A N 1
ATOM 3139 C CA . LEU A 1 414 ? -11.530 17.939 3.126 1.00 95.19 414 LEU A CA 1
ATOM 3140 C C . LEU A 1 414 ? -10.691 18.554 4.246 1.00 95.19 414 LEU A C 1
ATOM 3142 O O . LEU A 1 414 ? -10.954 18.327 5.424 1.00 95.19 414 LEU A O 1
ATOM 3146 N N . VAL A 1 415 ? -9.703 19.369 3.881 1.00 95.62 415 VAL A N 1
ATOM 3147 C CA . VAL A 1 415 ? -8.858 20.088 4.841 1.00 95.62 415 VAL A CA 1
ATOM 3148 C C . VAL A 1 415 ? -9.476 21.463 5.082 1.00 95.62 415 VAL A C 1
ATOM 3150 O O . VAL A 1 415 ? -9.293 22.368 4.267 1.00 95.62 415 VAL A O 1
ATOM 3153 N N . GLY A 1 416 ? -10.214 21.617 6.182 1.00 95.12 416 GLY A N 1
ATOM 3154 C CA . GLY A 1 416 ? -10.948 22.832 6.548 1.00 95.12 416 GLY A CA 1
ATOM 3155 C C . GLY A 1 416 ? -10.179 24.145 6.357 1.00 95.12 416 GLY A C 1
ATOM 3156 O O . GLY A 1 416 ? -10.681 25.022 5.652 1.00 95.12 416 GLY A O 1
ATOM 3157 N N . PRO A 1 417 ? -8.933 24.263 6.861 1.00 93.50 417 PRO A N 1
ATOM 3158 C CA . PRO A 1 417 ? -8.106 25.464 6.688 1.00 93.50 417 PRO A CA 1
ATOM 3159 C C . PRO A 1 417 ? -7.817 25.881 5.239 1.00 93.50 417 PRO A C 1
ATOM 3161 O O . PRO A 1 417 ? -7.410 27.012 4.995 1.00 93.50 417 PRO A O 1
ATOM 3164 N N . THR A 1 418 ? -7.983 24.976 4.269 1.00 94.31 418 THR A N 1
ATOM 3165 C CA . THR A 1 418 ? -7.740 25.259 2.842 1.00 94.31 418 THR A CA 1
ATOM 3166 C C . THR A 1 418 ? -8.989 25.712 2.091 1.00 94.31 418 THR A C 1
ATOM 3168 O O . THR A 1 418 ? -8.899 26.103 0.927 1.00 94.31 418 THR A O 1
ATOM 3171 N N . LEU A 1 419 ? -10.159 25.637 2.728 1.00 95.69 419 LEU A N 1
ATOM 3172 C CA . LEU A 1 419 ? -11.432 25.966 2.104 1.00 95.69 419 LEU A CA 1
ATOM 3173 C C . LEU A 1 419 ? -11.699 27.472 2.170 1.00 95.69 419 LEU A C 1
ATOM 3175 O O . LEU A 1 419 ? -11.478 28.131 3.185 1.00 95.69 419 LEU A O 1
ATOM 3179 N N . SER A 1 420 ? -12.231 28.017 1.079 1.00 96.81 420 SER A N 1
ATOM 3180 C CA . SER A 1 420 ? -12.752 29.386 1.052 1.00 96.81 420 SER A CA 1
ATOM 3181 C C . SER A 1 420 ? -14.004 29.531 1.924 1.00 96.81 420 SER A C 1
ATOM 3183 O O . SER A 1 420 ? -14.705 28.558 2.203 1.00 96.81 420 SER A O 1
ATOM 3185 N N . SER A 1 421 ? -14.351 30.764 2.297 1.00 96.31 421 SER A N 1
ATOM 3186 C CA . SER A 1 421 ? -15.571 31.059 3.063 1.00 96.31 421 SER A CA 1
ATOM 3187 C C . SER A 1 421 ? -16.850 30.547 2.383 1.00 96.31 421 SER A C 1
ATOM 3189 O O . SER A 1 421 ? -17.740 30.029 3.060 1.00 96.31 421 SER A O 1
ATOM 3191 N N . THR A 1 422 ? -16.928 30.625 1.050 1.00 97.38 422 THR A N 1
ATOM 3192 C CA . THR A 1 422 ? -18.048 30.073 0.270 1.00 97.38 422 THR A CA 1
ATOM 3193 C C . THR A 1 422 ? -18.118 28.553 0.406 1.00 97.38 422 THR A C 1
ATOM 3195 O O . THR A 1 422 ? -19.169 28.022 0.751 1.00 97.38 422 THR A O 1
ATOM 3198 N N . GLN A 1 423 ? -16.990 27.854 0.232 1.00 97.38 423 GLN A N 1
ATOM 3199 C CA . GLN A 1 423 ? -16.923 26.393 0.370 1.00 97.38 423 GLN A CA 1
ATOM 3200 C C . GLN A 1 423 ? -17.246 25.924 1.794 1.00 97.38 423 GLN A C 1
ATOM 3202 O O . GLN A 1 423 ? -17.912 24.908 1.965 1.00 97.38 423 GLN A O 1
ATOM 3207 N N . LEU A 1 424 ? -16.808 26.664 2.818 1.00 97.19 424 LEU A N 1
ATOM 3208 C CA . LEU A 1 424 ? -17.156 26.383 4.213 1.00 97.19 424 LEU A CA 1
ATOM 3209 C C . LEU A 1 424 ? -18.661 26.545 4.465 1.00 97.19 424 LEU A C 1
ATOM 3211 O O . LEU A 1 424 ? -19.251 25.716 5.149 1.00 97.19 424 LEU A O 1
ATOM 3215 N N . THR A 1 425 ? -19.294 27.564 3.878 1.00 97.44 425 THR A N 1
ATOM 3216 C CA . THR A 1 425 ? -20.749 27.778 3.991 1.00 97.44 425 THR A CA 1
ATOM 3217 C C . THR A 1 425 ? -21.535 26.651 3.318 1.00 97.44 425 THR A C 1
ATOM 3219 O O . THR A 1 425 ? -22.482 26.120 3.896 1.00 97.44 425 THR A O 1
ATOM 3222 N N . GLU A 1 426 ? -21.121 26.240 2.118 1.00 97.25 426 GLU A N 1
ATOM 3223 C CA . GLU A 1 426 ? -21.714 25.101 1.407 1.00 97.25 426 GLU A CA 1
ATOM 3224 C C . GLU A 1 426 ? -21.541 23.791 2.185 1.00 97.25 426 GLU A C 1
ATOM 3226 O O . GLU A 1 426 ? -22.472 22.992 2.286 1.00 97.25 426 GLU A O 1
ATOM 3231 N N . LEU A 1 427 ? -20.359 23.572 2.767 1.00 97.00 427 LEU A N 1
ATOM 3232 C CA . LEU A 1 427 ? -20.083 22.402 3.592 1.00 97.00 427 LEU A CA 1
ATOM 3233 C C . LEU A 1 427 ? -20.929 22.398 4.869 1.00 97.00 427 LEU A C 1
ATOM 3235 O O . LEU A 1 427 ? -21.502 21.365 5.198 1.00 97.00 427 LEU 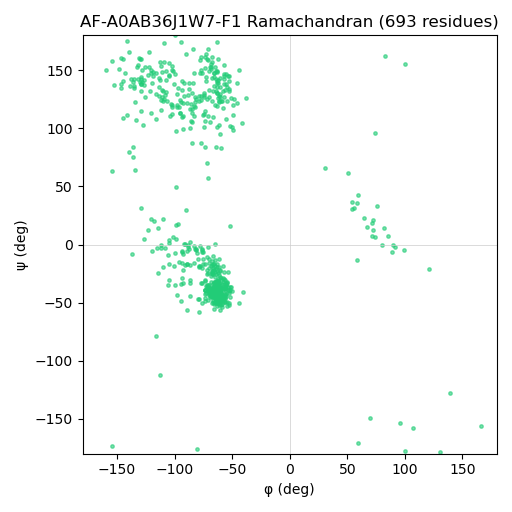A O 1
ATOM 3239 N N . ALA A 1 428 ? -21.070 23.540 5.546 1.00 98.00 428 ALA A N 1
ATOM 3240 C CA . ALA A 1 428 ? -21.937 23.675 6.714 1.00 98.00 428 ALA A CA 1
ATOM 3241 C C . ALA A 1 428 ? -23.394 23.316 6.383 1.00 98.00 428 ALA A C 1
ATOM 3243 O O . ALA A 1 428 ? -24.011 22.543 7.110 1.00 98.00 428 ALA A O 1
ATOM 3244 N N . ALA A 1 429 ? -23.921 23.798 5.251 1.00 97.69 429 ALA A N 1
ATOM 3245 C CA . ALA A 1 429 ? -25.271 23.457 4.800 1.00 97.69 429 ALA A CA 1
ATOM 3246 C C . ALA A 1 429 ? -25.433 21.949 4.526 1.00 97.69 429 ALA A C 1
ATOM 3248 O O . ALA A 1 429 ? -26.440 21.360 4.908 1.00 97.69 429 ALA A O 1
ATOM 3249 N N . ARG A 1 430 ? -24.425 21.304 3.921 1.00 96.50 430 ARG A N 1
ATOM 3250 C CA . ARG A 1 430 ? -24.412 19.843 3.706 1.00 96.50 430 ARG A CA 1
ATOM 3251 C C . ARG A 1 430 ? -24.333 19.048 5.009 1.00 96.50 430 ARG A C 1
ATOM 3253 O O . ARG A 1 430 ? -24.880 17.950 5.078 1.00 96.50 430 ARG A O 1
ATOM 3260 N N . ILE A 1 431 ? -23.624 19.568 6.010 1.00 97.00 431 ILE A N 1
ATOM 3261 C CA . ILE A 1 431 ? -23.547 18.955 7.338 1.00 97.00 431 ILE A CA 1
ATOM 3262 C C . ILE A 1 431 ? -24.892 19.077 8.050 1.00 97.00 431 ILE A C 1
ATOM 3264 O O . ILE A 1 431 ? -25.346 18.095 8.615 1.00 97.00 431 ILE A O 1
ATOM 3268 N N . GLU A 1 432 ? -25.559 20.229 7.998 1.00 97.38 432 GLU A N 1
ATOM 3269 C CA . GLU A 1 432 ? -26.883 20.397 8.616 1.00 97.38 432 GLU A CA 1
ATOM 3270 C C . GLU A 1 432 ? -27.972 19.545 7.942 1.00 97.38 432 GLU A C 1
ATOM 3272 O O . GLU A 1 432 ? -28.866 19.050 8.625 1.00 97.38 432 GLU A O 1
ATOM 3277 N N . ASP A 1 433 ? -27.883 19.323 6.625 1.00 97.38 433 ASP A N 1
ATOM 3278 C CA . ASP A 1 433 ? -28.830 18.480 5.877 1.00 97.38 433 ASP A CA 1
ATOM 3279 C C . ASP A 1 433 ? -28.734 16.991 6.263 1.00 97.38 433 ASP A C 1
ATOM 3281 O O . ASP A 1 433 ? -29.750 16.332 6.491 1.00 97.38 433 ASP A O 1
ATOM 3285 N N . MET A 1 434 ? -27.513 16.458 6.401 1.00 95.81 434 MET A N 1
ATOM 3286 C CA . MET A 1 434 ? -27.275 15.066 6.809 1.00 95.81 434 MET A CA 1
ATOM 3287 C C . MET A 1 434 ? -26.154 14.957 7.855 1.00 95.81 434 MET A C 1
ATOM 3289 O O . MET A 1 434 ? -25.053 14.507 7.536 1.00 95.81 434 MET A O 1
ATOM 3293 N N . PRO A 1 435 ? -26.398 15.311 9.130 1.00 96.19 435 PRO A N 1
ATOM 3294 C CA . PRO A 1 435 ? -25.312 15.461 10.101 1.00 96.19 435 PRO A CA 1
ATOM 3295 C C . PRO A 1 435 ? -24.507 14.201 10.394 1.00 96.19 435 PRO A C 1
ATOM 3297 O O . PRO A 1 435 ? -23.288 14.252 10.546 1.00 96.19 435 PRO A O 1
ATOM 3300 N N . TRP A 1 436 ? -25.171 13.052 10.430 1.00 94.81 436 TRP A N 1
ATOM 3301 C CA . TRP A 1 436 ? -24.544 11.765 10.717 1.00 94.81 436 TRP A CA 1
ATOM 3302 C C . TRP A 1 436 ? -23.579 11.293 9.607 1.00 94.81 436 TRP A C 1
ATOM 3304 O O . TRP A 1 436 ? -22.751 10.414 9.860 1.00 94.81 436 TRP A O 1
ATOM 3314 N N . HIS A 1 437 ? -23.617 11.903 8.410 1.00 95.81 437 HIS A N 1
ATOM 3315 C CA . HIS A 1 437 ? -22.668 11.637 7.317 1.00 95.81 437 HIS A CA 1
ATOM 3316 C C . HIS A 1 437 ? -21.262 12.188 7.580 1.00 95.81 437 HIS A C 1
ATOM 3318 O O . HIS A 1 437 ? -20.353 11.905 6.795 1.00 95.81 437 HIS A O 1
ATOM 3324 N N . TRP A 1 438 ? -21.074 13.011 8.615 1.00 97.06 438 TRP A N 1
ATOM 3325 C CA . TRP A 1 438 ? -19.888 13.849 8.752 1.00 97.06 438 TRP A CA 1
ATOM 3326 C C . TRP A 1 438 ? -19.212 13.708 10.108 1.00 97.06 438 TRP A C 1
ATOM 3328 O O . TRP A 1 438 ? -19.856 13.664 11.156 1.00 97.06 438 TRP A O 1
ATOM 3338 N N . VAL A 1 439 ? -17.883 13.690 10.067 1.00 97.31 439 VAL A N 1
ATOM 3339 C CA . VAL A 1 439 ? -17.006 13.736 11.235 1.00 97.31 439 VAL A CA 1
ATOM 3340 C C . VAL A 1 439 ? -15.980 14.836 11.014 1.00 97.31 439 VAL A C 1
ATOM 3342 O O . VAL A 1 439 ? -15.359 14.900 9.952 1.00 97.31 439 VAL A O 1
ATOM 3345 N N . GLY A 1 440 ? -15.787 15.689 12.014 1.00 97.44 440 GLY A N 1
ATOM 3346 C CA . GLY A 1 440 ? -14.595 16.527 12.105 1.00 97.44 440 GLY A CA 1
ATOM 3347 C C . GLY A 1 440 ? -13.545 15.845 12.952 1.00 97.44 440 GLY A C 1
ATOM 3348 O O . GLY A 1 440 ? -13.868 15.234 13.964 1.00 97.44 440 GLY A O 1
ATOM 3349 N N . GLN A 1 441 ? -12.295 15.964 12.548 1.00 96.19 441 GLN A N 1
ATOM 3350 C CA . GLN A 1 441 ? -11.145 15.478 13.289 1.00 96.19 441 GLN A CA 1
ATOM 3351 C C . GLN A 1 441 ? -10.157 16.630 13.452 1.00 96.19 441 GLN A C 1
ATOM 3353 O O . GLN A 1 441 ? -9.956 17.408 12.517 1.00 96.19 441 GLN A O 1
ATOM 3358 N N . GLU A 1 442 ? -9.521 16.727 14.614 1.00 94.38 442 GLU A N 1
ATOM 3359 C CA . GLU A 1 442 ? -8.365 17.610 14.779 1.00 94.38 442 GLU A CA 1
ATOM 3360 C C . GLU A 1 442 ? -7.265 17.266 13.762 1.00 94.38 442 GLU A C 1
ATOM 3362 O O . GLU A 1 442 ? -7.069 16.100 13.397 1.00 94.38 442 GLU A O 1
ATOM 3367 N N . LEU A 1 443 ? -6.547 18.284 13.277 1.00 91.81 443 LEU A N 1
ATOM 3368 C CA . LEU A 1 443 ? -5.492 18.070 12.284 1.00 91.81 443 LEU A CA 1
ATOM 3369 C C . LEU A 1 443 ? -4.411 17.138 12.859 1.00 91.81 443 LEU A C 1
ATOM 3371 O O . LEU A 1 443 ? -3.917 17.395 13.963 1.00 91.81 443 LEU A O 1
ATOM 3375 N N . PRO A 1 444 ? -4.022 16.074 12.129 1.00 89.19 444 PRO A N 1
ATOM 3376 C CA . PRO A 1 444 ? -3.013 15.146 12.612 1.00 89.19 444 PRO A CA 1
ATOM 3377 C C . PRO A 1 444 ? -1.670 15.854 12.791 1.00 89.19 444 PRO A C 1
ATOM 3379 O O . PRO A 1 444 ? -1.337 16.798 12.067 1.00 89.19 444 PRO A O 1
ATOM 3382 N N . GLN A 1 445 ? -0.903 15.385 13.771 1.00 89.00 445 GLN A N 1
ATOM 3383 C CA . GLN A 1 445 ? 0.450 15.866 14.027 1.00 89.00 445 GLN A CA 1
ATOM 3384 C C . GLN A 1 445 ? 1.459 14.833 13.549 1.00 89.00 445 GLN A C 1
ATOM 3386 O O . GLN A 1 445 ? 1.229 13.631 13.676 1.00 89.00 445 GLN A O 1
ATOM 3391 N N . PHE A 1 446 ? 2.587 15.310 13.041 1.00 90.94 446 PHE A N 1
ATOM 3392 C CA . PHE A 1 446 ? 3.653 14.469 12.517 1.00 90.94 446 PHE A CA 1
ATOM 3393 C C . PHE A 1 446 ? 4.982 14.887 13.135 1.00 90.94 446 PHE A C 1
ATOM 3395 O O . PHE A 1 446 ? 5.202 16.079 13.376 1.00 90.94 446 PHE A O 1
ATOM 3402 N N . SER A 1 447 ? 5.854 13.913 13.384 1.00 93.44 447 SER A N 1
ATOM 3403 C CA . SER A 1 447 ? 7.251 14.191 13.686 1.00 93.44 447 SER A CA 1
ATOM 3404 C C . SER A 1 447 ? 8.013 14.503 12.403 1.00 93.44 447 SER A C 1
ATOM 3406 O O . SER A 1 447 ? 7.581 14.143 11.307 1.00 93.44 447 SER A O 1
ATOM 3408 N N . SER A 1 448 ? 9.143 15.190 12.532 1.00 93.00 448 SER A N 1
ATOM 3409 C CA . SER A 1 448 ? 10.074 15.441 11.434 1.00 93.00 448 SER A CA 1
ATOM 3410 C C . SER A 1 448 ? 11.257 14.475 11.483 1.00 93.00 448 SER A C 1
ATOM 3412 O O . SER A 1 448 ? 11.704 14.075 12.561 1.00 93.00 448 SER A O 1
ATOM 3414 N N . ALA A 1 449 ? 11.780 14.095 10.319 1.00 93.31 449 ALA A N 1
ATOM 3415 C CA . ALA A 1 449 ? 12.973 13.257 10.208 1.00 93.31 449 ALA A CA 1
ATOM 3416 C C . ALA A 1 449 ? 13.826 13.643 8.984 1.00 93.31 449 ALA A C 1
ATOM 3418 O O . ALA A 1 449 ? 13.313 14.246 8.034 1.00 93.31 449 ALA A O 1
ATOM 3419 N N . PRO A 1 450 ? 15.126 13.285 8.964 1.00 93.00 450 PRO A N 1
ATOM 3420 C CA . PRO A 1 450 ? 15.999 13.513 7.824 1.00 93.00 450 PRO A CA 1
ATOM 3421 C C . PRO A 1 450 ? 15.527 12.731 6.606 1.00 93.00 450 PRO A C 1
ATOM 3423 O O . PRO A 1 450 ? 15.284 11.525 6.661 1.00 93.00 450 PRO A O 1
ATOM 3426 N N . THR A 1 451 ? 15.435 13.433 5.486 1.00 92.19 451 THR A N 1
ATOM 3427 C CA . THR A 1 451 ? 15.116 12.889 4.168 1.00 92.19 451 THR A CA 1
ATOM 3428 C C . THR A 1 451 ? 16.158 13.368 3.177 1.00 92.19 451 THR A C 1
ATOM 3430 O O . THR A 1 451 ? 16.583 14.529 3.207 1.00 92.19 451 THR A O 1
ATOM 3433 N N . ASP A 1 452 ? 16.591 12.466 2.305 1.00 89.25 452 ASP A N 1
ATOM 3434 C CA . ASP A 1 452 ? 17.424 12.836 1.178 1.00 89.25 452 ASP A CA 1
ATOM 3435 C C . ASP A 1 452 ? 16.600 13.031 -0.096 1.00 89.25 452 ASP A C 1
ATOM 3437 O O . ASP A 1 452 ? 17.109 13.682 -1.001 1.00 89.25 452 ASP A O 1
ATOM 3441 N N . HIS A 1 453 ? 15.342 12.577 -0.169 1.00 85.38 453 HIS A N 1
ATOM 3442 C CA . HIS A 1 453 ? 14.475 12.546 -1.360 1.00 85.38 453 HIS A CA 1
ATOM 3443 C C . HIS A 1 453 ? 14.548 13.785 -2.280 1.00 85.38 453 HIS A C 1
ATOM 3445 O O . HIS A 1 453 ? 14.650 13.636 -3.497 1.00 85.38 453 HIS A O 1
ATOM 3451 N N . SER A 1 454 ? 14.619 15.002 -1.731 1.00 80.75 454 SER A N 1
ATOM 3452 C CA . SER A 1 454 ? 14.647 16.273 -2.486 1.00 80.75 454 SER A CA 1
ATOM 3453 C C . SER A 1 454 ? 15.948 16.577 -3.260 1.00 80.75 454 SER A C 1
ATOM 3455 O O . SER A 1 454 ? 16.049 17.600 -3.938 1.00 80.75 454 SER A O 1
ATOM 3457 N N . GLY A 1 455 ? 16.966 15.717 -3.175 1.00 79.88 455 GLY A N 1
ATOM 3458 C CA . GLY A 1 455 ? 18.284 15.913 -3.806 1.00 79.88 455 GLY A CA 1
ATOM 3459 C C . GLY A 1 455 ? 19.348 16.452 -2.845 1.00 79.88 455 GLY A C 1
ATOM 3460 O O . GLY A 1 455 ? 20.519 16.589 -3.208 1.00 79.88 455 GLY A O 1
ATOM 3461 N N . ALA A 1 456 ? 18.948 16.763 -1.616 1.00 81.62 456 ALA A N 1
ATOM 3462 C CA . ALA A 1 456 ? 19.811 17.187 -0.527 1.00 81.62 456 ALA A CA 1
ATOM 3463 C C . ALA A 1 456 ? 19.248 16.669 0.801 1.00 81.62 456 ALA A C 1
ATOM 3465 O O . ALA A 1 456 ? 18.068 16.340 0.892 1.00 81.62 456 ALA A O 1
ATOM 3466 N N . LEU A 1 457 ? 20.096 16.619 1.829 1.00 85.81 457 LEU A N 1
ATOM 3467 C CA . LEU A 1 457 ? 19.637 16.339 3.184 1.00 85.81 457 LEU A CA 1
ATOM 3468 C C . LEU A 1 457 ? 18.724 17.485 3.647 1.00 85.81 457 LEU A C 1
ATOM 3470 O O . LEU A 1 457 ? 19.144 18.642 3.680 1.00 85.81 457 LEU A O 1
ATOM 3474 N N . SER A 1 458 ? 17.482 17.155 3.973 1.00 88.44 458 SER A N 1
ATOM 3475 C CA . SER A 1 458 ? 16.442 18.084 4.420 1.00 88.44 458 SER A CA 1
ATOM 3476 C C . SER A 1 458 ? 15.602 17.445 5.528 1.00 88.44 458 SER A C 1
ATOM 3478 O O . SER A 1 458 ? 15.833 16.290 5.887 1.00 88.44 458 SER A O 1
ATOM 3480 N N . SER A 1 459 ? 14.675 18.206 6.106 1.00 89.44 459 SER A N 1
ATOM 3481 C CA . SER A 1 459 ? 13.700 17.716 7.083 1.00 89.44 459 SER A CA 1
ATOM 3482 C C . SER A 1 459 ? 12.326 17.655 6.427 1.00 89.44 459 SER A C 1
ATOM 3484 O O . SER A 1 459 ? 12.021 18.505 5.586 1.00 89.44 459 SER A O 1
ATOM 3486 N N . ALA A 1 460 ? 11.553 16.624 6.754 1.00 90.12 460 ALA A N 1
ATOM 3487 C CA . ALA A 1 460 ? 10.173 16.493 6.316 1.00 90.12 460 ALA A CA 1
ATOM 3488 C C . ALA A 1 460 ? 9.338 15.763 7.368 1.00 90.12 460 ALA A C 1
ATOM 3490 O O . ALA A 1 460 ? 9.850 14.894 8.084 1.00 90.12 460 ALA A O 1
ATOM 3491 N N . GLY A 1 461 ? 8.042 16.076 7.407 1.00 92.81 461 GLY A N 1
ATOM 3492 C CA . GLY A 1 461 ? 7.051 15.321 8.168 1.00 92.81 461 GLY A CA 1
ATOM 3493 C C . GLY A 1 461 ? 7.025 13.835 7.794 1.00 92.81 461 GLY A C 1
ATOM 3494 O O . GLY A 1 461 ? 6.982 13.475 6.613 1.00 92.81 461 GLY A O 1
ATOM 3495 N N . VAL A 1 462 ? 7.018 12.967 8.804 1.00 95.31 462 VAL A N 1
ATOM 3496 C CA . VAL A 1 462 ? 7.006 11.512 8.645 1.00 95.31 462 VAL A CA 1
ATOM 3497 C C . VAL A 1 462 ? 5.925 10.829 9.478 1.00 95.31 462 VAL A C 1
ATOM 3499 O O . VAL A 1 462 ? 5.413 11.353 10.468 1.00 95.31 462 VAL A O 1
ATOM 3502 N N . GLY A 1 463 ? 5.591 9.612 9.068 1.00 96.06 463 GLY A N 1
ATOM 3503 C CA . GLY A 1 463 ? 4.826 8.655 9.857 1.00 96.06 463 GLY A CA 1
ATOM 3504 C C . GLY A 1 463 ? 5.147 7.234 9.414 1.00 96.06 463 GLY A C 1
ATOM 3505 O O . GLY A 1 463 ? 6.064 7.013 8.618 1.00 96.06 463 GLY A O 1
ATOM 3506 N N . MET A 1 464 ? 4.414 6.264 9.949 1.00 97.25 464 MET A N 1
ATOM 3507 C CA . MET A 1 464 ? 4.638 4.857 9.636 1.00 97.25 464 MET A CA 1
ATOM 3508 C C . MET A 1 464 ? 3.332 4.068 9.591 1.00 97.25 464 MET A C 1
ATOM 3510 O O . MET A 1 464 ? 2.452 4.257 10.424 1.00 97.25 464 MET A O 1
ATOM 3514 N N . ARG A 1 465 ? 3.234 3.144 8.638 1.00 98.25 465 ARG A N 1
ATOM 3515 C CA . ARG A 1 465 ? 2.208 2.107 8.582 1.00 98.25 465 ARG A CA 1
ATOM 3516 C C . ARG A 1 465 ? 2.753 0.830 9.192 1.00 98.25 465 ARG A C 1
ATOM 3518 O O . ARG A 1 465 ? 3.711 0.252 8.673 1.00 98.25 465 ARG A O 1
ATOM 3525 N N . LEU A 1 466 ? 2.124 0.383 10.268 1.00 98.38 466 LEU A N 1
ATOM 3526 C CA . LEU A 1 466 ? 2.496 -0.819 11.008 1.00 98.38 466 LEU A CA 1
ATOM 3527 C C . LEU A 1 466 ? 1.467 -1.919 10.756 1.00 98.38 466 LEU A C 1
ATOM 3529 O O . LEU A 1 466 ? 0.298 -1.624 10.526 1.00 98.38 466 LEU A O 1
ATOM 3533 N N . PHE A 1 467 ? 1.895 -3.180 10.793 1.00 98.50 467 PHE A N 1
ATOM 3534 C CA . PHE A 1 467 ? 1.059 -4.326 10.427 1.00 98.50 467 PHE A CA 1
ATOM 3535 C C . PHE A 1 467 ? 0.964 -5.325 11.569 1.00 98.50 467 PHE A C 1
ATOM 3537 O O . PHE A 1 467 ? 1.945 -5.568 12.268 1.00 98.50 467 PHE A O 1
ATOM 3544 N N . THR A 1 468 ? -0.189 -5.967 11.698 1.00 98.19 468 THR A N 1
ATOM 3545 C CA . THR A 1 468 ? -0.384 -7.149 12.534 1.00 98.19 468 THR A CA 1
ATOM 3546 C C . THR A 1 468 ? -1.142 -8.223 11.761 1.00 98.19 468 THR A C 1
ATOM 3548 O O . THR A 1 468 ? -1.914 -7.929 10.844 1.00 98.19 468 THR A O 1
ATOM 3551 N N . VAL A 1 469 ? -0.909 -9.480 12.125 1.00 97.44 469 VAL A N 1
ATOM 3552 C CA . VAL A 1 469 ? -1.654 -10.632 11.613 1.00 97.44 469 VAL A CA 1
ATOM 3553 C C . VAL A 1 469 ? -2.139 -11.490 12.774 1.00 97.44 469 VAL A C 1
ATOM 3555 O O . VAL A 1 469 ? -1.436 -11.636 13.776 1.00 97.44 469 VAL A O 1
ATOM 3558 N N . ALA A 1 470 ? -3.343 -12.032 12.644 1.00 95.81 470 ALA A N 1
ATOM 3559 C CA . ALA A 1 470 ? -3.940 -12.920 13.623 1.00 95.81 470 ALA A CA 1
ATOM 3560 C C . ALA A 1 470 ? -3.089 -14.184 13.824 1.00 95.81 470 ALA A C 1
ATOM 3562 O O . ALA A 1 470 ? -2.504 -14.740 12.894 1.00 95.81 470 ALA A O 1
ATOM 3563 N N . GLN A 1 471 ? -3.043 -14.648 15.065 1.00 89.19 471 GLN A N 1
ATOM 3564 C CA . GLN A 1 471 ? -2.436 -15.896 15.505 1.00 89.19 471 GLN A CA 1
ATOM 3565 C C . GLN A 1 471 ? -3.330 -16.537 16.564 1.00 89.19 471 GLN A C 1
ATOM 3567 O O . GLN A 1 471 ? -4.173 -15.882 17.162 1.00 89.19 471 GLN A O 1
ATOM 3572 N N . ARG A 1 472 ? -3.109 -17.815 16.878 1.00 82.75 472 ARG A N 1
ATOM 3573 C CA . ARG A 1 472 ? -3.924 -18.530 17.878 1.00 82.75 472 ARG A CA 1
ATOM 3574 C C . ARG A 1 472 ? -3.963 -17.851 19.255 1.00 82.75 472 ARG A C 1
ATOM 3576 O O . ARG A 1 472 ? -4.948 -17.995 19.966 1.00 82.75 472 ARG A O 1
ATOM 3583 N N . SER A 1 473 ? -2.896 -17.150 19.642 1.00 80.19 473 SER A N 1
ATOM 3584 C CA . SER A 1 473 ? -2.758 -16.486 20.946 1.00 80.19 473 SER A CA 1
ATOM 3585 C C . SER A 1 473 ? -3.007 -14.971 20.919 1.00 80.19 473 SER A C 1
ATOM 3587 O O . SER A 1 473 ? -2.751 -14.314 21.926 1.00 80.19 473 SER A O 1
ATOM 3589 N N . GLY A 1 474 ? -3.444 -14.397 19.792 1.00 91.38 474 GLY A N 1
ATOM 3590 C CA . GLY A 1 474 ? -3.639 -12.955 19.636 1.00 91.38 474 GLY A CA 1
ATOM 3591 C C . GLY A 1 474 ? -3.165 -12.451 18.276 1.00 91.38 474 GLY A C 1
ATOM 3592 O O . GLY A 1 474 ? -3.536 -12.987 17.240 1.00 91.38 474 GLY A O 1
ATOM 3593 N N . TYR A 1 475 ? -2.320 -11.421 18.271 1.00 96.69 475 TYR A N 1
ATOM 3594 C CA . TYR A 1 475 ? -1.806 -10.806 17.046 1.00 96.69 475 TYR A CA 1
ATOM 3595 C C . TYR A 1 475 ? -0.282 -10.743 17.060 1.00 96.69 475 TYR A C 1
ATOM 3597 O O . TYR A 1 475 ? 0.313 -10.363 18.067 1.00 96.69 475 TYR A O 1
ATOM 3605 N N . ALA A 1 476 ? 0.342 -11.071 15.929 1.00 95.81 476 ALA A N 1
ATOM 3606 C CA . ALA A 1 476 ? 1.770 -10.877 15.708 1.00 95.81 476 ALA A CA 1
ATOM 3607 C C . ALA A 1 476 ? 2.018 -9.585 14.920 1.00 95.81 476 ALA A C 1
ATOM 3609 O O . ALA A 1 476 ? 1.571 -9.489 13.770 1.00 95.81 476 ALA A O 1
ATOM 3610 N N . PRO A 1 477 ? 2.736 -8.601 15.486 1.00 96.81 477 PRO A N 1
ATOM 3611 C CA . PRO A 1 477 ? 3.139 -7.411 14.755 1.00 96.81 477 PRO A CA 1
ATOM 3612 C C . PRO A 1 477 ? 4.307 -7.694 13.802 1.00 96.81 477 PRO A C 1
ATOM 3614 O O . PRO A 1 477 ? 5.199 -8.498 14.084 1.00 96.81 477 PRO A O 1
ATOM 3617 N N . MET A 1 478 ? 4.340 -6.984 12.676 1.00 96.81 478 MET A N 1
ATOM 3618 C CA . MET A 1 478 ? 5.562 -6.823 11.896 1.00 96.81 478 MET A CA 1
ATOM 3619 C C . MET A 1 478 ? 6.497 -5.902 12.665 1.00 96.81 478 MET A C 1
ATOM 3621 O O . MET A 1 478 ? 6.112 -4.786 12.981 1.00 96.81 478 MET A O 1
ATOM 3625 N N . VAL A 1 479 ? 7.729 -6.336 12.937 1.00 96.00 479 VAL A N 1
ATOM 3626 C CA . VAL A 1 479 ? 8.721 -5.456 13.562 1.00 96.00 479 VAL A CA 1
ATOM 3627 C C . VAL A 1 479 ? 9.219 -4.426 12.548 1.00 96.00 479 VAL A C 1
ATOM 3629 O O . VAL A 1 479 ? 9.994 -4.760 11.654 1.00 96.00 479 VAL A O 1
ATOM 3632 N N . GLY A 1 480 ? 8.774 -3.179 12.698 1.00 95.25 480 GLY A N 1
ATOM 3633 C CA . GLY A 1 480 ? 8.898 -2.130 11.684 1.00 95.25 480 GLY A CA 1
ATOM 3634 C C . GLY A 1 480 ? 7.631 -2.014 10.830 1.00 95.25 480 GLY A C 1
ATOM 3635 O O . GLY A 1 480 ? 6.532 -2.327 11.279 1.00 95.25 480 GLY A O 1
ATOM 3636 N N . GLY A 1 481 ? 7.773 -1.542 9.595 1.00 96.44 481 GLY A N 1
ATOM 3637 C CA . GLY A 1 481 ? 6.647 -1.297 8.696 1.00 96.44 481 GLY A CA 1
ATOM 3638 C C . GLY A 1 481 ? 7.064 -0.447 7.503 1.00 96.44 481 GLY A C 1
ATOM 3639 O O . GLY A 1 481 ? 8.245 -0.406 7.163 1.00 96.44 481 GLY A O 1
ATOM 3640 N N . VAL A 1 482 ? 6.103 0.243 6.888 1.00 97.06 482 VAL A N 1
ATOM 3641 C CA . VAL A 1 482 ? 6.389 1.238 5.842 1.00 97.06 482 VAL A CA 1
ATOM 3642 C C . VAL A 1 482 ? 6.445 2.610 6.491 1.00 97.06 482 VAL A C 1
ATOM 3644 O O . VAL A 1 482 ? 5.428 3.108 6.963 1.00 97.06 482 VAL A O 1
ATOM 3647 N N . GLY A 1 483 ? 7.611 3.237 6.518 1.00 97.38 483 GLY A N 1
ATOM 3648 C CA . GLY A 1 483 ? 7.733 4.656 6.825 1.00 97.38 483 GLY A CA 1
ATOM 3649 C C . GLY A 1 483 ? 7.319 5.475 5.609 1.00 97.38 483 GLY A C 1
ATOM 3650 O O . GLY A 1 483 ? 7.487 5.035 4.473 1.00 97.38 483 GLY A O 1
ATOM 3651 N N . TYR A 1 484 ? 6.790 6.671 5.816 1.00 95.38 484 TYR A N 1
ATOM 3652 C CA . TYR A 1 484 ? 6.454 7.568 4.716 1.00 95.38 484 TYR A CA 1
ATOM 3653 C C . TYR A 1 484 ? 6.902 8.995 4.991 1.00 95.38 484 TYR A C 1
ATOM 3655 O O . TYR A 1 484 ? 6.818 9.488 6.113 1.00 95.38 484 TYR A O 1
ATOM 3663 N N . VAL A 1 485 ? 7.359 9.652 3.928 1.00 95.31 485 VAL A N 1
ATOM 3664 C CA . VAL A 1 485 ? 7.623 11.087 3.861 1.00 95.31 485 VAL A CA 1
ATOM 3665 C C . VAL A 1 485 ? 6.369 11.759 3.330 1.00 95.31 485 VAL A C 1
ATOM 3667 O O . VAL A 1 485 ? 5.886 11.425 2.243 1.00 95.31 485 VAL A O 1
ATOM 3670 N N . LEU A 1 486 ? 5.827 12.690 4.103 1.00 93.06 486 LEU A N 1
ATOM 3671 C CA . LEU A 1 486 ? 4.603 13.399 3.765 1.00 93.06 486 LEU A CA 1
ATOM 3672 C C . LEU A 1 486 ? 4.872 14.497 2.735 1.00 93.06 486 LEU A C 1
ATOM 3674 O O . LEU A 1 486 ? 5.929 15.128 2.710 1.00 93.06 486 LEU A O 1
ATOM 3678 N N . ALA A 1 487 ? 3.884 14.741 1.879 1.00 90.81 487 ALA A N 1
ATOM 3679 C CA . ALA A 1 487 ? 3.879 15.901 1.007 1.00 90.81 487 ALA A CA 1
ATOM 3680 C C . ALA A 1 487 ? 3.829 17.186 1.853 1.00 90.81 487 ALA A C 1
ATOM 3682 O O . ALA A 1 487 ? 3.079 17.235 2.828 1.00 90.81 487 ALA A O 1
ATOM 3683 N N . PRO A 1 488 ? 4.564 18.245 1.477 1.00 84.56 488 PRO A N 1
ATOM 3684 C CA . PRO A 1 488 ? 4.607 19.469 2.265 1.00 84.56 488 PRO A CA 1
ATOM 3685 C C . PRO A 1 488 ? 3.245 20.177 2.323 1.00 84.56 488 PRO A C 1
ATOM 3687 O O . PRO A 1 488 ? 2.432 20.113 1.393 1.00 84.56 488 PRO A O 1
ATOM 3690 N N . GLY A 1 489 ? 3.030 20.924 3.407 1.00 85.69 489 GLY A N 1
ATOM 3691 C CA . GLY A 1 489 ? 1.855 21.771 3.591 1.00 85.69 489 GLY A CA 1
ATOM 3692 C C . GLY A 1 489 ? 0.553 20.983 3.809 1.00 85.69 489 GLY A C 1
ATOM 3693 O O . GLY A 1 489 ? 0.574 19.880 4.356 1.00 85.69 489 GLY A O 1
ATOM 3694 N N . PRO A 1 490 ? -0.609 21.514 3.378 1.00 86.12 490 PRO A N 1
ATOM 3695 C CA . PRO A 1 490 ? -1.913 20.948 3.735 1.00 86.12 490 PRO A CA 1
ATOM 3696 C C . PRO A 1 490 ? -2.166 19.521 3.228 1.00 86.12 490 PRO A C 1
ATOM 3698 O O . PRO A 1 490 ? -3.050 18.835 3.737 1.00 86.12 490 PRO A O 1
ATOM 3701 N N . ALA A 1 491 ? -1.411 19.069 2.222 1.00 87.56 491 ALA A N 1
ATOM 3702 C CA . ALA A 1 491 ? -1.525 17.718 1.681 1.00 87.56 491 ALA A CA 1
ATOM 3703 C C . ALA A 1 491 ? -1.062 16.635 2.678 1.00 87.56 491 ALA A C 1
ATOM 3705 O O . ALA A 1 491 ? -1.538 15.501 2.598 1.00 87.56 491 ALA A O 1
ATOM 3706 N N . ALA A 1 492 ? -0.202 16.982 3.645 1.00 89.12 492 ALA A N 1
ATOM 3707 C CA . ALA A 1 492 ? 0.219 16.077 4.714 1.00 89.12 492 ALA A CA 1
ATOM 3708 C C . ALA A 1 492 ? -0.967 15.586 5.559 1.00 89.12 492 ALA A C 1
ATOM 3710 O O . ALA A 1 492 ? -1.019 14.419 5.938 1.00 89.12 492 ALA A O 1
ATOM 3711 N N . TYR A 1 493 ? -1.963 16.447 5.814 1.00 89.81 493 TYR A N 1
ATOM 3712 C CA . TYR A 1 493 ? -3.106 16.109 6.671 1.00 89.81 493 TYR A CA 1
ATOM 3713 C C . TYR A 1 493 ? -4.027 15.038 6.068 1.00 89.81 493 TYR A C 1
ATOM 3715 O O . TYR A 1 493 ? -4.795 14.413 6.796 1.00 89.81 493 TYR A O 1
ATOM 3723 N N . THR A 1 494 ? -3.946 14.796 4.754 1.00 89.81 494 THR A N 1
ATOM 3724 C CA . THR A 1 494 ? -4.627 13.671 4.089 1.00 89.81 494 THR A CA 1
ATOM 3725 C C . THR A 1 494 ? -3.708 12.468 3.880 1.00 89.81 494 THR A C 1
ATOM 3727 O O . THR A 1 494 ? -4.013 11.626 3.042 1.00 89.81 494 THR A O 1
ATOM 3730 N N . LEU A 1 495 ? -2.580 12.408 4.601 1.00 90.19 495 LEU A N 1
ATOM 3731 C CA . LEU A 1 495 ? -1.542 11.378 4.490 1.00 90.19 495 LEU A CA 1
ATOM 3732 C C . LEU A 1 495 ? -1.006 11.213 3.061 1.00 90.19 495 LEU A C 1
ATOM 3734 O O . LEU A 1 495 ? -0.598 10.124 2.667 1.00 90.19 495 LEU A O 1
ATOM 3738 N N . LYS A 1 496 ? -1.001 12.287 2.258 1.00 90.75 496 LYS A N 1
ATOM 3739 C CA . LYS A 1 496 ? -0.383 12.233 0.932 1.00 90.75 496 LYS A CA 1
ATOM 3740 C C . LYS A 1 496 ? 1.125 12.077 1.103 1.00 90.75 496 LYS A C 1
ATOM 3742 O O . LYS A 1 496 ? 1.755 12.922 1.734 1.00 90.75 496 LYS A O 1
ATOM 3747 N N . THR A 1 497 ? 1.694 11.033 0.516 1.00 91.81 497 THR A N 1
ATOM 3748 C CA . THR A 1 497 ? 3.120 10.711 0.614 1.00 91.81 497 THR A CA 1
ATOM 3749 C C . THR A 1 497 ? 3.867 11.117 -0.659 1.00 91.81 497 THR A C 1
ATOM 3751 O O . THR A 1 497 ? 3.275 11.224 -1.735 1.00 91.81 497 THR A O 1
ATOM 3754 N N . VAL A 1 498 ? 5.166 11.395 -0.532 1.00 92.62 498 VAL A N 1
ATOM 3755 C CA . VAL A 1 498 ? 6.078 11.668 -1.664 1.00 92.62 498 VAL A CA 1
ATOM 3756 C C . VAL A 1 498 ? 7.162 10.604 -1.812 1.00 92.62 498 VAL A C 1
ATOM 3758 O O . VAL A 1 498 ? 7.676 10.402 -2.908 1.00 92.62 498 VAL A O 1
ATOM 3761 N N . ALA A 1 499 ? 7.484 9.912 -0.720 1.00 94.75 499 ALA A N 1
ATOM 3762 C CA . ALA A 1 499 ? 8.415 8.795 -0.691 1.00 94.75 499 ALA A CA 1
ATOM 3763 C C . ALA A 1 499 ? 8.099 7.868 0.485 1.00 94.75 499 ALA A C 1
ATOM 3765 O O . ALA A 1 499 ? 7.508 8.291 1.481 1.00 94.75 499 ALA A O 1
ATOM 3766 N N . ALA A 1 500 ? 8.532 6.621 0.383 1.00 96.75 500 ALA A N 1
ATOM 3767 C CA . ALA A 1 500 ? 8.600 5.680 1.485 1.00 96.75 500 ALA A CA 1
ATOM 3768 C C . ALA A 1 500 ? 9.955 5.752 2.198 1.00 96.75 500 ALA A C 1
ATOM 3770 O O . ALA A 1 500 ? 10.927 6.300 1.678 1.00 96.75 500 ALA A O 1
ATOM 3771 N N . LYS A 1 501 ? 10.011 5.182 3.397 1.00 97.38 501 LYS A N 1
ATOM 3772 C CA . LYS A 1 501 ? 11.196 4.985 4.231 1.00 97.38 501 LYS A CA 1
ATOM 3773 C C . LYS A 1 501 ? 11.134 3.587 4.834 1.00 97.38 501 LYS A C 1
ATOM 3775 O O . LYS A 1 501 ? 10.072 3.148 5.267 1.00 97.38 501 LYS A O 1
ATOM 3780 N N . ASP A 1 502 ? 12.271 2.914 4.944 1.00 97.75 502 ASP A N 1
ATOM 3781 C CA . ASP A 1 502 ? 12.365 1.729 5.802 1.00 97.75 502 ASP A CA 1
ATOM 3782 C C . ASP A 1 502 ? 12.285 2.148 7.284 1.00 97.75 502 ASP A C 1
ATOM 3784 O O . ASP A 1 502 ? 12.705 3.247 7.653 1.00 97.75 502 ASP A O 1
ATOM 3788 N N . VAL A 1 503 ? 11.745 1.282 8.142 1.00 97.88 503 VAL A N 1
ATOM 3789 C CA . VAL A 1 503 ? 11.595 1.514 9.587 1.00 97.88 503 VAL A CA 1
ATOM 3790 C C . VAL A 1 503 ? 12.445 0.506 10.343 1.00 97.88 503 VAL A C 1
ATOM 3792 O O . VAL A 1 503 ? 12.127 -0.682 10.401 1.00 97.88 503 VAL A O 1
ATOM 3795 N N . TRP A 1 504 ? 13.536 0.971 10.940 1.00 97.56 504 TRP A N 1
ATOM 3796 C CA . TRP A 1 504 ? 14.494 0.167 11.688 1.00 97.56 504 TRP A CA 1
ATOM 3797 C C . TRP A 1 504 ? 14.185 0.200 13.172 1.00 97.56 504 TRP A C 1
ATOM 3799 O O . TRP A 1 504 ? 14.363 1.214 13.841 1.00 97.56 504 TRP A O 1
ATOM 3809 N N . VAL A 1 505 ? 13.790 -0.945 13.714 1.00 97.19 505 VAL A N 1
ATOM 3810 C CA . VAL A 1 505 ? 13.631 -1.108 15.158 1.00 97.19 505 VAL A CA 1
ATOM 3811 C C . VAL A 1 505 ? 14.951 -1.575 15.748 1.00 97.19 505 VAL A C 1
ATOM 3813 O O . VAL A 1 505 ? 15.467 -2.631 15.367 1.00 97.19 505 VAL A O 1
ATOM 3816 N N . ARG A 1 506 ? 15.497 -0.806 16.692 1.00 94.31 506 ARG A N 1
ATOM 3817 C CA . ARG A 1 506 ? 16.742 -1.174 17.371 1.00 94.31 506 ARG A CA 1
ATOM 3818 C C . ARG A 1 506 ? 16.555 -2.467 18.180 1.00 94.31 506 ARG A C 1
ATOM 3820 O O . ARG A 1 506 ? 15.498 -2.679 18.780 1.00 94.31 506 ARG A O 1
ATOM 3827 N N . PRO A 1 507 ? 17.566 -3.347 18.217 1.00 90.38 507 PRO A N 1
ATOM 3828 C CA . PRO A 1 507 ? 17.517 -4.545 19.044 1.00 90.38 507 PRO A CA 1
ATOM 3829 C C . PRO A 1 507 ? 17.559 -4.170 20.530 1.00 90.38 507 PRO A C 1
ATOM 3831 O O . PRO A 1 507 ? 18.139 -3.152 20.913 1.00 90.38 507 PRO A O 1
ATOM 3834 N N . THR A 1 508 ? 16.981 -5.017 21.381 1.00 81.38 508 THR A N 1
ATOM 3835 C CA . THR A 1 508 ? 17.191 -4.913 22.830 1.00 81.38 508 THR A CA 1
ATOM 3836 C C . THR A 1 508 ? 18.638 -5.280 23.170 1.00 81.38 508 THR A C 1
ATOM 3838 O O . THR A 1 508 ? 19.281 -6.045 22.445 1.00 81.38 508 THR A O 1
ATOM 3841 N N . GLU A 1 509 ? 19.167 -4.780 24.291 1.00 72.25 509 GLU A N 1
ATOM 3842 C CA . GLU A 1 509 ? 20.519 -5.149 24.752 1.00 72.25 509 GLU A CA 1
ATOM 3843 C C . GLU A 1 509 ? 20.677 -6.670 24.900 1.00 72.25 509 GLU A C 1
ATOM 3845 O O . GLU A 1 509 ? 21.700 -7.243 24.525 1.00 72.25 509 GLU A O 1
ATOM 3850 N N . ARG A 1 510 ? 19.613 -7.341 25.358 1.00 61.81 510 ARG A N 1
ATOM 3851 C CA . ARG A 1 510 ? 19.542 -8.800 25.463 1.00 61.81 510 ARG A CA 1
ATOM 3852 C C . ARG A 1 510 ? 19.618 -9.494 24.101 1.00 61.81 510 ARG A C 1
ATOM 3854 O O . ARG A 1 510 ? 20.394 -10.432 23.953 1.00 61.81 510 ARG A O 1
ATOM 3861 N N . ALA A 1 511 ? 18.865 -9.022 23.106 1.00 63.84 511 ALA A N 1
ATOM 3862 C CA . ALA A 1 511 ? 18.898 -9.593 21.761 1.00 63.84 511 ALA A CA 1
ATOM 3863 C C . ALA A 1 511 ? 20.268 -9.403 21.090 1.00 63.84 511 ALA A C 1
ATOM 3865 O O . ALA A 1 511 ? 20.733 -10.302 20.394 1.00 63.84 511 ALA A O 1
ATOM 3866 N N . ARG A 1 512 ? 20.955 -8.276 21.345 1.00 60.97 512 ARG A N 1
ATOM 3867 C CA . ARG A 1 512 ? 22.348 -8.076 20.905 1.00 60.97 512 ARG A CA 1
ATOM 3868 C C . ARG A 1 512 ? 23.299 -9.100 21.528 1.00 60.97 512 ARG A C 1
ATOM 3870 O O . ARG A 1 512 ? 24.150 -9.629 20.823 1.00 60.97 512 ARG A O 1
ATOM 3877 N N . ALA A 1 513 ? 23.146 -9.404 22.816 1.00 56.31 513 ALA A N 1
ATOM 3878 C CA . ALA A 1 513 ? 23.973 -10.401 23.495 1.00 56.31 513 ALA A CA 1
ATOM 3879 C C . ALA A 1 513 ? 23.714 -11.835 22.987 1.00 56.31 513 ALA A C 1
ATOM 3881 O O . ALA A 1 513 ? 24.663 -12.585 22.760 1.00 56.31 513 ALA A O 1
ATOM 3882 N N . GLU A 1 514 ? 22.448 -12.199 22.755 1.00 53.19 514 GLU A N 1
ATOM 3883 C CA . GLU A 1 514 ? 22.039 -13.526 22.264 1.00 53.19 514 GLU A CA 1
ATOM 3884 C C . GLU A 1 514 ? 22.411 -13.752 20.782 1.00 53.19 514 GLU A C 1
ATOM 3886 O O . GLU A 1 514 ? 22.819 -14.854 20.412 1.00 53.19 514 GLU A O 1
ATOM 3891 N N . ALA A 1 515 ? 22.367 -12.711 19.940 1.00 55.03 515 ALA A N 1
ATOM 3892 C CA . ALA A 1 515 ? 22.789 -12.779 18.534 1.00 55.03 515 ALA A CA 1
ATOM 3893 C C . ALA A 1 515 ? 24.291 -13.084 18.361 1.00 55.03 515 ALA A C 1
ATOM 3895 O O . ALA A 1 515 ? 24.690 -13.660 17.354 1.00 55.03 515 ALA A O 1
ATOM 3896 N N . ILE A 1 516 ? 25.122 -12.750 19.355 1.00 52.94 516 ILE A N 1
ATOM 3897 C CA . ILE A 1 516 ? 26.554 -13.100 19.381 1.00 52.94 516 ILE A CA 1
ATOM 3898 C C . ILE A 1 516 ? 26.756 -14.586 19.744 1.00 52.94 516 ILE A C 1
ATOM 3900 O O . ILE A 1 516 ? 27.808 -15.156 19.463 1.00 52.94 516 ILE A O 1
ATOM 3904 N N . THR A 1 517 ? 25.764 -15.236 20.369 1.00 38.34 517 THR A N 1
ATOM 3905 C CA . THR A 1 517 ? 25.896 -16.595 20.928 1.00 38.34 517 THR A CA 1
ATOM 3906 C C . THR A 1 517 ? 25.218 -17.696 20.112 1.00 38.34 517 THR A C 1
ATOM 3908 O O . THR A 1 517 ? 25.538 -18.868 20.315 1.00 38.34 517 THR A O 1
ATOM 3911 N N . LEU A 1 518 ? 24.300 -17.362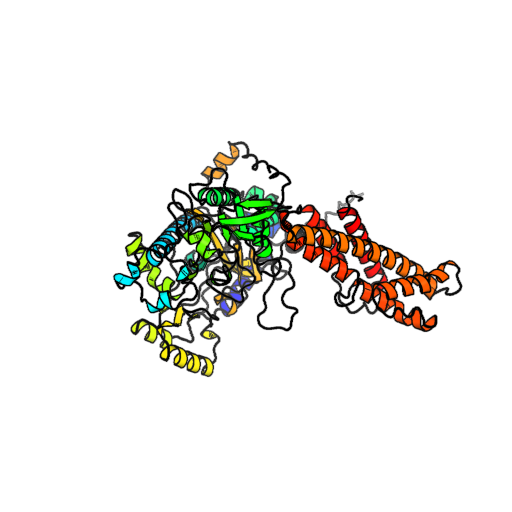 19.202 1.00 34.34 518 LEU A N 1
ATOM 3912 C CA . LEU A 1 518 ? 23.537 -18.339 18.422 1.00 34.34 518 LEU A CA 1
ATOM 3913 C C . LEU A 1 518 ? 23.905 -18.274 16.932 1.00 34.34 518 LEU A C 1
ATOM 3915 O O . LEU A 1 518 ? 23.993 -17.181 16.375 1.00 34.34 518 LEU A O 1
ATOM 3919 N N . PRO A 1 519 ? 24.100 -19.424 16.256 1.00 33.34 519 PRO A N 1
ATOM 3920 C CA . PRO A 1 519 ? 24.277 -19.434 14.812 1.00 33.34 519 PRO A CA 1
ATOM 3921 C C . PRO A 1 519 ? 23.015 -18.887 14.137 1.00 33.34 519 PRO A C 1
ATOM 3923 O O . PRO A 1 519 ? 21.896 -19.150 14.584 1.00 33.34 519 PRO A O 1
ATOM 3926 N N . ALA A 1 520 ? 23.210 -18.117 13.065 1.00 38.12 520 ALA A N 1
ATOM 3927 C CA . ALA A 1 520 ? 22.126 -17.557 12.272 1.00 38.12 520 ALA A CA 1
ATOM 3928 C C . ALA A 1 520 ? 21.136 -18.664 11.880 1.00 38.12 520 ALA A C 1
ATOM 3930 O O . ALA A 1 520 ? 21.531 -19.686 11.319 1.00 38.12 520 ALA A O 1
ATOM 3931 N N . VAL A 1 521 ? 19.854 -18.459 12.195 1.00 35.16 521 VAL A N 1
ATOM 3932 C CA . VAL A 1 521 ? 18.776 -19.329 11.720 1.00 35.16 521 VAL A CA 1
ATOM 3933 C C . VAL A 1 521 ? 18.842 -19.311 10.199 1.00 35.16 521 VAL A C 1
ATOM 3935 O O . VAL A 1 521 ? 18.711 -18.245 9.591 1.00 35.16 521 VAL A O 1
ATOM 3938 N N . GLU A 1 522 ? 19.098 -20.474 9.598 1.00 30.33 522 GLU A N 1
ATOM 3939 C CA . GLU A 1 522 ? 19.102 -20.606 8.148 1.00 30.33 522 GLU A CA 1
ATOM 3940 C C . GLU A 1 522 ? 17.776 -20.055 7.612 1.00 30.33 522 GLU A C 1
ATOM 3942 O O . GLU A 1 522 ? 16.712 -20.372 8.163 1.00 30.33 522 GLU A O 1
ATOM 3947 N N . PRO A 1 523 ? 17.806 -19.202 6.569 1.00 35.69 523 PRO A N 1
ATOM 3948 C CA . PRO A 1 523 ? 16.575 -18.793 5.922 1.00 35.69 523 PRO A CA 1
ATOM 3949 C C . PRO A 1 523 ? 15.810 -20.066 5.555 1.00 35.69 523 PRO A C 1
ATOM 3951 O O . PRO A 1 523 ? 16.446 -21.047 5.154 1.00 35.69 523 PRO A O 1
ATOM 3954 N N . PRO A 1 524 ? 14.472 -20.086 5.709 1.00 33.59 524 PRO A N 1
ATOM 3955 C CA . PRO A 1 524 ? 13.696 -21.241 5.300 1.00 33.59 524 PRO A CA 1
ATOM 3956 C C . PRO A 1 524 ? 14.143 -21.602 3.891 1.00 33.59 524 PRO A C 1
ATOM 3958 O O . PRO A 1 524 ? 14.187 -20.732 3.013 1.00 33.59 524 PRO A O 1
ATOM 3961 N N . VAL A 1 525 ? 14.553 -22.862 3.712 1.00 30.16 525 VAL A N 1
ATOM 3962 C CA . VAL A 1 525 ? 14.854 -23.405 2.393 1.00 30.16 525 VAL A CA 1
ATOM 3963 C C . VAL A 1 525 ? 13.700 -22.952 1.521 1.00 30.16 525 VAL A C 1
ATOM 3965 O O . VAL A 1 525 ? 12.543 -23.224 1.853 1.00 30.16 525 VAL A O 1
ATOM 3968 N N . LYS A 1 526 ? 14.000 -22.209 0.449 1.00 34.84 526 LYS A N 1
ATOM 3969 C CA . LYS A 1 526 ? 13.056 -22.037 -0.647 1.00 34.84 526 LYS A CA 1
ATOM 3970 C C . LYS A 1 526 ? 12.814 -23.451 -1.155 1.00 34.84 526 LYS A C 1
ATOM 3972 O O . LYS A 1 526 ? 13.491 -23.908 -2.070 1.00 34.84 526 LYS A O 1
ATOM 3977 N N . THR A 1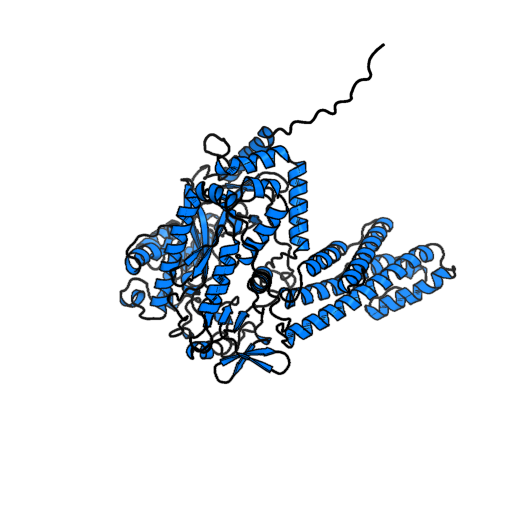 527 ? 11.914 -24.194 -0.515 1.00 30.75 527 THR A N 1
ATOM 3978 C CA . THR A 1 527 ? 11.273 -25.318 -1.157 1.00 30.75 527 THR A CA 1
ATOM 3979 C C . THR A 1 527 ? 10.687 -24.668 -2.380 1.00 30.75 527 THR A C 1
ATOM 3981 O O . THR A 1 527 ? 9.797 -23.826 -2.255 1.00 30.75 527 THR A O 1
ATOM 3984 N N . ALA A 1 528 ? 11.277 -24.966 -3.537 1.00 35.84 528 ALA A N 1
ATOM 3985 C CA . ALA A 1 528 ? 10.584 -24.813 -4.788 1.00 35.84 528 ALA A CA 1
ATOM 3986 C C . ALA A 1 528 ? 9.256 -25.518 -4.537 1.00 35.84 528 ALA A C 1
ATOM 3988 O O . ALA A 1 528 ? 9.208 -26.749 -4.492 1.00 35.84 528 ALA A O 1
ATOM 3989 N N . ALA A 1 529 ? 8.208 -24.748 -4.226 1.00 38.03 529 ALA A N 1
ATOM 3990 C CA . ALA A 1 529 ? 6.861 -25.221 -4.419 1.00 38.03 529 ALA A CA 1
ATOM 3991 C C . ALA A 1 529 ? 6.924 -25.732 -5.848 1.00 38.03 529 ALA A C 1
ATOM 3993 O O . ALA A 1 529 ? 7.292 -24.967 -6.747 1.00 38.03 529 ALA A O 1
ATOM 3994 N N . GLY A 1 530 ? 6.826 -27.058 -5.988 1.00 38.50 530 GLY A N 1
ATOM 3995 C CA . GLY A 1 530 ? 7.117 -27.730 -7.240 1.00 38.50 530 GLY A CA 1
ATOM 3996 C C . GLY A 1 530 ? 6.438 -26.949 -8.347 1.00 38.50 530 GLY A C 1
ATOM 3997 O O . GLY A 1 530 ? 5.322 -26.471 -8.158 1.00 38.50 530 GLY A O 1
ATOM 3998 N N . THR A 1 531 ? 7.140 -26.793 -9.458 1.00 39.88 531 THR A N 1
ATOM 3999 C CA . THR A 1 531 ? 6.815 -26.035 -10.673 1.00 39.88 531 THR A CA 1
ATOM 4000 C C . THR A 1 531 ? 5.448 -26.342 -11.304 1.00 39.88 531 THR A C 1
ATOM 4002 O O . THR A 1 531 ? 5.182 -25.954 -12.435 1.00 39.88 531 THR A O 1
ATOM 4005 N N . TRP A 1 532 ? 4.530 -26.988 -10.590 1.00 45.81 532 TRP A N 1
ATOM 4006 C CA . TRP A 1 532 ? 3.087 -26.903 -10.787 1.00 45.81 532 TRP A CA 1
ATOM 4007 C C . TRP A 1 532 ? 2.581 -25.525 -10.338 1.00 45.81 532 TRP A C 1
ATOM 4009 O O . TRP A 1 532 ? 1.717 -25.385 -9.472 1.00 45.81 532 TRP A O 1
ATOM 4019 N N . ALA A 1 533 ? 3.177 -24.512 -10.970 1.00 53.94 533 ALA A N 1
ATOM 4020 C CA . ALA A 1 533 ? 2.712 -23.149 -11.086 1.00 53.94 533 ALA A CA 1
ATOM 4021 C C . ALA A 1 533 ? 1.219 -23.127 -11.408 1.00 53.94 533 ALA A C 1
ATOM 4023 O O . ALA A 1 533 ? 0.712 -24.033 -12.083 1.00 53.94 533 ALA A O 1
ATOM 4024 N N . VAL A 1 534 ? 0.522 -22.079 -10.971 1.00 58.72 534 VAL A N 1
ATOM 4025 C CA . VAL A 1 534 ? -0.824 -21.770 -11.455 1.00 58.72 534 VAL A CA 1
ATOM 4026 C C . VAL A 1 534 ? -0.794 -21.777 -12.972 1.00 58.72 534 VAL A C 1
ATOM 4028 O O . VAL A 1 534 ? -0.339 -20.843 -13.616 1.00 58.72 534 VAL A O 1
ATOM 4031 N N . SER A 1 535 ? -1.260 -22.871 -13.554 1.00 68.25 535 SER A N 1
ATOM 4032 C CA . SER A 1 535 ? -1.273 -23.044 -14.997 1.00 68.25 535 SER A CA 1
ATOM 4033 C C . SER A 1 535 ? -2.672 -22.719 -15.492 1.00 68.25 535 SER A C 1
ATOM 4035 O O . SER A 1 535 ? -3.334 -23.518 -16.167 1.00 68.25 535 SER A O 1
ATOM 4037 N N . SER A 1 536 ? -3.164 -21.564 -15.047 1.00 81.75 536 SER A N 1
ATOM 4038 C CA . SER A 1 536 ? -4.428 -21.044 -15.518 1.00 81.75 536 SER A CA 1
ATOM 4039 C C . SER A 1 536 ? -4.268 -20.618 -16.983 1.00 81.75 536 SER A C 1
ATOM 4041 O O . SER A 1 536 ? -3.169 -20.257 -17.418 1.00 81.75 536 SER A O 1
ATOM 4043 N N . PRO A 1 537 ? -5.350 -20.636 -17.777 1.00 85.31 537 PRO A N 1
ATOM 4044 C CA . PRO A 1 537 ? -5.297 -20.159 -19.156 1.00 85.31 537 PRO A CA 1
ATOM 4045 C C . PRO A 1 537 ? -4.767 -18.723 -19.289 1.00 85.31 537 PRO A C 1
ATOM 4047 O O . PRO A 1 537 ? -4.102 -18.425 -20.278 1.00 85.31 537 PRO A O 1
ATOM 4050 N N . ARG A 1 538 ? -5.026 -17.855 -18.297 1.00 89.25 538 ARG A N 1
ATOM 4051 C CA . ARG A 1 538 ? -4.511 -16.480 -18.255 1.00 89.25 538 ARG A CA 1
ATOM 4052 C C . ARG A 1 538 ? -2.991 -16.469 -18.108 1.00 89.25 538 ARG A C 1
ATOM 4054 O O . ARG A 1 538 ? -2.325 -15.950 -18.992 1.00 89.25 538 ARG A O 1
ATOM 4061 N N . VAL A 1 539 ? -2.450 -17.121 -17.073 1.00 88.31 539 VAL A N 1
ATOM 4062 C CA . VAL A 1 539 ? -0.995 -17.183 -16.830 1.00 88.31 539 VAL A CA 1
ATOM 4063 C C . VAL A 1 539 ? -0.261 -17.758 -18.045 1.00 88.31 539 VAL A C 1
ATOM 4065 O O . VAL A 1 539 ? 0.754 -17.218 -18.476 1.00 88.31 539 VAL A O 1
ATOM 4068 N N . LEU A 1 540 ? -0.797 -18.817 -18.659 1.00 89.31 540 LEU A N 1
ATOM 4069 C CA . LEU A 1 540 ? -0.216 -19.406 -19.872 1.00 89.31 540 LEU A CA 1
ATOM 4070 C C . LEU A 1 540 ? -0.276 -18.458 -21.078 1.00 89.31 540 LEU A C 1
ATOM 4072 O O . LEU A 1 540 ? 0.663 -18.417 -21.872 1.00 89.31 540 LEU A O 1
ATOM 4076 N N . SER A 1 541 ? -1.366 -17.701 -21.220 1.00 91.12 541 SER A N 1
ATOM 4077 C CA . SER A 1 541 ? -1.498 -16.663 -22.245 1.00 91.12 541 SER A CA 1
ATOM 4078 C C . SER A 1 541 ? -0.477 -15.543 -22.033 1.00 91.12 541 SER A C 1
ATOM 4080 O O . SER A 1 541 ? 0.175 -15.134 -22.992 1.00 91.12 541 SER A O 1
ATOM 4082 N N . ASP A 1 542 ? -0.290 -15.082 -20.797 1.00 91.94 542 ASP A N 1
ATOM 4083 C CA . ASP A 1 542 ? 0.676 -14.033 -20.461 1.00 91.94 542 ASP A CA 1
ATOM 4084 C C . ASP A 1 542 ? 2.116 -14.499 -20.717 1.00 91.94 542 ASP A C 1
ATOM 4086 O O . ASP A 1 542 ? 2.883 -13.789 -21.363 1.00 91.94 542 ASP A O 1
ATOM 4090 N N . LEU A 1 543 ? 2.469 -15.734 -20.339 1.00 91.44 543 LEU A N 1
ATOM 4091 C CA . LEU A 1 543 ? 3.773 -16.333 -20.659 1.00 91.44 543 LEU A CA 1
ATOM 4092 C C . LEU A 1 543 ? 3.991 -16.494 -22.173 1.00 91.44 543 LEU A C 1
ATOM 4094 O O . LEU A 1 543 ? 5.091 -16.246 -22.674 1.00 91.44 543 LEU A O 1
ATOM 4098 N N . PHE A 1 544 ? 2.952 -16.873 -22.923 1.00 93.06 544 PHE A N 1
ATOM 4099 C CA . PHE A 1 544 ? 3.013 -16.918 -24.385 1.00 93.06 544 PHE A CA 1
ATOM 4100 C C . PHE A 1 544 ? 3.291 -15.527 -24.965 1.00 93.06 544 PHE A C 1
ATOM 4102 O O . PHE A 1 544 ? 4.195 -15.368 -25.788 1.00 93.06 544 PHE A O 1
ATOM 4109 N N . TRP A 1 545 ? 2.548 -14.510 -24.524 1.00 95.00 545 TRP A N 1
ATOM 4110 C CA . TRP A 1 545 ? 2.730 -13.139 -24.991 1.00 95.00 545 TRP A CA 1
ATOM 4111 C C . TRP A 1 545 ? 4.078 -12.558 -24.589 1.00 95.00 545 TRP A C 1
ATOM 4113 O O . TRP A 1 545 ? 4.697 -11.897 -25.418 1.00 95.00 545 TRP A O 1
ATOM 4123 N N . MET A 1 546 ? 4.578 -12.872 -23.396 1.00 93.56 546 MET A N 1
ATOM 4124 C CA . MET A 1 546 ? 5.934 -12.537 -22.965 1.00 93.56 546 MET A CA 1
ATOM 4125 C C . MET A 1 546 ? 6.963 -13.032 -23.995 1.00 93.56 546 MET A C 1
ATOM 4127 O O . MET A 1 546 ? 7.756 -12.241 -24.501 1.00 93.56 546 MET A O 1
ATOM 4131 N N . GLY A 1 547 ? 6.885 -14.301 -24.414 1.00 93.62 547 GLY A N 1
ATOM 4132 C CA . GLY A 1 547 ? 7.750 -14.843 -25.469 1.00 93.62 547 GLY A CA 1
ATOM 4133 C C . GLY A 1 547 ? 7.583 -14.133 -26.820 1.00 93.62 547 GLY A C 1
ATOM 4134 O O . GLY A 1 547 ? 8.568 -13.743 -27.445 1.00 93.62 547 GLY A O 1
ATOM 4135 N N . ARG A 1 548 ? 6.339 -13.889 -27.261 1.00 95.31 548 ARG A N 1
ATOM 4136 C CA . ARG A 1 548 ? 6.062 -13.188 -28.532 1.00 95.31 548 ARG A CA 1
ATOM 4137 C C . ARG A 1 548 ? 6.595 -11.757 -28.544 1.00 95.31 548 ARG A C 1
ATOM 4139 O O . ARG A 1 548 ? 7.081 -11.305 -29.579 1.00 95.31 548 ARG A O 1
ATOM 4146 N N . TYR A 1 549 ? 6.472 -11.035 -27.435 1.00 95.69 549 TYR A N 1
ATOM 4147 C CA . TYR A 1 549 ? 6.998 -9.681 -27.308 1.00 95.69 549 TYR A CA 1
ATOM 4148 C C . TYR A 1 549 ? 8.525 -9.674 -27.234 1.00 95.69 549 TYR A C 1
ATOM 4150 O O . TYR A 1 549 ? 9.138 -8.850 -27.908 1.00 95.69 549 TYR A O 1
ATOM 4158 N N . GLY A 1 550 ? 9.134 -10.638 -26.536 1.00 95.06 550 GLY A N 1
ATOM 4159 C CA . GLY A 1 550 ? 10.585 -10.836 -26.540 1.00 95.06 550 GLY A CA 1
ATOM 4160 C C . GLY A 1 550 ? 11.142 -11.072 -27.948 1.00 95.06 550 GLY A C 1
ATOM 4161 O O . GLY A 1 550 ? 12.043 -10.359 -28.384 1.00 95.06 550 GLY A O 1
ATOM 4162 N N . GLU A 1 551 ? 10.539 -11.984 -28.720 1.00 94.94 551 GLU A N 1
ATOM 4163 C CA . GLU A 1 551 ? 10.924 -12.224 -30.120 1.00 94.94 551 GLU A CA 1
ATOM 4164 C C . GLU A 1 551 ? 10.770 -10.971 -30.996 1.00 94.94 551 GLU A C 1
ATOM 4166 O O . GLU A 1 551 ? 11.602 -10.702 -31.865 1.00 94.94 551 GLU A O 1
ATOM 4171 N N . ARG A 1 552 ? 9.691 -10.199 -30.808 1.00 95.06 552 ARG A N 1
ATOM 4172 C CA . ARG A 1 552 ? 9.471 -8.949 -31.554 1.00 95.06 552 ARG A CA 1
ATOM 4173 C C . ARG A 1 552 ? 10.531 -7.908 -31.214 1.00 95.06 552 ARG A C 1
ATOM 4175 O O . ARG A 1 552 ? 11.086 -7.312 -32.134 1.00 95.06 552 ARG A O 1
ATOM 4182 N N . ALA A 1 553 ? 10.833 -7.727 -29.930 1.00 95.88 553 ALA A N 1
ATOM 4183 C CA . ALA A 1 553 ? 11.847 -6.790 -29.468 1.00 95.88 553 ALA A CA 1
ATOM 4184 C C . ALA A 1 553 ? 13.242 -7.176 -29.984 1.00 95.88 553 ALA A C 1
ATOM 4186 O O . ALA A 1 553 ? 13.953 -6.320 -30.508 1.00 95.88 553 ALA A O 1
ATOM 4187 N N . GLU A 1 554 ? 13.610 -8.461 -29.932 1.00 96.06 554 GLU A N 1
ATOM 4188 C CA . GLU A 1 554 ? 14.895 -8.936 -30.456 1.00 96.06 554 GLU A CA 1
ATOM 4189 C C . GLU A 1 554 ? 15.016 -8.681 -31.966 1.00 96.06 554 GLU A C 1
ATOM 4191 O O . GLU A 1 554 ? 15.985 -8.071 -32.429 1.00 96.06 554 GLU A O 1
ATOM 4196 N N . ASN A 1 555 ? 14.020 -9.115 -32.744 1.00 95.19 555 ASN A N 1
ATOM 4197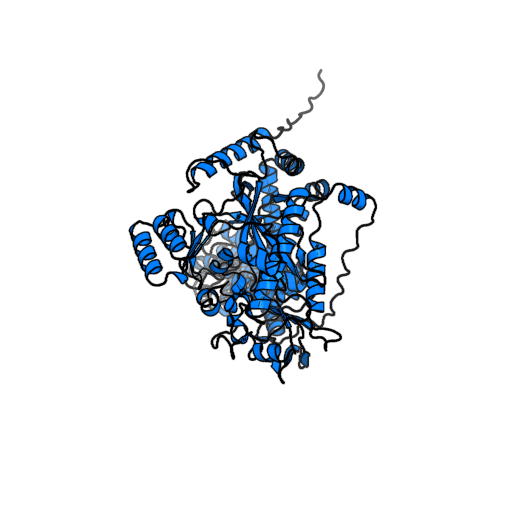 C CA . ASN A 1 555 ? 14.030 -8.963 -34.198 1.00 95.19 555 ASN A CA 1
ATOM 4198 C C . ASN A 1 555 ? 14.037 -7.488 -34.616 1.00 95.19 555 ASN A C 1
ATOM 4200 O O . ASN A 1 555 ? 14.775 -7.111 -35.529 1.00 95.19 555 ASN A O 1
ATOM 4204 N N . MET A 1 556 ? 13.252 -6.648 -33.935 1.00 95.56 556 MET A N 1
ATOM 4205 C CA . MET A 1 556 ? 13.206 -5.215 -34.207 1.00 95.56 556 MET A CA 1
ATOM 4206 C C . MET A 1 556 ? 14.538 -4.540 -33.863 1.00 95.56 556 MET A C 1
ATOM 4208 O O . MET A 1 556 ? 15.053 -3.777 -34.678 1.00 95.56 556 MET A O 1
ATOM 4212 N N . ALA A 1 557 ? 15.162 -4.872 -32.726 1.00 96.50 557 ALA A N 1
ATOM 4213 C CA . ALA A 1 557 ? 16.480 -4.350 -32.367 1.00 96.50 557 ALA A CA 1
ATOM 4214 C C . ALA A 1 557 ? 17.540 -4.714 -33.419 1.00 96.50 557 ALA A C 1
ATOM 4216 O O . ALA A 1 557 ? 18.279 -3.842 -33.874 1.00 96.50 557 ALA A O 1
ATOM 4217 N N . ARG A 1 558 ? 17.583 -5.976 -33.873 1.00 96.44 558 ARG A N 1
ATOM 4218 C CA . ARG A 1 558 ? 18.508 -6.418 -34.934 1.00 96.44 558 ARG A CA 1
ATOM 4219 C C . ARG A 1 558 ? 18.288 -5.660 -36.242 1.00 96.44 558 ARG A C 1
ATOM 4221 O O . ARG A 1 558 ? 19.256 -5.210 -36.854 1.00 96.44 558 ARG A O 1
ATOM 4228 N N . LEU A 1 559 ? 17.032 -5.513 -36.666 1.00 95.25 559 LEU A N 1
ATOM 4229 C CA . LEU A 1 559 ? 16.698 -4.821 -37.909 1.00 95.25 559 LEU A CA 1
ATOM 4230 C C . LEU A 1 559 ? 17.062 -3.332 -37.840 1.00 95.25 559 LEU A C 1
ATOM 4232 O O . LEU A 1 559 ? 17.649 -2.811 -38.785 1.00 95.25 559 LEU A O 1
ATOM 4236 N N . LEU A 1 560 ? 16.779 -2.670 -36.714 1.00 95.88 560 LEU A N 1
ATOM 4237 C CA . LEU A 1 560 ? 17.123 -1.266 -36.491 1.00 95.88 560 LEU A CA 1
ATOM 4238 C C . LEU A 1 560 ? 18.640 -1.034 -36.434 1.00 95.88 560 LEU A C 1
ATOM 4240 O O . LEU A 1 560 ? 19.106 -0.050 -37.007 1.00 95.88 560 LEU A O 1
ATOM 4244 N N . ILE A 1 561 ? 19.415 -1.943 -35.827 1.00 95.69 561 ILE A N 1
ATOM 4245 C CA . ILE A 1 561 ? 20.889 -1.880 -35.828 1.00 95.69 561 ILE A CA 1
ATOM 4246 C C . ILE A 1 561 ? 21.414 -1.893 -37.263 1.00 95.69 561 ILE A C 1
ATOM 4248 O O . ILE A 1 561 ? 22.133 -0.980 -37.664 1.00 95.69 561 ILE A O 1
ATOM 4252 N N . VAL A 1 562 ? 21.013 -2.891 -38.056 1.00 94.75 562 VAL A N 1
ATOM 4253 C CA . VAL A 1 562 ? 21.503 -3.036 -39.434 1.00 94.75 562 VAL A CA 1
ATOM 4254 C C . VAL A 1 562 ? 21.033 -1.875 -40.313 1.00 94.75 562 VAL A C 1
ATOM 4256 O O . VAL A 1 562 ? 21.826 -1.346 -41.091 1.00 94.75 562 VAL A O 1
ATOM 4259 N N . ALA A 1 563 ? 19.773 -1.446 -40.183 1.00 93.38 563 ALA A N 1
ATOM 4260 C CA . ALA A 1 563 ? 19.234 -0.317 -40.937 1.00 93.38 563 ALA A CA 1
ATOM 4261 C C . ALA A 1 563 ? 19.987 0.984 -40.629 1.00 93.38 563 ALA A C 1
ATOM 4263 O O . ALA A 1 563 ? 20.390 1.681 -41.558 1.00 93.38 563 ALA A O 1
ATOM 4264 N N . ARG A 1 564 ? 20.236 1.282 -39.348 1.00 92.88 564 ARG A N 1
ATOM 4265 C CA . ARG A 1 564 ? 20.989 2.466 -38.911 1.00 92.88 564 ARG A CA 1
ATOM 4266 C C . ARG A 1 564 ? 22.432 2.439 -39.421 1.00 92.88 564 ARG A C 1
ATOM 4268 O O . ARG A 1 564 ? 22.876 3.405 -40.041 1.00 92.88 564 ARG A O 1
ATOM 4275 N N . ASP A 1 565 ? 23.140 1.327 -39.218 1.00 90.81 565 ASP A N 1
ATOM 4276 C CA . ASP A 1 565 ? 24.550 1.197 -39.604 1.00 90.81 565 ASP A CA 1
ATOM 4277 C C . ASP A 1 565 ? 24.730 1.342 -41.124 1.00 90.81 565 ASP A C 1
ATOM 4279 O O . ASP A 1 565 ? 25.628 2.048 -41.592 1.00 90.81 565 ASP A O 1
ATOM 4283 N N . ARG A 1 566 ? 23.835 0.738 -41.919 1.00 91.19 566 ARG A N 1
ATOM 4284 C CA . ARG A 1 566 ? 23.855 0.859 -43.386 1.00 91.19 566 ARG A CA 1
ATOM 4285 C C . ARG A 1 566 ? 23.402 2.236 -43.867 1.00 91.19 566 ARG A C 1
ATOM 4287 O O . ARG A 1 566 ? 23.981 2.766 -44.817 1.00 91.19 566 ARG A O 1
ATOM 4294 N N . PHE A 1 567 ? 22.437 2.860 -43.190 1.00 89.38 567 PHE A N 1
ATOM 4295 C CA . PHE A 1 567 ? 21.996 4.219 -43.503 1.00 89.38 567 PHE A CA 1
ATOM 4296 C C . PHE A 1 567 ? 23.122 5.252 -43.334 1.00 89.38 567 PHE A C 1
ATOM 4298 O O . PHE A 1 567 ? 23.240 6.179 -44.139 1.00 89.38 567 PHE A O 1
ATOM 4305 N N . HIS A 1 568 ? 24.006 5.069 -42.345 1.00 85.88 568 HIS A N 1
ATOM 4306 C CA . HIS A 1 568 ? 25.159 5.949 -42.146 1.00 85.88 568 HIS A CA 1
ATOM 4307 C C . HIS A 1 568 ? 26.092 5.997 -43.371 1.00 85.88 568 HIS A C 1
ATOM 4309 O O . HIS A 1 568 ? 26.672 7.048 -43.654 1.00 85.88 568 HIS A O 1
ATOM 4315 N N . VAL A 1 569 ? 26.228 4.888 -44.105 1.00 86.25 569 VAL A N 1
ATOM 4316 C CA . VAL A 1 569 ? 26.985 4.827 -45.368 1.00 86.25 569 VAL A CA 1
ATOM 4317 C C . VAL A 1 569 ? 26.159 5.411 -46.517 1.00 86.25 569 VAL A C 1
ATOM 4319 O O . VAL A 1 569 ? 26.639 6.285 -47.235 1.00 86.25 569 VAL A O 1
ATOM 4322 N N . TYR A 1 570 ? 24.887 5.013 -46.631 1.00 87.12 570 TYR A N 1
ATOM 4323 C CA . TYR A 1 570 ? 23.965 5.453 -47.689 1.00 87.12 570 TYR A CA 1
ATOM 4324 C C . TYR A 1 570 ? 23.792 6.974 -47.769 1.00 87.12 570 TYR A C 1
ATOM 4326 O O . TYR A 1 570 ? 23.765 7.532 -48.862 1.00 87.12 570 TYR A O 1
ATOM 4334 N N . ARG A 1 571 ? 23.756 7.677 -46.628 1.00 85.50 571 ARG A N 1
ATOM 4335 C CA . ARG A 1 571 ? 23.640 9.148 -46.610 1.00 85.50 571 ARG A CA 1
ATOM 4336 C C . ARG A 1 571 ? 24.838 9.870 -47.245 1.00 85.50 571 ARG A C 1
ATOM 4338 O O . ARG A 1 571 ? 24.724 11.045 -47.575 1.00 85.50 571 ARG A O 1
ATOM 4345 N N . LEU A 1 572 ? 25.992 9.201 -47.343 1.00 86.00 572 LEU A N 1
ATOM 4346 C CA . LEU A 1 572 ? 27.233 9.751 -47.898 1.00 86.00 572 LEU A CA 1
ATOM 4347 C C . LEU A 1 572 ? 27.533 9.198 -49.297 1.00 86.00 572 LEU A C 1
ATOM 4349 O O . LEU A 1 572 ? 28.099 9.915 -50.118 1.00 86.00 572 LEU A O 1
ATOM 4353 N N . GLN A 1 573 ? 27.197 7.931 -49.555 1.00 86.75 573 GLN A N 1
ATOM 4354 C CA . GLN A 1 573 ? 27.542 7.200 -50.777 1.00 86.75 573 GLN A CA 1
ATOM 4355 C C . GLN A 1 573 ? 26.365 6.329 -51.240 1.00 86.75 573 GLN A C 1
ATOM 4357 O O . GLN A 1 573 ? 26.340 5.127 -51.005 1.00 86.75 573 GLN A O 1
ATOM 4362 N N . GLN A 1 574 ? 25.387 6.938 -51.907 1.00 82.44 574 GLN A N 1
ATOM 4363 C CA . GLN A 1 574 ? 24.144 6.269 -52.322 1.00 82.44 5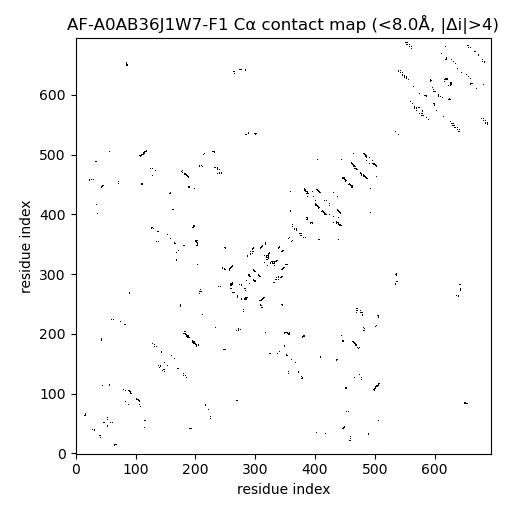74 GLN A CA 1
ATOM 4364 C C . GLN A 1 574 ? 24.380 5.104 -53.299 1.00 82.44 574 GLN A C 1
ATOM 4366 O O . GLN A 1 574 ? 23.745 4.061 -53.171 1.00 82.44 574 GLN A O 1
ATOM 4371 N N . ASP A 1 575 ? 25.335 5.260 -54.220 1.00 80.94 575 ASP A N 1
ATOM 4372 C CA . ASP A 1 575 ? 25.618 4.292 -55.292 1.00 80.94 575 ASP A CA 1
ATOM 4373 C C . ASP A 1 575 ? 26.587 3.167 -54.881 1.00 80.94 575 ASP A C 1
ATOM 4375 O O . ASP A 1 575 ? 26.968 2.335 -55.707 1.00 80.94 575 ASP A O 1
ATOM 4379 N N . ALA A 1 576 ? 27.034 3.134 -53.621 1.00 85.12 576 ALA A N 1
ATOM 4380 C CA . ALA A 1 576 ? 27.887 2.054 -53.138 1.00 85.12 576 ALA A CA 1
ATOM 4381 C C . ALA A 1 576 ? 27.104 0.730 -53.086 1.00 85.12 576 ALA A C 1
ATOM 4383 O O . ALA A 1 576 ? 25.941 0.703 -52.683 1.00 85.12 576 ALA A O 1
ATOM 4384 N N . GLU A 1 577 ? 27.749 -0.398 -53.410 1.00 83.62 577 GLU A N 1
ATOM 4385 C CA . GLU A 1 577 ? 27.104 -1.724 -53.341 1.00 83.62 577 GLU A CA 1
ATOM 4386 C C . GLU A 1 577 ? 26.511 -2.013 -51.950 1.00 83.62 577 GLU A C 1
ATOM 4388 O O . GLU A 1 577 ? 25.434 -2.594 -51.826 1.00 83.62 577 GLU A O 1
ATOM 4393 N N . GLU A 1 578 ? 27.176 -1.538 -50.894 1.00 80.62 578 GLU A N 1
ATOM 4394 C CA . GLU A 1 578 ? 26.729 -1.676 -49.505 1.00 80.62 578 GLU A CA 1
ATOM 4395 C C . GLU A 1 578 ? 25.446 -0.887 -49.185 1.00 80.62 578 GLU A C 1
ATOM 4397 O O . GLU A 1 578 ? 24.734 -1.211 -48.232 1.00 80.62 578 GLU A O 1
ATOM 4402 N N . SER A 1 579 ? 25.137 0.137 -49.980 1.00 85.62 579 SER A N 1
ATOM 4403 C CA . SER A 1 579 ? 24.025 1.070 -49.787 1.00 85.62 579 SER A CA 1
ATOM 4404 C C . SER A 1 579 ? 22.740 0.620 -50.489 1.00 85.62 579 SER A C 1
ATOM 4406 O O . SER A 1 579 ? 21.649 1.000 -50.064 1.00 85.62 579 SER A O 1
ATOM 4408 N N . LEU A 1 580 ? 22.841 -0.306 -51.450 1.00 86.00 580 LEU A N 1
ATOM 4409 C CA . LEU A 1 580 ? 21.700 -0.891 -52.171 1.00 86.00 580 LEU A CA 1
ATOM 4410 C C . LEU A 1 580 ? 20.707 -1.631 -51.259 1.00 86.00 580 LEU A C 1
ATOM 4412 O O . LEU A 1 580 ? 19.542 -1.806 -51.613 1.00 86.00 580 LEU A O 1
ATOM 4416 N N . CYS A 1 581 ? 21.144 -2.068 -50.074 1.00 90.00 581 CYS A N 1
ATOM 4417 C CA . CYS A 1 581 ? 20.277 -2.750 -49.116 1.00 90.00 581 CYS A CA 1
ATOM 4418 C C . CYS A 1 581 ? 19.371 -1.799 -48.314 1.00 90.00 581 CYS A C 1
ATOM 4420 O O . CYS A 1 581 ? 18.358 -2.248 -47.779 1.00 90.00 581 CYS A O 1
ATOM 4422 N N . VAL A 1 582 ? 19.690 -0.500 -48.234 1.00 90.69 582 VAL A N 1
ATOM 4423 C CA . VAL A 1 582 ? 18.982 0.450 -47.357 1.00 90.69 582 VAL A CA 1
ATOM 4424 C C . VAL A 1 582 ? 17.510 0.630 -47.742 1.00 90.69 582 VAL A C 1
ATOM 4426 O O . VAL A 1 582 ? 16.676 0.465 -46.850 1.00 90.69 582 VAL A O 1
ATOM 4429 N N . PRO A 1 583 ? 17.133 0.845 -49.020 1.00 90.06 583 PRO A N 1
ATOM 4430 C CA . PRO A 1 583 ? 15.721 0.906 -49.407 1.00 90.06 583 PRO A CA 1
ATOM 4431 C C . PRO A 1 583 ? 14.943 -0.363 -49.035 1.00 90.06 583 PRO A C 1
ATOM 4433 O O . PRO A 1 583 ? 13.807 -0.290 -48.576 1.00 90.06 583 PRO A O 1
ATOM 4436 N N . VAL A 1 584 ? 15.573 -1.539 -49.149 1.00 91.88 584 VAL A N 1
ATOM 4437 C CA . VAL A 1 584 ? 14.954 -2.827 -48.792 1.00 91.88 584 VAL A CA 1
ATOM 4438 C C . VAL A 1 584 ? 14.741 -2.945 -47.281 1.00 91.88 584 VAL A C 1
ATOM 4440 O O . VAL A 1 584 ? 13.677 -3.390 -46.846 1.00 91.88 584 VAL A O 1
ATOM 4443 N N . LEU A 1 585 ? 15.726 -2.532 -46.477 1.00 92.88 585 LEU A N 1
ATOM 4444 C CA . LEU A 1 585 ? 15.632 -2.518 -45.013 1.00 92.88 585 LEU A CA 1
ATOM 4445 C C . LEU A 1 585 ? 14.560 -1.530 -44.535 1.00 92.88 585 LEU A C 1
ATOM 4447 O O . LEU A 1 585 ? 13.736 -1.881 -43.690 1.00 92.88 585 LEU A O 1
ATOM 4451 N N . MET A 1 586 ? 14.513 -0.333 -45.124 1.00 93.00 586 MET A N 1
ATOM 4452 C CA . MET A 1 586 ? 13.489 0.670 -44.830 1.00 93.00 586 MET A CA 1
ATOM 4453 C C . MET A 1 586 ? 12.096 0.191 -45.258 1.00 93.00 586 MET A C 1
ATOM 4455 O O . MET A 1 586 ? 11.146 0.325 -44.488 1.00 93.00 586 MET A O 1
ATOM 4459 N N . ALA A 1 587 ? 11.953 -0.455 -46.419 1.00 91.81 587 ALA A N 1
ATOM 4460 C CA . ALA A 1 587 ? 10.688 -1.061 -46.840 1.00 91.81 587 ALA A CA 1
ATOM 4461 C C . ALA A 1 587 ? 10.246 -2.191 -45.894 1.00 91.81 587 ALA A C 1
ATOM 4463 O O . ALA A 1 587 ? 9.060 -2.338 -45.600 1.00 91.81 587 ALA A O 1
ATOM 4464 N N . ALA A 1 588 ? 11.185 -3.002 -45.394 1.00 92.25 588 ALA A N 1
ATOM 4465 C CA . ALA A 1 588 ? 10.888 -4.044 -44.415 1.00 92.25 588 ALA A CA 1
ATOM 4466 C C . ALA A 1 588 ? 10.385 -3.453 -43.090 1.00 92.25 588 ALA A C 1
ATOM 4468 O O . ALA A 1 588 ? 9.347 -3.896 -42.598 1.00 92.25 588 ALA A O 1
ATOM 4469 N N . LEU A 1 589 ? 11.057 -2.421 -42.564 1.00 93.00 589 LEU A N 1
ATOM 4470 C CA . LEU A 1 589 ? 10.602 -1.675 -41.385 1.00 93.00 589 LEU A CA 1
ATOM 4471 C C . LEU A 1 589 ? 9.190 -1.114 -41.601 1.00 93.00 589 LEU A C 1
ATOM 4473 O O . LEU A 1 589 ? 8.317 -1.307 -40.752 1.00 93.00 589 LEU A O 1
ATOM 4477 N N . GLY A 1 590 ? 8.938 -0.505 -42.761 1.00 90.56 590 GLY A N 1
ATOM 4478 C CA . GLY A 1 590 ? 7.632 0.057 -43.100 1.00 90.56 590 GLY A CA 1
ATOM 4479 C C . GLY A 1 590 ? 6.532 -0.998 -43.161 1.00 90.56 590 GLY A C 1
ATOM 4480 O O . GLY A 1 590 ? 5.471 -0.811 -42.578 1.00 90.56 590 GLY A O 1
ATOM 4481 N N . ARG A 1 591 ? 6.798 -2.170 -43.751 1.00 90.56 591 ARG A N 1
ATOM 4482 C CA . ARG A 1 591 ? 5.830 -3.282 -43.783 1.00 90.56 591 ARG A CA 1
ATOM 4483 C C . ARG A 1 591 ? 5.536 -3.883 -42.410 1.00 90.56 591 ARG A C 1
ATOM 4485 O O . ARG A 1 591 ? 4.400 -4.277 -42.169 1.00 90.56 591 ARG A O 1
ATOM 4492 N N . ILE A 1 592 ? 6.534 -3.983 -41.530 1.00 89.00 592 ILE A N 1
ATOM 4493 C CA . ILE A 1 592 ? 6.354 -4.544 -40.179 1.00 89.00 592 ILE A CA 1
ATOM 4494 C C . ILE A 1 592 ? 5.540 -3.593 -39.294 1.00 89.00 592 ILE A C 1
ATOM 4496 O O . ILE A 1 592 ? 4.729 -4.044 -38.490 1.00 89.00 592 ILE A O 1
ATOM 4500 N N . THR A 1 593 ? 5.759 -2.287 -39.444 1.00 89.12 593 THR A N 1
ATOM 4501 C CA . THR A 1 593 ? 5.219 -1.259 -38.536 1.00 89.12 593 THR A CA 1
ATOM 4502 C C . THR A 1 593 ? 4.061 -0.449 -39.119 1.00 89.12 593 THR A C 1
ATOM 4504 O O . THR A 1 593 ? 3.446 0.344 -38.415 1.00 89.12 593 THR A O 1
ATOM 4507 N N . GLY A 1 594 ? 3.769 -0.604 -40.412 1.00 86.69 594 GLY A N 1
ATOM 4508 C CA . GLY A 1 594 ? 2.830 0.254 -41.138 1.00 86.69 594 GLY A CA 1
ATOM 4509 C C . GLY A 1 594 ? 3.309 1.703 -41.300 1.00 86.69 594 GLY A C 1
ATOM 4510 O O . GLY A 1 594 ? 2.504 2.579 -41.600 1.00 86.69 594 GLY A O 1
ATOM 4511 N N . THR A 1 595 ? 4.597 1.970 -41.067 1.00 86.25 595 THR A N 1
ATOM 4512 C CA . THR A 1 595 ? 5.185 3.314 -41.116 1.00 86.25 595 THR A CA 1
ATOM 4513 C C . THR A 1 595 ? 5.635 3.661 -42.531 1.00 86.25 595 THR A C 1
ATOM 4515 O O . THR A 1 595 ? 6.265 2.838 -43.194 1.00 86.25 595 THR A O 1
ATOM 4518 N N . ASP A 1 596 ? 5.397 4.899 -42.968 1.00 83.88 596 ASP A N 1
ATOM 4519 C CA . ASP A 1 596 ? 6.070 5.431 -44.153 1.00 83.88 596 ASP A CA 1
ATOM 4520 C C . ASP A 1 596 ? 7.548 5.685 -43.837 1.00 83.88 596 ASP A C 1
ATOM 4522 O O . ASP A 1 596 ? 7.917 6.543 -43.031 1.00 83.88 596 ASP A O 1
ATOM 4526 N N . THR A 1 597 ? 8.402 4.873 -44.443 1.00 83.38 597 THR A N 1
ATOM 4527 C CA . THR A 1 597 ? 9.847 4.916 -44.247 1.00 83.38 597 THR A CA 1
ATOM 4528 C C . THR A 1 597 ? 10.574 5.670 -45.354 1.00 83.38 597 THR A C 1
ATOM 4530 O O . THR A 1 597 ? 11.805 5.689 -45.358 1.00 83.38 597 THR A O 1
ATOM 4533 N N . GLY A 1 598 ? 9.845 6.275 -46.298 1.00 80.31 598 GLY A N 1
ATOM 4534 C CA . GLY A 1 598 ? 10.428 6.894 -47.485 1.00 80.31 598 GLY A CA 1
ATOM 4535 C C . GLY A 1 598 ? 10.971 5.875 -48.494 1.00 80.31 598 GLY A C 1
ATOM 4536 O O . GLY A 1 598 ? 11.614 6.270 -49.458 1.00 80.31 598 GLY A O 1
ATOM 4537 N N . ALA A 1 599 ? 10.741 4.572 -48.285 1.00 79.81 599 ALA A N 1
ATOM 4538 C CA . ALA A 1 599 ? 11.330 3.499 -49.091 1.00 79.81 599 ALA A CA 1
ATOM 4539 C C . ALA A 1 599 ? 10.871 3.488 -50.559 1.00 79.81 599 ALA A C 1
ATOM 4541 O O . ALA A 1 599 ? 11.630 3.052 -51.421 1.00 79.81 599 ALA A O 1
ATOM 4542 N N . ASP A 1 600 ? 9.661 3.984 -50.826 1.00 77.56 600 ASP A N 1
ATOM 4543 C CA . ASP A 1 600 ? 9.080 4.091 -52.171 1.00 77.56 600 ASP A CA 1
ATOM 4544 C C . ASP A 1 600 ? 9.369 5.454 -52.843 1.00 77.56 600 ASP A C 1
ATOM 4546 O O . ASP A 1 600 ? 8.945 5.691 -53.976 1.00 77.56 600 ASP A O 1
ATOM 4550 N N . HIS A 1 601 ? 10.091 6.346 -52.154 1.00 79.00 601 HIS A N 1
ATOM 4551 C CA . HIS A 1 601 ? 10.422 7.699 -52.605 1.00 79.00 601 HIS A CA 1
ATOM 4552 C C . HIS A 1 601 ? 11.848 7.787 -53.180 1.00 79.00 601 HIS A C 1
ATOM 4554 O O . HIS A 1 601 ? 12.582 6.797 -53.256 1.00 79.00 601 HIS A O 1
ATOM 4560 N N . ASP A 1 602 ? 12.252 8.982 -53.622 1.00 85.12 602 ASP A N 1
ATOM 4561 C CA . ASP A 1 602 ? 13.613 9.203 -54.105 1.00 85.12 602 ASP A CA 1
ATOM 4562 C C . ASP A 1 602 ? 14.660 9.184 -52.969 1.00 85.12 602 ASP A C 1
ATOM 4564 O O . ASP A 1 602 ? 14.356 9.197 -51.771 1.00 85.12 602 ASP A O 1
ATOM 4568 N N . HIS A 1 603 ? 15.942 9.137 -53.347 1.00 83.69 603 HIS A N 1
ATOM 4569 C CA . HIS A 1 603 ? 17.036 9.042 -52.381 1.00 83.69 603 HIS A CA 1
ATOM 4570 C C . HIS A 1 603 ? 17.111 10.265 -51.450 1.00 83.69 603 HIS A C 1
ATOM 4572 O O . HIS A 1 603 ? 17.533 10.127 -50.301 1.00 83.69 603 HIS A O 1
ATOM 4578 N N . ALA A 1 604 ? 16.728 11.455 -51.924 1.00 84.75 604 ALA A N 1
ATOM 4579 C CA . ALA A 1 604 ? 16.816 12.689 -51.151 1.00 84.75 604 ALA A CA 1
ATOM 4580 C C . ALA A 1 604 ? 15.740 12.732 -50.060 1.00 84.75 604 ALA A C 1
ATOM 4582 O O . ALA A 1 604 ? 16.034 13.066 -48.910 1.00 84.75 604 ALA A O 1
ATOM 4583 N N . GLU A 1 605 ? 14.521 12.327 -50.401 1.00 84.31 605 GLU A N 1
ATOM 4584 C CA . GLU A 1 605 ? 13.404 12.218 -49.471 1.00 84.31 605 GLU A CA 1
ATOM 4585 C C . GLU A 1 605 ? 13.658 11.142 -48.407 1.00 84.31 605 GLU A C 1
ATOM 4587 O O . GLU A 1 605 ? 13.504 11.402 -47.210 1.00 84.31 605 GLU A O 1
ATOM 4592 N N . MET A 1 606 ? 14.182 9.975 -48.803 1.00 85.69 606 MET A N 1
ATOM 4593 C CA . MET A 1 606 ? 14.567 8.927 -47.852 1.00 85.69 606 MET A CA 1
ATOM 4594 C C . MET A 1 606 ? 15.639 9.411 -46.864 1.00 85.69 606 MET A C 1
ATOM 4596 O O . MET A 1 606 ? 15.541 9.143 -45.667 1.00 85.69 606 MET A O 1
ATOM 4600 N N . ILE A 1 607 ? 16.650 10.154 -47.331 1.00 88.00 607 ILE A N 1
ATOM 4601 C CA . ILE A 1 607 ? 17.689 10.719 -46.454 1.00 88.00 607 ILE A CA 1
ATOM 4602 C C . ILE A 1 607 ? 17.104 11.732 -45.466 1.00 88.00 607 ILE A C 1
ATOM 4604 O O . ILE A 1 607 ? 17.551 11.784 -44.318 1.00 88.00 607 ILE A O 1
ATOM 4608 N N . ALA A 1 608 ? 16.116 12.521 -45.890 1.00 86.88 608 ALA A N 1
ATOM 4609 C CA . ALA A 1 608 ? 15.480 13.518 -45.039 1.00 86.88 608 ALA A CA 1
ATOM 4610 C C . ALA A 1 608 ? 14.613 12.885 -43.935 1.00 86.88 608 ALA A C 1
ATOM 4612 O O . ALA A 1 608 ? 14.625 13.363 -42.800 1.00 86.88 608 ALA A O 1
ATOM 4613 N N . ILE A 1 609 ? 13.886 11.808 -44.250 1.00 88.00 609 ILE A N 1
ATOM 4614 C CA . ILE A 1 609 ? 12.883 11.208 -43.354 1.00 88.00 609 ILE A CA 1
ATOM 4615 C C . ILE A 1 609 ? 13.469 10.090 -42.477 1.00 88.00 609 ILE A C 1
ATOM 4617 O O . ILE A 1 609 ? 13.060 9.919 -41.328 1.00 88.00 609 ILE A O 1
ATOM 4621 N N . ALA A 1 610 ? 14.451 9.330 -42.968 1.00 88.69 610 ALA A N 1
ATOM 4622 C CA . ALA A 1 610 ? 14.970 8.157 -42.264 1.00 88.69 610 ALA A CA 1
ATOM 4623 C C . ALA A 1 610 ? 15.412 8.417 -40.806 1.00 88.69 610 ALA A C 1
ATOM 4625 O O . ALA A 1 610 ? 15.072 7.593 -39.956 1.00 88.69 610 ALA A O 1
ATOM 4626 N N . PRO A 1 611 ? 16.094 9.528 -40.447 1.00 89.56 611 PRO A N 1
ATOM 4627 C CA . PRO A 1 611 ? 16.495 9.760 -39.060 1.00 89.56 611 PRO A CA 1
ATOM 4628 C C . PRO A 1 611 ? 15.321 9.890 -38.082 1.00 89.56 611 PRO A C 1
ATOM 4630 O O . PRO A 1 611 ? 15.352 9.291 -37.008 1.00 89.56 611 PRO A O 1
ATOM 4633 N N . SER A 1 612 ? 14.276 10.644 -38.443 1.00 88.69 612 SER A N 1
ATOM 4634 C CA . SER A 1 612 ? 13.087 10.804 -37.593 1.00 88.69 612 SER A CA 1
ATOM 4635 C C . SER A 1 612 ? 12.260 9.520 -37.548 1.00 88.69 612 SER A C 1
ATOM 4637 O O . SER A 1 612 ? 11.732 9.162 -36.494 1.00 88.69 612 SER A O 1
ATOM 4639 N N . THR A 1 613 ? 12.214 8.775 -38.653 1.00 90.69 613 THR A N 1
ATOM 4640 C CA . THR A 1 613 ? 11.564 7.466 -38.719 1.00 90.69 613 THR A CA 1
ATOM 4641 C C . THR A 1 613 ? 12.256 6.429 -37.839 1.00 90.69 613 THR A C 1
ATOM 4643 O O . THR A 1 613 ? 11.581 5.788 -37.038 1.00 90.69 613 THR A O 1
ATOM 4646 N N . LEU A 1 614 ? 13.583 6.278 -37.926 1.00 93.00 614 LEU A N 1
ATOM 4647 C CA . LEU A 1 614 ? 14.347 5.353 -37.077 1.00 93.00 614 LEU A CA 1
ATOM 4648 C C . LEU A 1 614 ? 14.236 5.726 -35.595 1.00 93.00 614 LEU A C 1
ATOM 4650 O O . LEU A 1 614 ? 14.122 4.840 -34.746 1.00 93.00 614 LEU A O 1
ATOM 4654 N N . TRP A 1 615 ? 14.222 7.026 -35.289 1.00 93.25 615 TRP A N 1
ATOM 4655 C CA . TRP A 1 615 ? 13.989 7.513 -33.935 1.00 93.25 615 TRP A CA 1
ATOM 4656 C C . TRP A 1 615 ? 12.618 7.083 -33.413 1.00 93.25 615 TRP A C 1
ATOM 4658 O O . TRP A 1 615 ? 12.531 6.379 -32.409 1.00 93.25 615 TRP A O 1
ATOM 4668 N N . SER A 1 616 ? 11.549 7.418 -34.135 1.00 91.69 616 SER A N 1
ATOM 4669 C CA . SER A 1 616 ? 10.185 7.089 -33.717 1.00 91.69 616 SER A CA 1
ATOM 4670 C C . SER A 1 616 ? 9.935 5.574 -33.663 1.00 91.69 616 SER A C 1
ATOM 4672 O O . SER A 1 616 ? 9.346 5.087 -32.707 1.00 91.69 616 SER A O 1
ATOM 4674 N N . LEU A 1 617 ? 10.480 4.786 -34.595 1.00 94.19 617 LEU A N 1
ATOM 4675 C CA . LEU A 1 617 ? 10.426 3.316 -34.531 1.00 94.19 617 LEU A CA 1
ATOM 4676 C C . LEU A 1 617 ? 11.157 2.721 -33.318 1.00 94.19 617 LEU A C 1
ATOM 4678 O O . LEU A 1 617 ? 10.933 1.558 -32.984 1.00 94.19 617 LEU A O 1
ATOM 4682 N N . THR A 1 618 ? 12.017 3.496 -32.659 1.00 94.62 618 THR A N 1
ATOM 4683 C CA . THR A 1 618 ? 12.730 3.067 -31.455 1.00 94.62 618 THR A CA 1
ATOM 4684 C C . THR A 1 618 ? 12.000 3.480 -30.181 1.00 94.62 618 THR A C 1
ATOM 4686 O O . THR A 1 618 ? 11.828 2.634 -29.310 1.00 94.62 618 THR A O 1
ATOM 4689 N N . VAL A 1 619 ? 11.582 4.748 -30.071 1.00 91.12 619 VAL A N 1
ATOM 4690 C CA . VAL A 1 619 ? 11.170 5.359 -28.788 1.00 91.12 619 VAL A CA 1
ATOM 4691 C C . VAL A 1 619 ? 9.698 5.775 -28.706 1.00 91.12 619 VAL A C 1
ATOM 4693 O O . VAL A 1 619 ? 9.278 6.256 -27.661 1.00 91.12 619 VAL A O 1
ATOM 4696 N N . ASP A 1 620 ? 8.906 5.629 -29.772 1.00 89.81 620 ASP A N 1
ATOM 4697 C CA . ASP A 1 620 ? 7.482 5.997 -29.758 1.00 89.81 620 ASP A CA 1
ATOM 4698 C C . ASP A 1 620 ? 6.592 4.788 -29.398 1.00 89.81 620 ASP A C 1
ATOM 4700 O O . ASP A 1 620 ? 6.449 3.876 -30.224 1.00 89.81 620 ASP A O 1
ATOM 4704 N N . PRO A 1 621 ? 5.967 4.750 -28.205 1.00 88.06 621 PRO A N 1
ATOM 4705 C CA . PRO A 1 621 ? 5.110 3.635 -27.787 1.00 88.06 621 PRO A CA 1
ATOM 4706 C C . PRO A 1 621 ? 3.774 3.589 -28.534 1.00 88.06 621 PRO A C 1
ATOM 4708 O O . PRO A 1 621 ? 3.165 2.526 -28.673 1.00 88.06 621 PRO A O 1
ATOM 4711 N N . ASN A 1 622 ? 3.333 4.722 -29.090 1.00 87.94 622 ASN A N 1
ATOM 4712 C CA . ASN A 1 622 ? 2.092 4.794 -29.859 1.00 87.94 622 ASN A CA 1
ATOM 4713 C C . ASN A 1 622 ? 2.270 4.286 -31.291 1.00 87.94 622 ASN A C 1
ATOM 4715 O O . ASN A 1 622 ? 1.282 4.072 -31.997 1.00 87.94 622 ASN A O 1
ATOM 4719 N N . ARG A 1 623 ? 3.517 4.088 -31.735 1.00 87.69 623 ARG A N 1
ATOM 4720 C CA . ARG A 1 623 ? 3.816 3.570 -33.065 1.00 87.69 623 ARG A CA 1
ATOM 4721 C C . ARG A 1 623 ? 3.713 2.040 -33.082 1.00 87.69 623 ARG A C 1
ATOM 4723 O O . ARG A 1 623 ? 4.504 1.371 -32.416 1.00 87.69 623 ARG A O 1
ATOM 4730 N N . PRO A 1 624 ? 2.798 1.459 -33.881 1.00 88.31 624 PRO A N 1
ATOM 4731 C CA . PRO A 1 624 ? 2.668 0.011 -33.984 1.00 88.31 624 PRO A CA 1
ATOM 4732 C C . PRO A 1 624 ? 3.968 -0.662 -34.432 1.00 88.31 624 PRO A C 1
ATOM 4734 O O . PRO A 1 624 ? 4.601 -0.256 -35.405 1.00 88.31 624 PRO A O 1
ATOM 4737 N N . GLY A 1 625 ? 4.360 -1.719 -33.728 1.00 88.00 625 GLY A N 1
ATOM 4738 C CA . GLY A 1 625 ? 5.563 -2.493 -34.008 1.00 88.00 625 GLY A CA 1
ATOM 4739 C C . GLY A 1 625 ? 6.872 -1.805 -33.619 1.00 88.00 625 GLY A C 1
ATOM 4740 O O . GLY A 1 625 ? 7.923 -2.353 -33.940 1.00 88.00 625 GLY A O 1
ATOM 4741 N N . SER A 1 626 ? 6.846 -0.646 -32.948 1.00 93.62 626 SER A N 1
ATOM 4742 C CA . SER A 1 626 ? 8.073 -0.008 -32.463 1.00 93.62 626 SER A CA 1
ATOM 4743 C C . SER A 1 626 ? 8.809 -0.888 -31.445 1.00 93.62 626 SER A C 1
ATOM 4745 O O . SER A 1 626 ? 8.244 -1.808 -30.833 1.00 93.62 626 SER A O 1
ATOM 4747 N N . LEU A 1 627 ? 10.104 -0.613 -31.272 1.00 95.56 627 LEU A N 1
ATOM 4748 C CA . LEU A 1 627 ? 10.931 -1.344 -30.318 1.00 95.56 627 LEU A CA 1
ATOM 4749 C C . LEU A 1 627 ? 10.416 -1.158 -28.887 1.00 95.56 627 LEU A C 1
ATOM 4751 O O . LEU A 1 627 ? 10.196 -2.151 -28.194 1.00 95.56 627 LEU A O 1
ATOM 4755 N N . VAL A 1 628 ? 10.169 0.091 -28.475 1.00 94.25 628 VAL A N 1
ATOM 4756 C CA . VAL A 1 628 ? 9.633 0.398 -27.144 1.00 94.25 628 VAL A CA 1
ATOM 4757 C C . VAL A 1 628 ? 8.265 -0.239 -26.912 1.00 94.25 628 VAL A C 1
ATOM 4759 O O . VAL A 1 628 ? 8.086 -0.858 -25.872 1.00 94.25 628 VAL A O 1
ATOM 4762 N N . GLN A 1 629 ? 7.355 -0.241 -27.895 1.00 92.94 629 GLN A N 1
ATOM 4763 C CA . GLN A 1 629 ? 6.051 -0.897 -27.744 1.00 92.94 629 GLN A CA 1
ATOM 4764 C C . GLN A 1 629 ? 6.201 -2.404 -27.481 1.00 92.94 629 GLN A C 1
ATOM 4766 O O . GLN A 1 629 ? 5.472 -2.986 -26.678 1.00 92.94 629 GLN A O 1
ATOM 4771 N N . SER A 1 630 ? 7.151 -3.058 -28.156 1.00 94.81 630 SER A N 1
ATOM 4772 C CA . SER A 1 630 ? 7.415 -4.485 -27.938 1.00 94.81 630 SER A CA 1
ATOM 4773 C C . SER A 1 630 ? 7.986 -4.746 -26.542 1.00 94.81 630 SER A C 1
ATOM 4775 O O . SER A 1 630 ? 7.594 -5.717 -25.900 1.00 94.81 630 SER A O 1
ATOM 4777 N N . VAL A 1 631 ? 8.870 -3.873 -26.052 1.00 94.69 631 VAL A N 1
ATOM 4778 C CA . VAL A 1 631 ? 9.433 -3.962 -24.695 1.00 94.69 631 VAL A CA 1
ATOM 4779 C C . VAL A 1 631 ? 8.382 -3.664 -23.623 1.00 94.69 631 VAL A C 1
ATOM 4781 O O . VAL A 1 631 ? 8.314 -4.390 -22.637 1.00 94.69 631 VAL A O 1
ATOM 4784 N N . GLU A 1 632 ? 7.517 -2.672 -23.819 1.00 91.56 632 GLU A N 1
ATOM 4785 C CA . GLU A 1 632 ? 6.403 -2.379 -22.910 1.00 91.56 632 GLU A CA 1
ATOM 4786 C C . GLU A 1 632 ? 5.410 -3.543 -22.850 1.00 91.56 632 GLU A C 1
ATOM 4788 O O . GLU A 1 632 ? 4.992 -3.947 -21.765 1.00 91.56 632 GLU A O 1
ATOM 4793 N N . GLY A 1 633 ? 5.080 -4.143 -23.999 1.00 92.31 633 GLY A N 1
ATOM 4794 C CA . GLY A 1 633 ? 4.250 -5.347 -24.063 1.00 92.31 633 GLY A CA 1
ATOM 4795 C C . GLY A 1 633 ? 4.878 -6.533 -23.325 1.00 92.31 633 GLY A C 1
ATOM 4796 O O . GLY A 1 633 ? 4.190 -7.223 -22.571 1.00 92.31 633 GLY A O 1
ATOM 4797 N N . LEU A 1 634 ? 6.191 -6.736 -23.486 1.00 94.00 634 LEU A N 1
ATOM 4798 C CA . LEU A 1 634 ? 6.958 -7.729 -22.729 1.00 94.00 634 LEU A CA 1
ATOM 4799 C C . LEU A 1 634 ? 6.879 -7.449 -21.223 1.00 94.00 634 LEU A C 1
ATOM 4801 O O . LEU A 1 634 ? 6.613 -8.363 -20.444 1.00 94.00 634 LEU A O 1
ATOM 4805 N N . ALA A 1 635 ? 7.076 -6.195 -20.817 1.00 90.94 635 ALA A N 1
ATOM 4806 C CA . ALA A 1 635 ? 7.070 -5.798 -19.419 1.00 90.94 635 ALA A CA 1
ATOM 4807 C C . ALA A 1 635 ? 5.691 -5.951 -18.767 1.00 90.94 635 ALA A C 1
ATOM 4809 O O . ALA A 1 635 ? 5.595 -6.443 -17.645 1.00 90.94 635 ALA A O 1
ATOM 4810 N N . LEU A 1 636 ? 4.612 -5.587 -19.464 1.00 89.62 636 LEU A N 1
ATOM 4811 C CA . LEU A 1 636 ? 3.240 -5.787 -18.991 1.00 89.62 636 LEU A CA 1
ATOM 4812 C C . LEU A 1 636 ? 2.913 -7.274 -18.817 1.00 89.62 636 LEU A C 1
ATOM 4814 O O . LEU A 1 636 ? 2.400 -7.659 -17.766 1.00 89.62 636 LEU A O 1
ATOM 4818 N N . ALA A 1 637 ? 3.270 -8.110 -19.797 1.00 92.31 637 ALA A N 1
ATOM 4819 C CA . ALA A 1 637 ? 3.087 -9.556 -19.701 1.00 92.31 637 ALA A CA 1
ATOM 4820 C C . ALA A 1 637 ? 3.887 -10.148 -18.528 1.00 92.31 637 ALA A C 1
ATOM 4822 O O . ALA A 1 637 ? 3.344 -10.923 -17.748 1.00 92.31 637 ALA A O 1
ATOM 4823 N N . ALA A 1 638 ? 5.140 -9.720 -18.336 1.00 91.50 638 ALA A N 1
ATOM 4824 C CA . ALA A 1 638 ? 5.964 -10.139 -17.203 1.00 91.50 638 ALA A CA 1
ATOM 4825 C C . ALA A 1 638 ? 5.372 -9.705 -15.847 1.00 91.50 638 ALA A C 1
ATOM 4827 O O . ALA A 1 638 ? 5.417 -10.469 -14.883 1.00 91.50 638 ALA A O 1
ATOM 4828 N N . ARG A 1 639 ? 4.773 -8.506 -15.757 1.00 89.50 639 ARG A N 1
ATOM 4829 C CA . ARG A 1 639 ? 4.111 -8.010 -14.530 1.00 89.50 639 ARG A CA 1
ATOM 4830 C C . ARG A 1 639 ? 2.894 -8.858 -14.162 1.00 89.50 639 ARG A C 1
ATOM 4832 O O . ARG A 1 639 ? 2.677 -9.094 -12.976 1.00 89.50 639 ARG A O 1
ATOM 4839 N N . ALA A 1 640 ? 2.150 -9.354 -15.152 1.00 88.25 640 ALA A N 1
ATOM 4840 C CA . ALA A 1 640 ? 0.952 -10.178 -14.948 1.00 88.25 640 ALA A CA 1
ATOM 4841 C C . ALA A 1 640 ? 1.239 -11.576 -14.374 1.00 88.25 640 ALA A C 1
ATOM 4843 O O . ALA A 1 640 ? 0.340 -12.222 -13.829 1.00 88.25 640 ALA A O 1
ATOM 4844 N N . VAL A 1 641 ? 2.490 -12.031 -14.477 1.00 88.88 641 VAL A N 1
ATOM 4845 C CA . VAL A 1 641 ? 2.965 -13.329 -13.970 1.00 88.88 641 VAL A CA 1
ATOM 4846 C C . VAL A 1 641 ? 4.221 -13.170 -13.117 1.00 88.88 641 VAL A C 1
ATOM 4848 O O . VAL A 1 641 ? 5.088 -14.040 -13.093 1.00 88.88 641 VAL A O 1
ATOM 4851 N N . ARG A 1 642 ? 4.349 -12.037 -12.414 1.00 89.31 642 ARG A N 1
ATOM 4852 C CA . ARG A 1 642 ? 5.541 -11.705 -11.618 1.00 89.31 642 ARG A CA 1
ATOM 4853 C C . ARG A 1 642 ? 5.911 -12.802 -10.620 1.00 89.31 642 ARG A C 1
ATOM 4855 O O . ARG A 1 642 ? 7.094 -13.039 -10.399 1.00 89.31 642 ARG A O 1
ATOM 4862 N N . ASP A 1 643 ? 4.917 -13.462 -10.037 1.00 84.25 643 ASP A N 1
ATOM 4863 C CA . ASP A 1 643 ? 5.099 -14.554 -9.083 1.00 84.25 643 ASP A CA 1
ATOM 4864 C C . ASP A 1 643 ? 5.742 -15.811 -9.694 1.00 84.25 643 ASP A C 1
ATOM 4866 O O . ASP A 1 643 ? 6.270 -16.643 -8.957 1.00 84.25 643 ASP A O 1
ATOM 4870 N N . GLN A 1 644 ? 5.744 -15.921 -11.026 1.00 85.38 644 GLN A N 1
ATOM 4871 C CA . GLN A 1 644 ? 6.353 -17.004 -11.803 1.00 85.38 644 GLN A CA 1
ATOM 4872 C C . GLN A 1 644 ? 7.789 -16.701 -12.255 1.00 85.38 644 GLN A C 1
ATOM 4874 O O . GLN A 1 644 ? 8.448 -17.566 -12.834 1.00 85.38 644 GLN A O 1
ATOM 4879 N N . LEU A 1 645 ? 8.282 -15.481 -12.020 1.00 85.62 645 LEU A N 1
ATOM 4880 C CA . LEU A 1 645 ? 9.576 -15.009 -12.507 1.00 85.62 645 LEU A CA 1
ATOM 4881 C C . LEU A 1 645 ? 10.567 -14.824 -11.354 1.00 85.62 645 LEU A C 1
ATOM 4883 O O . LEU A 1 645 ? 10.196 -14.477 -10.232 1.00 85.62 645 LEU A O 1
ATOM 4887 N N . SER A 1 646 ? 11.855 -15.036 -11.629 1.00 83.94 646 SER A N 1
ATOM 4888 C CA . SER A 1 646 ? 12.906 -14.695 -10.669 1.00 83.94 646 SER A CA 1
ATOM 4889 C C . SER A 1 646 ? 13.166 -13.185 -10.666 1.00 83.94 646 SER A C 1
ATOM 4891 O O . SER A 1 646 ? 12.846 -12.473 -11.620 1.00 83.94 646 SER A O 1
ATOM 4893 N N . ASN A 1 647 ? 13.801 -12.681 -9.603 1.00 79.25 647 ASN A N 1
ATOM 4894 C CA . ASN A 1 647 ? 14.237 -11.280 -9.559 1.00 79.25 647 ASN A CA 1
ATOM 4895 C C . ASN A 1 647 ? 15.247 -10.949 -10.676 1.00 79.25 647 ASN A C 1
ATOM 4897 O O . ASN A 1 647 ? 15.279 -9.817 -11.146 1.00 79.25 647 ASN A O 1
ATOM 4901 N N . ASP A 1 648 ? 16.021 -11.927 -11.155 1.00 84.94 648 ASP A N 1
ATOM 4902 C CA . ASP A 1 648 ? 17.013 -11.709 -12.217 1.00 84.94 648 ASP A CA 1
ATOM 4903 C C . ASP A 1 648 ? 16.350 -11.296 -13.541 1.00 84.94 648 ASP A C 1
ATOM 4905 O O . ASP A 1 648 ? 16.890 -10.468 -14.276 1.00 84.94 648 ASP A O 1
ATOM 4909 N N . THR A 1 649 ? 15.145 -11.808 -13.824 1.00 88.50 649 THR A N 1
ATOM 4910 C CA . THR A 1 649 ? 14.343 -11.393 -14.986 1.00 88.50 649 THR A CA 1
ATOM 4911 C C . THR A 1 649 ? 14.032 -9.896 -14.942 1.00 88.50 649 THR A C 1
ATOM 4913 O O . THR A 1 649 ? 14.138 -9.210 -15.961 1.00 88.50 649 THR A O 1
ATOM 4916 N N . TRP A 1 650 ? 13.700 -9.373 -13.758 1.00 87.56 650 TRP A N 1
ATOM 4917 C CA . TRP A 1 650 ? 13.386 -7.958 -13.556 1.00 87.56 650 TRP A CA 1
ATOM 4918 C C . TRP A 1 650 ? 14.605 -7.064 -13.742 1.00 87.56 650 TRP A C 1
ATOM 4920 O O . TRP A 1 650 ? 14.495 -6.024 -14.386 1.00 87.56 650 TRP A O 1
ATOM 4930 N N . MET A 1 651 ? 15.779 -7.507 -13.287 1.00 88.06 651 MET A N 1
ATOM 4931 C CA . MET A 1 651 ? 17.024 -6.759 -13.464 1.00 88.06 651 MET A CA 1
ATOM 4932 C C . MET A 1 651 ? 17.337 -6.526 -14.948 1.00 88.06 651 MET A C 1
ATOM 4934 O O . MET A 1 651 ? 17.705 -5.416 -15.343 1.00 88.06 651 MET A O 1
ATOM 4938 N N . VAL A 1 652 ? 17.167 -7.561 -15.776 1.00 91.38 652 VAL A N 1
ATOM 4939 C CA . VAL A 1 652 ? 17.382 -7.466 -17.226 1.00 91.38 652 VAL A CA 1
ATOM 4940 C C . VAL A 1 652 ? 16.340 -6.553 -17.863 1.00 91.38 652 VAL A C 1
ATOM 4942 O O . VAL A 1 652 ? 16.700 -5.630 -18.596 1.00 91.38 652 VAL A O 1
ATOM 4945 N N . LEU A 1 653 ? 15.059 -6.766 -17.551 1.00 91.06 653 LEU A N 1
ATOM 4946 C CA . LEU A 1 653 ? 13.960 -5.988 -18.115 1.00 91.06 653 LEU A CA 1
ATOM 4947 C C . LEU A 1 653 ? 14.076 -4.495 -17.773 1.00 91.06 653 LEU A C 1
ATOM 4949 O O . LEU A 1 653 ? 13.980 -3.662 -18.668 1.00 91.06 653 LEU A O 1
ATOM 4953 N N . ALA A 1 654 ? 14.391 -4.155 -16.522 1.00 87.81 654 ALA A N 1
ATOM 4954 C CA . ALA A 1 654 ? 14.610 -2.777 -16.089 1.00 87.81 654 ALA A CA 1
ATOM 4955 C C . ALA A 1 654 ? 15.805 -2.123 -16.800 1.00 87.81 654 ALA A C 1
ATOM 4957 O O . ALA A 1 654 ? 15.802 -0.926 -17.094 1.00 87.81 654 ALA A O 1
ATOM 4958 N N . GLY A 1 655 ? 16.855 -2.896 -17.101 1.00 89.19 655 GLY A N 1
ATOM 4959 C CA . GLY A 1 655 ? 17.951 -2.452 -17.962 1.00 89.19 655 GLY A CA 1
ATOM 4960 C C . GLY A 1 655 ? 17.471 -2.048 -19.359 1.00 89.19 655 GLY A C 1
ATOM 4961 O O . GLY A 1 655 ? 17.837 -0.976 -19.840 1.00 89.19 655 GLY A O 1
ATOM 4962 N N . VAL A 1 656 ? 16.621 -2.873 -19.973 1.00 92.19 656 VAL A N 1
ATOM 4963 C CA . VAL A 1 656 ? 16.058 -2.626 -21.310 1.00 92.19 656 VAL A CA 1
ATOM 4964 C C . VAL A 1 656 ? 15.076 -1.449 -21.309 1.00 92.19 656 VAL A C 1
ATOM 4966 O O . VAL A 1 656 ? 15.182 -0.581 -22.171 1.00 92.19 656 VAL A O 1
ATOM 4969 N N . GLU A 1 657 ? 14.169 -1.361 -20.333 1.00 90.31 657 GLU A N 1
ATOM 4970 C CA . GLU A 1 657 ? 13.230 -0.235 -20.207 1.00 90.31 657 GLU A CA 1
ATOM 4971 C C . GLU A 1 657 ? 13.986 1.099 -20.070 1.00 90.31 657 GLU A C 1
ATOM 4973 O O . GLU A 1 657 ? 13.688 2.060 -20.779 1.00 90.31 657 GLU A O 1
ATOM 4978 N N . ARG A 1 658 ? 15.046 1.153 -19.249 1.00 87.88 658 ARG A N 1
ATOM 4979 C CA . ARG A 1 658 ? 15.895 2.355 -19.120 1.00 87.88 658 ARG A CA 1
ATOM 4980 C C . ARG A 1 658 ? 16.621 2.724 -20.409 1.00 87.88 658 ARG A C 1
ATOM 4982 O O . ARG A 1 658 ? 16.777 3.910 -20.689 1.00 87.88 658 ARG A O 1
ATOM 4989 N N . ALA A 1 659 ? 17.058 1.734 -21.185 1.00 88.94 659 ALA A N 1
ATOM 4990 C CA . ALA A 1 659 ? 17.712 1.960 -22.471 1.00 88.94 659 ALA A CA 1
ATOM 4991 C C . ALA A 1 659 ? 16.783 2.633 -23.498 1.00 88.94 659 ALA A C 1
ATOM 4993 O O . ALA A 1 659 ? 17.264 3.264 -24.436 1.00 88.94 659 ALA A O 1
ATOM 4994 N N . LEU A 1 660 ? 15.465 2.500 -23.321 1.00 89.62 660 LEU A N 1
ATOM 4995 C CA . LEU A 1 660 ? 14.437 3.042 -24.211 1.00 89.62 660 LEU A CA 1
ATOM 4996 C C . LEU A 1 660 ? 13.681 4.236 -23.612 1.00 89.62 660 LEU A C 1
ATOM 4998 O O . LEU A 1 660 ? 12.878 4.851 -24.311 1.00 89.62 660 LEU A O 1
ATOM 5002 N N . ALA A 1 661 ? 13.969 4.611 -22.360 1.00 84.50 661 ALA A N 1
ATOM 5003 C CA . ALA A 1 661 ? 13.358 5.731 -21.648 1.00 84.50 661 ALA A CA 1
ATOM 5004 C C . ALA A 1 661 ? 13.845 7.092 -22.190 1.00 84.50 661 ALA A C 1
ATOM 5006 O O . ALA A 1 661 ? 14.613 7.831 -21.560 1.00 84.50 661 ALA A O 1
ATOM 5007 N N . HIS A 1 662 ? 13.418 7.428 -23.404 1.00 82.25 662 HIS A N 1
ATOM 5008 C CA . HIS A 1 662 ? 13.777 8.645 -24.123 1.00 82.25 662 HIS A CA 1
ATOM 5009 C C . HIS A 1 662 ? 12.533 9.411 -24.568 1.00 82.25 662 HIS A C 1
ATOM 5011 O O . HIS A 1 662 ? 11.465 8.845 -24.770 1.00 82.25 662 HIS A O 1
ATOM 5017 N N . LYS A 1 663 ? 12.668 10.735 -24.714 1.00 74.56 663 LYS A N 1
ATOM 5018 C CA . LYS A 1 663 ? 11.574 11.570 -25.221 1.00 74.56 663 LYS A CA 1
ATOM 5019 C C . LYS A 1 663 ? 11.269 11.212 -26.677 1.00 74.56 663 LYS A C 1
ATOM 5021 O O . LYS A 1 663 ? 12.185 10.926 -27.445 1.00 74.56 663 LYS A O 1
ATOM 5026 N N . ALA A 1 664 ? 9.996 11.329 -27.054 1.00 70.50 664 ALA A N 1
ATOM 5027 C CA . ALA A 1 664 ? 9.552 11.128 -28.431 1.00 70.50 664 ALA A CA 1
ATOM 5028 C C . ALA A 1 664 ? 10.265 12.069 -29.420 1.00 70.50 664 ALA A C 1
ATOM 5030 O O . ALA A 1 664 ? 10.557 11.666 -30.544 1.00 70.50 664 ALA A O 1
ATOM 5031 N N . ASP A 1 665 ? 10.624 13.283 -28.988 1.00 75.94 665 ASP A N 1
ATOM 5032 C CA . ASP A 1 665 ? 11.368 14.230 -29.819 1.00 75.94 665 ASP A CA 1
ATOM 5033 C C . ASP A 1 665 ? 12.864 13.877 -29.903 1.00 75.94 665 ASP A C 1
ATOM 5035 O O . ASP A 1 665 ? 13.530 13.753 -28.864 1.00 75.94 665 ASP A O 1
ATOM 5039 N N . PRO A 1 666 ? 13.432 13.775 -31.119 1.00 80.00 666 PRO A N 1
ATOM 5040 C CA . PRO A 1 666 ? 14.851 13.512 -31.290 1.00 80.00 666 PRO A CA 1
ATOM 5041 C C . PRO A 1 666 ? 15.716 14.697 -30.830 1.00 80.00 666 PRO A C 1
ATOM 5043 O O . PRO A 1 666 ? 15.319 15.860 -30.950 1.00 80.00 666 PRO A O 1
ATOM 5046 N N . PRO A 1 667 ? 16.953 14.441 -30.362 1.00 80.75 667 PRO A N 1
ATOM 5047 C CA . PRO A 1 667 ? 17.941 15.487 -30.142 1.00 80.75 667 PRO A CA 1
ATOM 5048 C C . PRO A 1 667 ? 18.153 16.331 -31.406 1.00 80.75 667 PRO A C 1
ATOM 5050 O O . PRO A 1 667 ? 18.217 15.796 -32.508 1.00 80.75 667 PRO A O 1
ATOM 5053 N N . HIS A 1 668 ? 18.403 17.636 -31.245 1.00 79.62 668 HIS A N 1
ATOM 5054 C CA . HIS A 1 668 ? 18.700 18.534 -32.376 1.00 79.62 668 HIS A CA 1
ATOM 5055 C C . HIS A 1 668 ? 19.914 18.102 -33.222 1.00 79.62 668 HIS A C 1
ATOM 5057 O O . HIS A 1 668 ? 20.036 18.495 -34.378 1.00 79.62 668 HIS A O 1
ATOM 5063 N N . SER A 1 669 ? 20.832 17.319 -32.648 1.00 86.19 669 SER A N 1
ATOM 5064 C CA . SER A 1 669 ? 21.995 16.781 -33.353 1.00 86.19 669 SER A CA 1
ATOM 5065 C C . SER A 1 669 ? 21.734 15.348 -33.803 1.00 86.19 669 SER A C 1
ATOM 5067 O O . SER A 1 669 ? 21.568 14.462 -32.964 1.00 86.19 669 SER A O 1
ATOM 5069 N N . LEU A 1 670 ? 21.806 15.112 -35.116 1.00 81.31 670 LEU A N 1
ATOM 5070 C CA . LEU A 1 670 ? 21.699 13.776 -35.711 1.00 81.31 670 LEU A CA 1
ATOM 5071 C C . LEU A 1 670 ? 22.753 12.805 -35.163 1.00 81.31 670 LEU A C 1
ATOM 5073 O O . LEU A 1 670 ? 22.437 11.653 -34.905 1.00 81.31 670 LEU A O 1
ATOM 5077 N N . ALA A 1 671 ? 23.985 13.267 -34.927 1.00 84.50 671 ALA A N 1
ATOM 5078 C CA . ALA A 1 671 ? 25.043 12.423 -34.363 1.00 84.50 671 ALA A CA 1
ATOM 5079 C C . ALA A 1 671 ? 24.737 12.005 -32.916 1.00 84.50 671 ALA A C 1
ATOM 5081 O O . ALA A 1 671 ? 25.023 10.882 -32.506 1.00 84.50 671 ALA A O 1
ATOM 5082 N N . ARG A 1 672 ? 24.122 12.903 -32.135 1.00 85.81 672 ARG A N 1
ATOM 5083 C CA . ARG A 1 672 ? 23.683 12.583 -30.774 1.00 85.81 672 ARG A CA 1
ATOM 5084 C C . ARG A 1 672 ? 22.498 11.619 -30.790 1.00 85.81 672 ARG A C 1
ATOM 5086 O O . ARG A 1 672 ? 22.483 10.697 -29.986 1.00 85.81 672 ARG A O 1
ATOM 5093 N N . ALA A 1 673 ? 21.536 11.830 -31.689 1.00 86.69 673 ALA A N 1
ATOM 5094 C CA . ALA A 1 673 ? 20.408 10.922 -31.873 1.00 86.69 673 ALA A CA 1
ATOM 5095 C C . ALA A 1 673 ? 20.894 9.512 -32.242 1.00 86.69 673 ALA A C 1
ATOM 5097 O O . ALA A 1 673 ? 20.512 8.547 -31.592 1.00 86.69 673 ALA A O 1
ATOM 5098 N N . ASP A 1 674 ? 21.813 9.407 -33.202 1.00 87.88 674 ASP A N 1
ATOM 5099 C CA . ASP A 1 674 ? 22.395 8.140 -33.648 1.00 87.88 674 ASP A CA 1
ATOM 5100 C C . ASP A 1 674 ? 23.118 7.389 -32.518 1.00 87.88 674 ASP A C 1
ATOM 5102 O O . ASP A 1 674 ? 22.865 6.207 -32.300 1.00 87.88 674 ASP A O 1
ATOM 5106 N N . SER A 1 675 ? 23.935 8.088 -31.720 1.00 89.38 675 SER A N 1
ATOM 5107 C CA . SER A 1 675 ? 24.605 7.500 -30.551 1.00 89.38 675 SER A CA 1
ATOM 5108 C C . SER A 1 675 ? 23.621 6.958 -29.509 1.00 89.38 675 SER A C 1
ATOM 5110 O O . SER A 1 675 ? 23.871 5.903 -28.923 1.00 89.38 675 SER A O 1
ATOM 5112 N N . VAL A 1 676 ? 22.515 7.667 -29.275 1.00 90.12 676 VAL A N 1
ATOM 5113 C CA . VAL A 1 676 ? 21.461 7.230 -28.353 1.00 90.12 676 VAL A CA 1
ATOM 5114 C C . VAL A 1 676 ? 20.770 5.977 -28.892 1.00 90.12 676 VAL A C 1
ATOM 5116 O O . VAL A 1 676 ? 20.664 4.988 -28.170 1.00 90.12 676 VAL A O 1
ATOM 5119 N N . LEU A 1 677 ? 20.390 5.975 -30.173 1.00 92.75 677 LEU A N 1
ATOM 5120 C CA . LEU A 1 677 ? 19.792 4.810 -30.830 1.00 92.75 677 LEU A CA 1
ATOM 5121 C C . LEU A 1 677 ? 20.734 3.598 -30.806 1.00 92.75 677 LEU A C 1
ATOM 5123 O O . LEU A 1 677 ? 20.304 2.493 -30.486 1.00 92.75 677 LEU A O 1
ATOM 5127 N N . ALA A 1 678 ? 22.027 3.801 -31.069 1.00 93.06 678 ALA A N 1
ATOM 5128 C CA . ALA A 1 678 ? 23.039 2.750 -31.006 1.00 93.06 678 ALA A CA 1
ATOM 5129 C C . ALA A 1 678 ? 23.130 2.082 -29.637 1.00 93.06 678 ALA A C 1
ATOM 5131 O O . ALA A 1 678 ? 23.137 0.847 -29.556 1.00 93.06 678 ALA A O 1
ATOM 5132 N N . SER A 1 679 ? 23.142 2.884 -28.572 1.00 93.25 679 SER A N 1
ATOM 5133 C CA . SER A 1 679 ? 23.111 2.372 -27.205 1.00 93.25 679 SER A CA 1
ATOM 5134 C C . SER A 1 679 ? 21.810 1.618 -26.926 1.00 93.25 679 SER A C 1
ATOM 5136 O O . SER A 1 679 ? 21.858 0.471 -26.484 1.00 93.25 679 SER A O 1
ATOM 5138 N N . ALA A 1 680 ? 20.662 2.227 -27.239 1.00 93.81 680 ALA A N 1
ATOM 5139 C CA . ALA A 1 680 ? 19.340 1.671 -26.970 1.00 93.81 680 ALA A CA 1
ATOM 5140 C C . ALA A 1 680 ? 19.131 0.308 -27.647 1.00 93.81 680 ALA A C 1
ATOM 5142 O O . ALA A 1 680 ? 18.730 -0.663 -27.002 1.00 93.81 680 ALA A O 1
ATOM 5143 N N . HIS A 1 681 ? 19.460 0.199 -28.939 1.00 96.12 681 HIS A N 1
ATOM 5144 C CA . HIS A 1 681 ? 19.299 -1.051 -29.683 1.00 96.12 681 HIS A CA 1
ATOM 5145 C C . HIS A 1 681 ? 20.236 -2.148 -29.179 1.00 96.12 681 HIS A C 1
ATOM 5147 O O . HIS A 1 681 ? 19.809 -3.291 -29.033 1.00 96.12 681 HIS A O 1
ATOM 5153 N N . SER A 1 682 ? 21.497 -1.812 -28.888 1.00 95.12 682 SER A N 1
ATOM 5154 C CA . SER A 1 682 ? 22.490 -2.792 -28.424 1.00 95.12 682 SER A CA 1
ATOM 5155 C C . SER A 1 682 ? 22.146 -3.325 -27.034 1.00 95.12 682 SER A C 1
ATOM 5157 O O . SER A 1 682 ? 22.223 -4.530 -26.803 1.00 95.12 682 SER A O 1
ATOM 5159 N N . GLN A 1 683 ? 21.722 -2.446 -26.121 1.00 94.75 683 GLN A N 1
ATOM 5160 C CA . GLN A 1 683 ? 21.277 -2.830 -24.778 1.00 94.75 683 GLN A CA 1
ATOM 5161 C C . GLN A 1 683 ? 19.992 -3.659 -24.825 1.00 94.75 683 GLN A C 1
ATOM 5163 O O . GLN A 1 683 ? 19.894 -4.661 -24.120 1.00 94.75 683 GLN A O 1
ATOM 5168 N N . THR A 1 684 ? 19.046 -3.303 -25.701 1.00 95.62 684 THR A N 1
ATOM 5169 C CA . THR A 1 684 ? 17.823 -4.092 -25.897 1.00 95.62 684 THR A CA 1
ATOM 5170 C C . THR A 1 684 ? 18.143 -5.484 -26.430 1.00 95.62 684 THR A C 1
ATOM 5172 O O . THR A 1 684 ? 17.675 -6.471 -25.871 1.00 95.62 684 THR A O 1
ATOM 5175 N N . LEU A 1 685 ? 18.989 -5.587 -27.462 1.00 96.12 685 LEU A N 1
ATOM 5176 C CA . LEU A 1 685 ? 19.403 -6.875 -28.019 1.00 96.12 685 LEU A CA 1
ATOM 5177 C C . LEU A 1 685 ? 20.117 -7.740 -26.975 1.00 96.12 685 LEU A C 1
ATOM 5179 O O . LEU A 1 685 ? 19.784 -8.914 -26.834 1.00 96.12 685 LEU A O 1
ATOM 5183 N N . ALA A 1 686 ? 21.062 -7.166 -26.226 1.00 95.06 686 ALA A N 1
ATOM 5184 C CA . ALA A 1 686 ? 21.745 -7.875 -25.149 1.00 95.06 686 ALA A CA 1
ATOM 5185 C C . ALA A 1 686 ? 20.746 -8.391 -24.102 1.00 95.06 686 ALA A C 1
ATOM 5187 O O . ALA A 1 686 ? 20.779 -9.571 -23.768 1.00 95.06 686 ALA A O 1
ATOM 5188 N N . GLY A 1 687 ? 19.806 -7.549 -23.661 1.00 93.88 687 GLY A N 1
ATOM 5189 C CA . GLY A 1 687 ? 18.777 -7.946 -22.703 1.00 93.88 687 GLY A CA 1
ATOM 5190 C C . GLY A 1 687 ? 17.876 -9.072 -23.215 1.00 93.88 687 GLY A C 1
ATOM 5191 O O . GLY A 1 687 ? 17.624 -10.025 -22.483 1.00 93.88 687 GLY A O 1
ATOM 5192 N N . MET A 1 688 ? 17.439 -9.023 -24.479 1.00 95.19 688 MET A N 1
ATOM 5193 C CA . MET A 1 688 ? 16.634 -10.104 -25.065 1.00 95.19 688 MET A CA 1
ATOM 5194 C C . MET A 1 688 ? 17.414 -11.425 -25.137 1.00 95.19 688 MET A C 1
ATOM 5196 O O . MET A 1 688 ? 16.866 -12.478 -24.815 1.00 95.19 688 MET A O 1
ATOM 5200 N N . LEU A 1 689 ? 18.706 -11.377 -25.480 1.00 93.25 689 LEU A N 1
ATOM 5201 C CA . LEU A 1 689 ? 19.573 -12.561 -25.496 1.00 93.25 689 LEU A CA 1
ATOM 5202 C C . LEU A 1 689 ? 19.804 -13.140 -24.093 1.00 93.25 689 LEU A C 1
ATOM 5204 O O . LEU A 1 689 ? 19.831 -14.363 -23.938 1.00 93.25 689 LEU A O 1
ATOM 5208 N N . THR A 1 690 ? 19.924 -12.288 -23.071 1.00 92.06 690 THR A N 1
ATOM 5209 C CA . THR A 1 690 ? 19.999 -12.724 -21.669 1.00 92.06 690 THR A CA 1
ATOM 5210 C C . THR A 1 690 ? 18.701 -13.401 -21.231 1.00 92.06 690 THR A C 1
ATOM 5212 O O . THR A 1 690 ? 18.751 -14.476 -20.639 1.00 92.06 690 THR A O 1
ATOM 5215 N N . LEU A 1 691 ? 17.533 -12.842 -21.573 1.00 88.50 691 LEU A N 1
ATOM 5216 C CA . LEU A 1 691 ? 16.236 -13.462 -21.263 1.00 88.50 691 LEU A CA 1
ATOM 5217 C C . LEU A 1 691 ? 16.033 -14.808 -21.976 1.00 88.50 691 LEU A C 1
ATOM 5219 O O . LEU A 1 691 ? 15.397 -15.702 -21.424 1.00 88.50 691 LEU A O 1
ATOM 5223 N N . ALA A 1 692 ? 16.601 -14.974 -23.172 1.00 84.75 692 ALA A N 1
ATOM 5224 C CA . ALA A 1 692 ? 16.599 -16.240 -23.904 1.00 84.75 692 ALA A CA 1
ATOM 5225 C C . ALA A 1 692 ? 17.607 -17.276 -23.358 1.00 84.75 692 ALA A C 1
ATOM 5227 O O . ALA A 1 692 ? 17.641 -18.405 -23.848 1.00 84.75 692 ALA A O 1
ATOM 5228 N N . GLY A 1 693 ? 18.436 -16.913 -22.369 1.00 80.25 693 GLY A N 1
ATOM 5229 C CA . GLY A 1 693 ? 19.466 -17.784 -21.792 1.00 80.25 693 GLY A CA 1
ATOM 5230 C C . GLY A 1 693 ? 20.676 -18.023 -22.703 1.00 80.25 693 GLY A C 1
ATOM 5231 O O . GLY A 1 693 ? 21.365 -19.029 -22.548 1.00 80.25 693 GLY A O 1
ATOM 5232 N N . ILE A 1 694 ? 20.912 -17.139 -23.678 1.00 66.44 694 ILE A N 1
ATOM 5233 C CA . ILE A 1 694 ? 22.015 -17.244 -24.650 1.00 66.44 694 ILE A CA 1
ATOM 5234 C C . ILE A 1 694 ? 23.261 -16.468 -24.186 1.00 66.44 694 ILE A C 1
ATOM 5236 O O . ILE A 1 694 ? 24.373 -16.833 -24.574 1.00 66.44 694 ILE A O 1
ATOM 5240 N N . ALA A 1 695 ? 23.077 -15.398 -23.404 1.00 50.47 695 ALA A N 1
ATOM 5241 C CA . ALA A 1 695 ? 24.121 -14.438 -23.023 1.00 50.47 695 ALA A CA 1
ATOM 5242 C C . ALA A 1 695 ? 24.699 -14.658 -21.621 1.00 50.47 695 ALA A C 1
ATOM 5244 O O . ALA A 1 695 ? 23.930 -15.072 -20.724 1.00 50.47 695 ALA A O 1
#

Mean predicted aligned error: 8.24 Å

Foldseek 3Di:
DDDDDDPDDDPPQQPLVVQLVQAVVQQQVLLVQDPPPDSDRFFALQADPVSDGDPQCVLVSVVCSVCDLVNLLVLQVQLQLLQQLLVPWFQQPDPDDPPPRQDTDRAFEFLRFRGDEQVLLVLVQVQVLLVQVLLQLVVCCVLPVVCCDVVVLDPPCLAVLAPLADPLLRQQAQPADTLQFKKKWWWFATRVRAIATQFIDRQQDFFLLVLLSQVVSSCVSCVVSCVVQVFDDLVVVLVQSLVSQVNRFQPVDPPAAEAEQDLFDSHRRLSRRLSSCLSSVHHYDFQLQWAQDPLFIWGDADPDTDTHGEYAYNDGLQLAALQRHNVPRPGHYHCVSSSSSVNRHYYPSRRSSCSSRFPLVLQSSQVSCCVRVVDGRSHHHFHKQALVDPVSVVVCLVCQLQWFKAFSRDDDIDNNVVDDPVRSVVVNVVCVVPVRRMMTGGQDDFHWYWGCSVSGTYIFGKIFMWMWGDDNVTIDTRSWTKMFGADRHPRVSVVHGDHIHHYGYGDDPVVVVVVVVDDDDPDPPPPVPDPSHSNGPLLVVLVVQLVVLLVLLQVLLVLLLLLLVLLVVCLPCVPDPSNVCNLVSLVVLCVQQVDPQCSPDDSVSNNVRNLLVSLCLAAPLVGGSRNLVSLVSSVSSCSRVVSSDDSSLSSLSSQLNVLRPDDNDADPDSVVSSVSSNSNSVSSNVSSCVVVVND

Secondary structure (DSSP, 8-state):
--PPP----------HHHHHHHHHHHHHHHTTS--SSS-----BSSB-TTSPBPGGGHHHHHHHHHHHHHHHHHHHHHHHHHHHHHT-EEE---TTSSS-TTPEEEP-B-SSPEEE-HHHHHHHHHHHHHHHHHHHHHHHHHHTT-HHHHTTSS-HHHHHTSTT--GGGTT---SSS-S--EEEEEEEE-TTS-EEEEEEE-SS---HHHHHHHHHHHHHHSHHHHHHH-PPPSHHHHHHHHHHHHHTS-TT-SS--EEEE---TTSTTHHHHHHHHHHHT--EE-GGGEEEETTEEEEEETTEEEE--EEEE-S-GGGS-TTTT-TT-SSS-TTHHHHHHTTS-EEESPTTGGGGG-HHHHHTHHHHHHHHTSS--SSEE--EEETTSHHHHHHHHHTTTTEEEEETTS---EEGGGS-HHHHHHHHHHHHHSGGGEEEEEPP--EEEEE-TTSS-EEEEEEEEEEEEEETTEEEEEEEEEEEEEPSGGGGGGT-EEEEEEEEEPPPHHHHHHHTTSPPPPPP------S-----HHHHHHHHHHHHHHHHHHHHHHHHHHHHHHHHHHTT-TTSGGGTTHHHHHHHHHHHHT---STTS-HHHHHHHHHHHHHHHHH-TTSTT-HHHHHHHHHHHHHHTGGGS-HHHHHHHHHHHHHH---SSPPS-HHHHHHHHHHHHHHHHHHHHHHTT--

Solvent-accessible surface area (backbone atoms only — not comparable to full-atom values): 36631 Å² total; per-residue (Å²): 137,82,81,85,81,78,85,72,74,79,76,77,74,60,60,41,66,58,55,52,51,46,25,53,51,39,44,62,53,55,33,72,59,54,89,58,97,65,81,60,83,58,25,44,72,42,37,50,96,88,68,46,72,30,81,79,37,43,72,57,49,52,50,52,30,73,41,34,73,68,38,49,53,51,45,42,54,46,42,53,50,48,33,40,25,61,57,39,43,37,23,59,79,54,93,81,59,85,93,69,39,63,60,71,36,73,51,51,66,33,74,48,61,46,67,39,46,44,70,61,45,53,54,49,51,56,22,51,41,50,52,50,54,46,54,23,52,51,51,46,30,70,50,57,84,28,54,50,50,78,68,68,72,41,62,62,68,65,47,78,60,16,76,29,46,43,77,88,34,58,72,55,74,50,50,76,95,50,52,54,3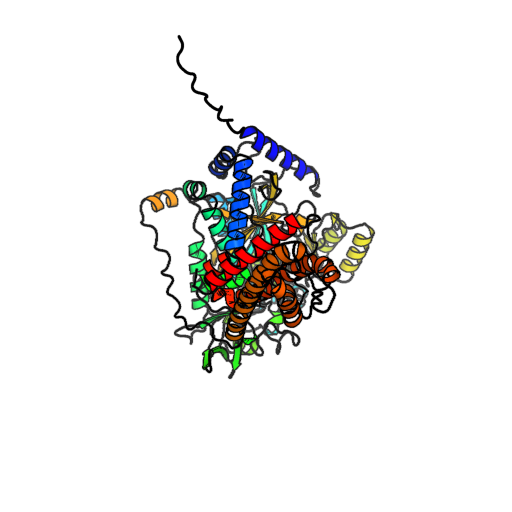8,48,42,28,38,33,35,22,34,34,66,87,68,50,63,35,44,80,47,56,33,33,45,56,62,80,45,70,32,46,24,59,48,41,44,53,46,48,42,68,63,40,44,72,59,41,63,73,62,42,48,50,71,47,64,64,36,56,53,46,49,44,51,35,53,57,64,31,26,40,91,87,54,92,78,63,35,53,34,31,39,37,66,44,72,77,38,46,56,33,46,31,54,35,48,42,17,48,74,60,70,33,47,72,36,42,28,88,35,44,46,57,56,96,60,29,39,27,35,43,35,80,98,45,74,44,69,35,20,21,32,43,39,57,49,61,59,61,34,37,15,26,74,86,62,26,73,87,42,76,50,20,33,57,50,46,62,61,12,31,63,67,56,46,29,28,54,38,35,36,63,32,40,33,41,74,48,28,64,57,55,61,60,45,43,56,65,48,21,41,72,75,70,70,42,71,65,77,52,44,62,64,61,57,26,43,27,66,42,69,71,32,26,54,52,34,66,77,38,44,59,67,20,34,37,37,42,32,56,63,75,80,75,40,58,21,70,76,52,52,73,68,56,49,52,55,48,47,53,53,36,71,75,44,26,62,46,32,25,29,26,52,66,74,60,46,17,32,34,69,36,41,75,87,81,47,73,31,46,40,43,32,37,35,38,34,40,34,29,38,49,101,90,48,57,48,60,37,56,37,32,32,20,33,34,39,32,79,58,80,48,32,71,74,70,36,64,70,28,36,21,30,35,36,32,38,50,46,75,66,54,55,58,49,61,76,74,49,80,79,79,73,73,77,75,81,68,70,71,64,87,79,55,74,41,16,74,64,49,51,49,30,56,51,46,24,51,54,20,42,54,48,27,34,53,42,23,54,50,51,49,52,42,52,62,36,39,67,47,28,76,77,40,60,86,41,82,78,20,66,50,40,49,56,45,32,40,48,52,16,69,69,33,74,43,87,39,38,42,92,53,56,73,67,55,22,60,68,44,36,64,61,44,56,46,36,44,40,34,23,61,88,40,58,75,9,34,34,32,22,48,52,50,22,49,53,26,46,56,69,42,43,58,82,52,60,62,68,59,30,35,40,48,40,52,30,52,60,47,44,74,54,69,72,69,74,58,96,44,66,71,58,36,49,54,50,51,52,50,23,31,51,46,37,35,52,34,40,36,42,75,72,69,75,101

Nearest PDB structures (foldseek):
  3n6x-assembly1_A  TM=8.815E-01  e=6.556E-34  Methylobacillus flagellatus KT
  5oeu-assembly1_A  TM=6.276E-01  e=1.233E-09  Globodera pallida
  5oev-assembly1_A  TM=5.741E-01  e=8.817E-10  Globodera pallida
  5oev-assembly2_B  TM=5.485E-01  e=4.032E-07  Globodera pallida
  8auw-assembly1_D  TM=4.015E-01  e=1.065E+00  Homo sapiens

pLDDT: mean 87.43, std 15.08, range [28.91, 98.5]

Sequence (695 aa):
MASPDSLAVPADRYDADRLLAGYQTARAQEALFDLRHGPGIGYDEFVDNDGNVRPAWAELADTVAECGRAGLNQLRSLVQRLIDNDGINYTEVDSGRDGHGLEPRPWSLDSLPIVISAADWDALEAGLVQRSRLLDAVLADLYGPRSLLTDDVLPPELVFAHPGYVRSATGIEVPGHHQLFMHACDVSRLADGSFQVNADWTQAPSGAGYALADRRVIAHAIPDLYERIAPRPTTPFAQALRLALIDAAPDVAQDPVVVVLSPGIYSETAFDQAYLATLLGFPLVESADLVVRDGKLWMRSLGTLKQVDVVLRRVDAVYADPLDLRADSRLGVVGLVEAQHRGTVTVVNTLGSGILESPGLLRFLPELAERLLGEPPLLGTAPLYWGGIASERSHLLANLSSLLIKSTVGGKTLVGPTLSSTQLTELAARIEDMPWHWVGQELPQFSSAPTDHSGALSSAGVGMRLFTVAQRSGYAPMVGGVGYVLAPGPAAYTLKTVAAKDVWVRPTERARAEAITLPAVEPPVKTAAGTWAVSSPRVLSDLFWMGRYGERAENMARLLIVARDRFHVYRLQQDAEESLCVPVLMAALGRITGTDTGADHDHAEMIAIAPSTLWSLTVDPNRPGSLVQSVEGLALAARAVRDQLSNDTWMVLAGVERALAHKADPPHSLARADSVLASAHSQTLAGMLTLAGIA

Radius of gyration: 28.81 Å; Cα contacts (8 Å, |Δi|>4): 1256; chains: 1; bounding box: 98×63×85 Å